Protein 3AYF (pdb70)

Sequence (754 aa):
TTNSFLKSILIFTILISSTVLLVGGYWIFKEMAPRPKEVRSESGEVLMTKETIIGGQAVFQKYGLMDYGTVLGHGSYMGPDYTAEALKVYTEGMQDYKAKADLTDDEKSIIREQVIKEMRKNRYNPVTDVLVLTDAQVYGLEKVRDYYRDVFTNGDGWGLKKGLIKESDMPKANRAWVADSDQIQQIADFFFWTAWLSSTLRIGDEITYTNNWPYYEDAGNTMSFSAVWWSGASVTILILFIGIILYVFYRYQLSMQEAYAEGKFPVIDLRRQPLTPSQVKAGKYFVVVSALFFVQTMFGALLAHYYTEPDSFFGINWIYDILPFNIAKGYHLQLAIFWIATAWLGMGIFIAPLVGGQEPKKQGLLVDLLFWALVVLVGGSMIGQWLGVNGYLGNEWFLLGHQGWEYIELGRIWQIILVVGMLLWLFIVFRGVKRGLKRESDKGGLIHLLFYSAIAVPFFYIFAFFIQPDTNFTMADFWRWWIIHLWVEGIFEVFAVVVIGFLLVQLRLVTKKSTVRALYFQFTILLGSGVIGIGHHYYYNGSPEVWIALGAVFSALEVIPLTLLILEAYEQYKMMRDGGANFPYKATFWFLISTAIWNLVGAGVFGFLINLPAVSYFEHGQFLTPAHGHAAMMGVYGMFAIAVLLYSLRNIVKPEAWNDKWLKFSCWMLNIGLAGMVVITLLPVGILQMKEAFIHGYWASRSPSFLQQDVVQNLLLVRAVPDTIFLIGVVALLVFAIKALFHLRKPTHGEGEE

Structure (mmCIF, N/CA/C/O backbone):
data_3AYF
#
_entry.id   3AYF
#
_cell.length_a   110.409
_cell.length_b   149.648
_cell.length_c   151.108
_cell.angle_alpha   90.00
_cell.angle_beta   90.00
_cell.angle_gamma   90.00
#
_symmetry.space_group_name_H-M   'C 2 2 21'
#
loop_
_entity.id
_entity.type
_entity.pdbx_description
1 polymer 'Nitric oxide reductase'
2 non-polymer 'PROTOPORPHYRIN IX CONTAINING FE'
3 non-polymer 'ZINC ION'
4 non-polymer 'CALCIUM ION'
5 non-polymer 'octyl beta-D-glucopyranoside'
6 non-polymer '4-(2-HYDROXYETHYL)-1-PIPERAZINE ETHANESULFONIC ACID'
7 non-polymer '(1R)-2-{[(R)-(2-AMINOETHOXY)(HYDROXY)PHOSPHORYL]OXY}-1-[(DODECANOYLOXY)METHYL]ETHYL (9Z)-OCTADEC-9-ENOATE'
8 water water
#
loop_
_atom_site.group_PDB
_atom_site.id
_atom_site.type_symbol
_atom_site.label_atom_id
_atom_site.label_alt_id
_atom_site.label_comp_id
_atom_site.label_asym_id
_atom_site.label_entity_id
_atom_site.label_seq_id
_atom_site.pdbx_PDB_ins_code
_atom_site.Cartn_x
_atom_site.Cartn_y
_atom_site.Cartn_z
_atom_site.occupancy
_atom_site.B_iso_or_equiv
_atom_site.auth_seq_id
_atom_site.auth_comp_id
_atom_site.auth_asym_id
_atom_site.auth_atom_id
_atom_site.pdbx_PDB_model_num
ATOM 1 N N . THR A 1 17 ? 0.580 0.843 27.033 1.00 89.85 17 THR A N 1
ATOM 2 C CA . THR A 1 17 ? 1.862 0.326 26.459 1.00 88.52 17 THR A CA 1
ATOM 3 C C . THR A 1 17 ? 1.902 0.516 24.936 1.00 87.92 17 THR A C 1
ATOM 4 O O . THR A 1 17 ? 2.324 -0.383 24.216 1.00 88.66 17 THR A O 1
ATOM 8 N N . THR A 1 18 ? 1.495 1.679 24.438 1.00 86.53 18 THR A N 1
ATOM 9 C CA . THR A 1 18 ? 1.436 1.872 22.986 1.00 84.67 18 THR A CA 1
ATOM 10 C C . THR A 1 18 ? 2.599 1.519 22.032 1.00 82.98 18 THR A C 1
ATOM 11 O O . THR A 1 18 ? 2.378 0.723 21.119 1.00 84.85 18 THR A O 1
ATOM 15 N N . ASN A 1 19 ? 3.802 2.063 22.167 1.00 78.62 19 ASN A N 1
ATOM 16 C CA . ASN A 1 19 ? 4.835 1.635 21.207 1.00 75.05 19 ASN A CA 1
ATOM 17 C C . ASN A 1 19 ? 5.979 0.978 21.948 1.00 73.49 19 ASN A C 1
ATOM 18 O O . ASN A 1 19 ? 7.154 1.289 21.751 1.00 72.74 19 ASN A O 1
ATOM 23 N N . SER A 1 20 ? 5.606 0.033 22.792 1.00 72.31 20 SER A N 1
ATOM 24 C CA . SER A 1 20 ? 6.559 -0.654 23.650 1.00 70.90 20 SER A CA 1
ATOM 25 C C . SER A 1 20 ? 7.786 -1.279 23.029 1.00 69.22 20 SER A C 1
ATOM 26 O O . SER A 1 20 ? 8.902 -1.030 23.500 1.00 69.40 20 SER A O 1
ATOM 29 N N . PHE A 1 21 ? 7.613 -2.092 21.994 1.00 66.71 21 PHE A N 1
ATOM 30 C CA . PHE A 1 21 ? 8.783 -2.714 21.413 1.00 64.47 21 PHE A CA 1
ATOM 31 C C . PHE A 1 21 ? 9.706 -1.653 20.823 1.00 61.63 21 PHE A C 1
ATOM 32 O O . PHE A 1 21 ? 10.914 -1.663 21.077 1.00 60.74 21 PHE A O 1
ATOM 40 N N . LEU A 1 22 ? 9.146 -0.724 20.056 1.00 58.85 22 LEU A N 1
ATOM 41 C CA . LEU A 1 22 ? 9.956 0.328 19.462 1.00 56.93 22 LEU A CA 1
ATOM 42 C C . LEU A 1 22 ? 10.766 1.060 20.531 1.00 56.76 22 LEU A C 1
ATOM 43 O O . LEU A 1 22 ? 11.929 1.429 20.313 1.00 56.69 22 LEU A O 1
ATOM 48 N N . LYS A 1 23 ? 10.155 1.257 21.695 1.00 54.75 23 LYS A N 1
ATOM 49 C CA . LYS A 1 23 ? 10.828 1.939 22.791 1.00 53.22 23 LYS A CA 1
ATOM 50 C C . LYS A 1 23 ? 11.983 1.132 23.367 1.00 51.92 23 LYS A C 1
ATOM 51 O O . LYS A 1 23 ? 13.052 1.665 23.654 1.00 50.38 23 LYS A O 1
ATOM 57 N N . SER A 1 24 ? 11.765 -0.164 23.525 1.00 52.04 24 SER A N 1
ATOM 58 C CA . SER A 1 24 ? 12.793 -1.044 24.059 1.00 52.89 24 SER A CA 1
ATOM 59 C C . SER A 1 24 ? 13.976 -0.978 23.120 1.00 51.82 24 SER A C 1
ATOM 60 O O . SER A 1 24 ? 15.114 -0.787 23.546 1.00 50.60 24 SER A O 1
ATOM 63 N N . ILE A 1 25 ? 13.685 -1.146 21.831 1.00 52.40 25 ILE A N 1
ATOM 64 C CA . ILE A 1 25 ? 14.718 -1.116 20.810 1.00 51.82 25 ILE A CA 1
ATOM 65 C C . ILE A 1 25 ? 15.492 0.190 20.847 1.00 52.03 25 ILE A C 1
ATOM 66 O O . ILE A 1 25 ? 16.718 0.172 20.903 1.00 52.25 25 ILE A O 1
ATOM 71 N N . LEU A 1 26 ? 14.787 1.320 20.847 1.00 51.55 26 LEU A N 1
ATOM 72 C CA . LEU A 1 26 ? 15.458 2.615 20.882 1.00 51.69 26 LEU A CA 1
ATOM 73 C C . LEU A 1 26 ? 16.295 2.764 22.152 1.00 51.88 26 LEU A C 1
ATOM 74 O O . LEU A 1 26 ? 17.471 3.136 22.090 1.00 52.03 26 LEU A O 1
ATOM 79 N N . ILE A 1 27 ? 15.687 2.478 23.303 1.00 52.55 27 ILE A N 1
ATOM 80 C CA . ILE A 1 27 ? 16.375 2.586 24.597 1.00 51.51 27 ILE A CA 1
ATOM 81 C C . ILE A 1 27 ? 17.584 1.673 24.608 1.00 51.34 27 ILE A C 1
ATOM 82 O O . ILE A 1 27 ? 18.689 2.082 24.965 1.00 50.80 27 ILE A O 1
ATOM 87 N N . PHE A 1 28 ? 17.375 0.427 24.209 1.00 52.04 28 PHE A N 1
ATOM 88 C CA . PHE A 1 28 ? 18.468 -0.534 24.164 1.00 53.66 28 PHE A CA 1
ATOM 89 C C . PHE A 1 28 ? 19.567 -0.019 23.218 1.00 52.97 28 PHE A C 1
ATOM 90 O O . PHE A 1 28 ? 20.756 -0.060 23.551 1.00 51.90 28 PHE A O 1
ATOM 98 N N . THR A 1 29 ? 19.159 0.475 22.045 1.00 51.08 29 THR A N 1
ATOM 99 C CA . THR A 1 29 ? 20.107 0.997 21.065 1.00 49.57 29 THR A CA 1
ATOM 100 C C . THR A 1 29 ? 20.962 2.098 21.681 1.00 49.16 29 THR A C 1
ATOM 101 O O . THR A 1 29 ? 22.186 2.081 21.569 1.00 47.43 29 THR A O 1
ATOM 105 N N . ILE A 1 30 ? 20.318 3.051 22.340 1.00 48.48 30 ILE A N 1
ATOM 106 C CA . ILE A 1 30 ? 21.055 4.139 22.967 1.00 50.12 30 ILE A CA 1
ATOM 107 C C . ILE A 1 30 ? 21.979 3.630 24.063 1.00 51.10 30 ILE A C 1
ATOM 108 O O . ILE A 1 30 ? 23.109 4.097 24.198 1.00 50.80 30 ILE A O 1
ATOM 113 N N . LEU A 1 31 ? 21.490 2.669 24.841 1.00 52.87 31 LEU A N 1
ATOM 114 C CA . LEU A 1 31 ? 22.257 2.114 25.945 1.00 53.25 31 LEU A CA 1
ATOM 115 C C . LEU A 1 31 ? 23.515 1.394 25.514 1.00 53.01 31 LEU A C 1
ATOM 116 O O . LEU A 1 31 ? 24.592 1.668 26.036 1.00 52.94 31 LEU A O 1
ATOM 121 N N . ILE A 1 32 ? 23.374 0.470 24.568 1.00 53.98 32 ILE A N 1
ATOM 122 C CA . ILE A 1 32 ? 24.496 -0.317 24.051 1.00 54.26 32 ILE A CA 1
ATOM 123 C C . ILE A 1 32 ? 25.528 0.526 23.308 1.00 52.86 32 ILE A C 1
ATOM 124 O O . ILE A 1 32 ? 26.726 0.412 23.554 1.00 53.39 32 ILE A O 1
ATOM 129 N N . SER A 1 33 ? 25.068 1.369 22.394 1.00 51.84 33 SER A N 1
ATOM 130 C CA . SER A 1 33 ? 25.990 2.204 21.634 1.00 51.98 33 SER A CA 1
ATOM 131 C C . SER A 1 33 ? 26.728 3.176 22.543 1.00 50.64 33 SER A C 1
ATOM 132 O O . SER A 1 33 ? 27.927 3.382 22.381 1.00 50.13 33 SER A O 1
ATOM 135 N N . SER A 1 34 ? 26.028 3.773 23.501 1.00 50.12 34 SER A N 1
ATOM 136 C CA . SER A 1 34 ? 26.700 4.697 24.419 1.00 50.75 34 SER A CA 1
ATOM 137 C C . SER A 1 34 ? 27.828 3.983 25.168 1.00 51.46 34 SER A C 1
ATOM 138 O O . SER A 1 34 ? 28.910 4.547 25.364 1.00 51.75 34 SER A O 1
ATOM 141 N N . THR A 1 35 ? 27.584 2.740 25.570 1.00 50.60 35 THR A N 1
ATOM 142 C CA . THR A 1 35 ? 28.596 1.971 26.285 1.00 52.36 35 THR A CA 1
ATOM 143 C C . THR A 1 35 ? 29.826 1.790 25.396 1.00 53.21 35 THR A C 1
ATOM 144 O O . THR A 1 35 ? 30.946 2.144 25.785 1.00 54.97 35 THR A O 1
ATOM 148 N N . VAL A 1 36 ? 29.622 1.237 24.202 1.00 52.53 36 VAL A N 1
ATOM 149 C CA . VAL A 1 36 ? 30.736 1.035 23.279 1.00 51.72 36 VAL A CA 1
ATOM 150 C C . VAL A 1 36 ? 31.560 2.315 23.114 1.00 51.53 36 VAL A C 1
ATOM 151 O O . VAL A 1 36 ? 32.786 2.275 23.163 1.00 51.79 36 VAL A O 1
ATOM 155 N N . LEU A 1 37 ? 30.894 3.451 22.926 1.00 50.23 37 LEU A N 1
ATOM 156 C CA . LEU A 1 37 ? 31.613 4.712 22.774 1.00 50.81 37 LEU A CA 1
ATOM 157 C C . LEU A 1 37 ? 32.476 4.943 24.024 1.00 51.05 37 LEU A C 1
ATOM 158 O O . LEU A 1 37 ? 33.689 5.161 23.922 1.00 50.24 37 LEU A O 1
ATOM 163 N N . LEU A 1 38 ? 31.850 4.891 25.201 1.00 51.06 38 LEU A N 1
ATOM 164 C CA . LEU A 1 38 ? 32.567 5.086 26.465 1.00 51.43 38 LEU A CA 1
ATOM 165 C C . LEU A 1 38 ? 33.707 4.082 26.630 1.00 50.22 38 LEU A C 1
ATOM 166 O O . LEU A 1 38 ? 34.815 4.459 26.979 1.00 50.18 38 LEU A O 1
ATOM 171 N N . VAL A 1 39 ? 33.461 2.806 26.369 1.00 50.12 39 VAL A N 1
ATOM 172 C CA . VAL A 1 39 ? 34.548 1.840 26.488 1.00 51.09 39 VAL A CA 1
ATOM 173 C C . VAL A 1 39 ? 35.688 2.255 25.550 1.00 52.04 39 VAL A C 1
ATOM 174 O O . VAL A 1 39 ? 36.847 2.345 25.968 1.00 55.50 39 VAL A O 1
ATOM 178 N N . GLY A 1 40 ? 35.347 2.510 24.284 1.00 51.35 40 GLY A N 1
ATOM 179 C CA . GLY A 1 40 ? 36.343 2.914 23.305 1.00 47.84 40 GLY A CA 1
ATOM 180 C C . GLY A 1 40 ? 37.003 4.219 23.697 1.00 46.60 40 GLY A C 1
ATOM 181 O O . GLY A 1 40 ? 38.146 4.478 23.330 1.00 41.07 40 GLY A O 1
ATOM 182 N N . GLY A 1 41 ? 36.275 5.046 24.442 1.00 50.94 41 GLY A N 1
ATOM 183 C CA . GLY A 1 41 ? 36.825 6.313 24.899 1.00 55.77 41 GLY A CA 1
ATOM 184 C C . GLY A 1 41 ? 37.858 6.020 25.972 1.00 60.16 41 GLY A C 1
ATOM 185 O O . GLY A 1 41 ? 38.862 6.727 26.119 1.00 61.44 41 GLY A O 1
ATOM 186 N N . TYR A 1 42 ? 37.608 4.955 26.725 1.00 61.76 42 TYR A N 1
ATOM 187 C CA . TYR A 1 42 ? 38.516 4.551 27.781 1.00 64.25 42 TYR A CA 1
ATOM 188 C C . TYR A 1 42 ? 39.774 3.919 27.191 1.00 63.51 42 TYR A C 1
ATOM 189 O O . TYR A 1 42 ? 40.881 4.178 27.672 1.00 61.98 42 TYR A O 1
ATOM 198 N N . TRP A 1 43 ? 39.605 3.098 26.155 1.00 63.24 43 TRP A N 1
ATOM 199 C CA . TRP A 1 43 ? 40.747 2.442 25.519 1.00 63.85 43 TRP A CA 1
ATOM 200 C C . TRP A 1 43 ? 41.704 3.459 24.914 1.00 63.54 43 TRP A C 1
ATOM 201 O O . TRP A 1 43 ? 42.914 3.236 24.851 1.00 63.38 43 TRP A O 1
ATOM 212 N N . ILE A 1 44 ? 41.144 4.574 24.463 1.00 64.29 44 ILE A N 1
ATOM 213 C CA . ILE A 1 44 ? 41.937 5.633 23.869 1.00 65.87 44 ILE A CA 1
ATOM 214 C C . ILE A 1 44 ? 42.788 6.275 24.932 1.00 66.77 44 ILE A C 1
ATOM 215 O O . ILE A 1 44 ? 44.004 6.293 24.832 1.00 66.82 44 ILE A O 1
ATOM 220 N N . PHE A 1 45 ? 42.129 6.788 25.960 1.00 69.26 45 PHE A N 1
ATOM 221 C CA . PHE A 1 45 ? 42.804 7.423 27.080 1.00 71.89 45 PHE A CA 1
ATOM 222 C C . PHE A 1 45 ? 43.951 6.547 27.581 1.00 71.44 45 PHE A C 1
ATOM 223 O O . PHE A 1 45 ? 45.021 7.036 27.923 1.00 71.39 45 PHE A O 1
ATOM 231 N N . LYS A 1 46 ? 43.715 5.245 27.600 1.00 71.33 46 LYS A N 1
ATOM 232 C CA . LYS A 1 46 ? 44.693 4.278 28.072 1.00 72.91 46 LYS A CA 1
ATOM 233 C C . LYS A 1 46 ? 45.709 3.775 27.032 1.00 72.11 46 LYS A C 1
ATOM 234 O O . LYS A 1 46 ? 46.714 3.159 27.388 1.00 72.65 46 LYS A O 1
ATOM 240 N N . GLU A 1 47 ? 45.473 4.034 25.751 1.00 71.70 47 GLU A N 1
ATOM 241 C CA . GLU A 1 47 ? 46.403 3.552 24.742 1.00 70.34 47 GLU A CA 1
ATOM 242 C C . GLU A 1 47 ? 46.983 4.611 23.815 1.00 69.32 47 GLU A C 1
ATOM 243 O O . GLU A 1 47 ? 47.866 4.316 23.007 1.00 67.43 47 GLU A O 1
ATOM 249 N N . MET A 1 48 ? 46.503 5.842 23.959 1.00 68.68 48 MET A N 1
ATOM 250 C CA . MET A 1 48 ? 46.985 6.969 23.170 1.00 69.90 48 MET A CA 1
ATOM 251 C C . MET A 1 48 ? 48.459 7.173 23.494 1.00 71.99 48 MET A C 1
ATOM 252 O O . MET A 1 48 ? 48.942 6.679 24.513 1.00 73.66 48 MET A O 1
ATOM 257 N N . ALA A 1 49 ? 49.175 7.899 22.636 1.00 73.63 49 ALA A N 1
ATOM 258 C CA . ALA A 1 49 ? 50.593 8.164 22.865 1.00 74.73 49 ALA A CA 1
ATOM 259 C C . ALA A 1 49 ? 50.785 8.995 24.137 1.00 76.02 49 ALA A C 1
ATOM 260 O O . ALA A 1 49 ? 50.013 9.915 24.425 1.00 74.13 49 ALA A O 1
ATOM 262 N N . PRO A 1 50 ? 51.830 8.676 24.912 1.00 77.29 50 PRO A N 1
ATOM 263 C CA . PRO A 1 50 ? 52.179 9.346 26.166 1.00 78.92 50 PRO A CA 1
ATOM 264 C C . PRO A 1 50 ? 52.920 10.674 26.033 1.00 80.87 50 PRO A C 1
ATOM 265 O O . PRO A 1 50 ? 53.565 10.941 25.021 1.00 79.97 50 PRO A O 1
ATOM 269 N N . ARG A 1 51 ? 52.810 11.496 27.073 1.00 83.89 51 ARG A N 1
ATOM 270 C CA . ARG A 1 51 ? 53.511 12.774 27.139 1.00 86.99 51 ARG A CA 1
ATOM 271 C C . ARG A 1 51 ? 54.487 12.650 28.316 1.00 88.78 51 ARG A C 1
ATOM 272 O O . ARG A 1 51 ? 54.234 13.172 29.406 1.00 89.30 51 ARG A O 1
ATOM 280 N N . PRO A 1 52 ? 55.611 11.946 28.111 1.00 89.99 52 PRO A N 1
ATOM 281 C CA . PRO A 1 52 ? 56.650 11.726 29.123 1.00 91.10 52 PRO A CA 1
ATOM 282 C C . PRO A 1 52 ? 56.990 12.975 29.934 1.00 92.65 52 PRO A C 1
ATOM 283 O O . PRO A 1 52 ? 56.982 14.091 29.403 1.00 92.46 52 PRO A O 1
ATOM 287 N N . LYS A 1 53 ? 57.280 12.783 31.221 1.00 94.44 53 LYS A N 1
ATOM 288 C CA . LYS A 1 53 ? 57.622 13.893 32.103 1.00 95.51 53 LYS A CA 1
ATOM 289 C C . LYS A 1 53 ? 58.919 14.502 31.599 1.00 95.35 53 LYS A C 1
ATOM 290 O O . LYS A 1 53 ? 59.135 15.711 31.695 1.00 94.71 53 LYS A O 1
ATOM 296 N N . GLU A 1 54 ? 59.778 13.648 31.056 1.00 95.54 54 GLU A N 1
ATOM 297 C CA . GLU A 1 54 ? 61.055 14.084 30.512 1.00 96.45 54 GLU A CA 1
ATOM 298 C C . GLU A 1 54 ? 61.476 13.187 29.359 1.00 95.96 54 GLU A C 1
ATOM 299 O O . GLU A 1 54 ? 61.437 11.965 29.470 1.00 95.59 54 GLU A O 1
ATOM 305 N N . VAL A 1 55 ? 61.853 13.801 28.244 1.00 95.42 55 VAL A N 1
ATOM 306 C CA . VAL A 1 55 ? 62.332 13.053 27.093 1.00 95.02 55 VAL A CA 1
ATOM 307 C C . VAL A 1 55 ? 63.759 13.570 27.041 1.00 94.78 55 VAL A C 1
ATOM 308 O O . VAL A 1 55 ? 63.985 14.770 27.202 1.00 94.87 55 VAL A O 1
ATOM 312 N N . ARG A 1 56 ? 64.733 12.697 26.835 1.00 94.71 56 ARG A N 1
ATOM 313 C CA . ARG A 1 56 ? 66.106 13.170 26.815 1.00 94.79 56 ARG A CA 1
ATOM 314 C C . ARG A 1 56 ? 67.065 12.356 25.963 1.00 95.02 56 ARG A C 1
ATOM 315 O O . ARG A 1 56 ? 66.685 11.370 25.334 1.00 94.93 56 ARG A O 1
ATOM 323 N N . SER A 1 57 ? 68.313 12.801 25.957 1.00 94.98 57 SER A N 1
ATOM 324 C CA . SER A 1 57 ? 69.373 12.170 25.186 1.00 95.34 57 SER A CA 1
ATOM 325 C C . SER A 1 57 ? 69.970 10.911 25.814 1.00 95.58 57 SER A C 1
ATOM 326 O O . SER A 1 57 ? 69.577 10.490 26.906 1.00 95.51 57 SER A O 1
ATOM 329 N N . GLU A 1 58 ? 70.911 10.302 25.095 1.00 96.39 58 GLU A N 1
ATOM 330 C CA . GLU A 1 58 ? 71.597 9.105 25.569 1.00 97.11 58 GLU A CA 1
ATOM 331 C C . GLU A 1 58 ? 72.535 9.498 26.713 1.00 97.17 58 GLU A C 1
ATOM 332 O O . GLU A 1 58 ? 72.946 8.658 27.513 1.00 95.98 58 GLU A O 1
ATOM 338 N N . SER A 1 59 ? 72.881 10.782 26.767 1.00 97.41 59 SER A N 1
ATOM 339 C CA . SER A 1 59 ? 73.754 11.307 27.808 1.00 97.91 59 SER A CA 1
ATOM 340 C C . SER A 1 59 ? 72.904 11.578 29.047 1.00 98.40 59 SER A C 1
ATOM 341 O O . SER A 1 59 ? 73.425 11.902 30.117 1.00 98.41 59 SER A O 1
ATOM 344 N N . GLY A 1 60 ? 71.590 11.441 28.882 1.00 98.14 60 GLY A N 1
ATOM 345 C CA . GLY A 1 60 ? 70.664 11.674 29.975 1.00 97.51 60 GLY A CA 1
ATOM 346 C C . GLY A 1 60 ? 70.178 13.112 30.013 1.00 97.66 60 GLY A C 1
ATOM 347 O O . GLY A 1 60 ? 69.494 13.517 30.955 1.00 97.39 60 GLY A O 1
ATOM 348 N N . GLU A 1 61 ? 70.524 13.885 28.987 1.00 97.38 61 GLU A N 1
ATOM 349 C CA . GLU A 1 61 ? 70.128 15.290 28.915 1.00 97.19 61 GLU A CA 1
ATOM 350 C C . GLU A 1 61 ? 68.675 15.493 28.498 1.00 96.53 61 GLU A C 1
ATOM 351 O O . GLU A 1 61 ? 68.287 15.142 27.381 1.00 96.73 61 GLU A O 1
ATOM 357 N N . VAL A 1 62 ? 67.881 16.080 29.390 1.00 95.22 62 VAL A N 1
ATOM 358 C CA . VAL A 1 62 ? 66.473 16.332 29.115 1.00 93.56 62 VAL A CA 1
ATOM 359 C C . VAL A 1 62 ? 66.286 17.479 28.125 1.00 92.56 62 VAL A C 1
ATOM 360 O O . VAL A 1 62 ? 66.889 18.546 28.271 1.00 92.27 62 VAL A O 1
ATOM 364 N N . LEU A 1 63 ? 65.448 17.246 27.117 1.00 91.43 63 LEU A N 1
ATOM 365 C CA . LEU A 1 63 ? 65.171 18.260 26.103 1.00 89.10 63 LEU A CA 1
ATOM 366 C C . LEU A 1 63 ? 63.711 18.663 26.188 1.00 88.78 63 LEU A C 1
ATOM 367 O O . LEU A 1 63 ? 63.338 19.792 25.866 1.00 87.90 63 LEU A O 1
ATOM 372 N N . MET A 1 64 ? 62.899 17.717 26.651 1.00 89.13 64 MET A N 1
ATOM 373 C CA . MET A 1 64 ? 61.455 17.879 26.716 1.00 88.90 64 MET A CA 1
ATOM 374 C C . MET A 1 64 ? 60.829 17.412 28.023 1.00 88.25 64 MET A C 1
ATOM 375 O O . MET A 1 64 ? 61.281 16.447 28.639 1.00 86.97 64 MET A O 1
ATOM 380 N N . THR A 1 65 ? 59.771 18.103 28.424 1.00 87.91 65 THR A N 1
ATOM 381 C CA . THR A 1 65 ? 59.018 17.759 29.617 1.00 88.38 65 THR A CA 1
ATOM 382 C C . THR A 1 65 ? 57.537 17.713 29.233 1.00 88.71 65 THR A C 1
ATOM 383 O O . THR A 1 65 ? 57.101 18.415 28.319 1.00 88.40 65 THR A O 1
ATOM 387 N N . LYS A 1 66 ? 56.768 16.868 29.911 1.00 88.89 66 LYS A N 1
ATOM 388 C CA . LYS A 1 66 ? 55.340 16.770 29.645 1.00 88.59 66 LYS A CA 1
ATOM 389 C C . LYS A 1 66 ? 54.783 18.197 29.638 1.00 88.71 66 LYS A C 1
ATOM 390 O O . LYS A 1 66 ? 53.843 18.514 28.904 1.00 89.04 66 LYS A O 1
ATOM 396 N N . GLU A 1 67 ? 55.392 19.061 30.447 1.00 87.90 67 GLU A N 1
ATOM 397 C CA . GLU A 1 67 ? 54.971 20.455 30.541 1.00 87.25 67 GLU A CA 1
ATOM 398 C C . GLU A 1 67 ? 55.315 21.256 29.279 1.00 84.99 67 GLU A C 1
ATOM 399 O O . GLU A 1 67 ? 54.619 22.216 28.945 1.00 83.76 67 GLU A O 1
ATOM 405 N N . THR A 1 68 ? 56.396 20.885 28.596 1.00 82.83 68 THR A N 1
ATOM 406 C CA . THR A 1 68 ? 56.769 21.580 27.362 1.00 80.88 68 THR A CA 1
ATOM 407 C C . THR A 1 68 ? 55.718 21.252 26.317 1.00 79.89 68 THR A C 1
ATOM 408 O O . THR A 1 68 ? 55.077 22.136 25.743 1.00 79.40 68 THR A O 1
ATOM 412 N N . ILE A 1 69 ? 55.573 19.952 26.074 1.00 78.21 69 ILE A N 1
ATOM 413 C CA . ILE A 1 69 ? 54.624 19.425 25.110 1.00 75.61 69 ILE A CA 1
ATOM 414 C C . ILE A 1 69 ? 53.263 20.085 25.307 1.00 74.75 69 ILE A C 1
ATOM 415 O O . ILE A 1 69 ? 52.660 20.571 24.349 1.00 75.40 69 ILE A O 1
ATOM 420 N N . ILE A 1 70 ? 52.793 20.127 26.551 1.00 72.79 70 ILE A N 1
ATOM 421 C CA . ILE A 1 70 ? 51.511 20.748 26.858 1.00 70.70 70 ILE A CA 1
ATOM 422 C C . ILE A 1 70 ? 51.549 22.224 26.506 1.00 70.50 70 ILE A C 1
ATOM 423 O O . ILE A 1 70 ? 50.528 22.813 26.124 1.00 69.93 70 ILE A O 1
ATOM 428 N N . GLY A 1 71 ? 52.732 22.817 26.629 1.00 70.26 71 GLY A N 1
ATOM 429 C CA . GLY A 1 71 ? 52.880 24.229 26.322 1.00 70.84 71 GLY A CA 1
ATOM 430 C C . GLY A 1 71 ? 52.876 24.488 24.824 1.00 71.12 71 GLY A C 1
ATOM 431 O O . GLY A 1 71 ? 52.183 25.387 24.341 1.00 69.61 71 GLY A O 1
ATOM 432 N N . GLY A 1 72 ? 53.662 23.702 24.091 1.00 71.53 72 GLY A N 1
ATOM 433 C CA . GLY A 1 72 ? 53.726 23.856 22.650 1.00 73.01 72 GLY A CA 1
ATOM 434 C C . GLY A 1 72 ? 52.314 23.787 22.120 1.00 72.93 72 GLY A C 1
ATOM 435 O O . GLY A 1 72 ? 51.856 24.680 21.405 1.00 73.01 72 GLY A O 1
ATOM 436 N N . GLN A 1 73 ? 51.615 22.721 22.493 1.00 72.21 73 GLN A N 1
ATOM 437 C CA . GLN A 1 73 ? 50.237 22.546 22.083 1.00 70.99 73 GLN A CA 1
ATOM 438 C C . GLN A 1 73 ? 49.436 23.802 22.414 1.00 68.76 73 GLN A C 1
ATOM 439 O O . GLN A 1 73 ? 48.648 24.281 21.605 1.00 69.15 73 GLN A O 1
ATOM 445 N N . ALA A 1 74 ? 49.668 24.349 23.599 1.00 68.18 74 ALA A N 1
ATOM 446 C CA . ALA A 1 74 ? 48.944 25.533 24.051 1.00 66.54 74 ALA A CA 1
ATOM 447 C C . ALA A 1 74 ? 49.136 26.783 23.199 1.00 65.13 74 ALA A C 1
ATOM 448 O O . ALA A 1 74 ? 48.190 27.549 22.983 1.00 64.42 74 ALA A O 1
ATOM 450 N N . VAL A 1 75 ? 50.353 27.012 22.723 1.00 65.47 75 VAL A N 1
ATOM 451 C CA . VAL A 1 75 ? 50.595 28.199 21.908 1.00 66.91 75 VAL A CA 1
ATOM 452 C C . VAL A 1 75 ? 49.978 27.973 20.525 1.00 66.95 75 VAL A C 1
ATOM 453 O O . VAL A 1 75 ? 49.535 28.917 19.864 1.00 65.13 75 VAL A O 1
ATOM 457 N N . PHE A 1 76 ? 49.947 26.707 20.113 1.00 66.96 76 PHE A N 1
ATOM 458 C CA . PHE A 1 76 ? 49.358 26.311 18.840 1.00 67.24 76 PHE A CA 1
ATOM 459 C C . PHE A 1 76 ? 47.880 26.678 18.889 1.00 67.08 76 PHE A C 1
ATOM 460 O O . PHE A 1 76 ? 47.329 27.184 17.912 1.00 66.86 76 PHE A O 1
ATOM 468 N N . GLN A 1 77 ? 47.239 26.422 20.028 1.00 66.49 77 GLN A N 1
ATOM 469 C CA . GLN A 1 77 ? 45.826 26.760 20.192 1.00 66.31 77 GLN A CA 1
ATOM 470 C C . GLN A 1 77 ? 45.726 28.273 20.318 1.00 65.81 77 GLN A C 1
ATOM 471 O O . GLN A 1 77 ? 44.907 28.915 19.658 1.00 66.00 77 GLN A O 1
ATOM 477 N N . LYS A 1 78 ? 46.568 28.829 21.183 1.00 66.21 78 LYS A N 1
ATOM 478 C CA . LYS A 1 78 ? 46.608 30.266 21.444 1.00 67.19 78 LYS A CA 1
ATOM 479 C C . LYS A 1 78 ? 46.560 31.087 20.137 1.00 65.62 78 LYS A C 1
ATOM 480 O O . LYS A 1 78 ? 45.737 31.988 19.996 1.00 63.65 78 LYS A O 1
ATOM 486 N N . TYR A 1 79 ? 47.422 30.755 19.180 1.00 65.65 79 TYR A N 1
ATOM 487 C CA . TYR A 1 79 ? 47.468 31.458 17.893 1.00 66.73 79 TYR A CA 1
ATOM 488 C C . TYR A 1 79 ? 46.495 30.913 16.821 1.00 65.78 79 TYR A C 1
ATOM 489 O O . TYR A 1 79 ? 46.649 31.194 15.628 1.00 64.65 79 TYR A O 1
ATOM 498 N N . GLY A 1 80 ? 45.491 30.152 17.258 1.00 64.71 80 GLY A N 1
ATOM 499 C CA . GLY A 1 80 ? 44.501 29.602 16.342 1.00 63.56 80 GLY A CA 1
ATOM 500 C C . GLY A 1 80 ? 45.073 29.055 15.043 1.00 62.88 80 GLY A C 1
ATOM 501 O O . GLY A 1 80 ? 44.555 29.320 13.954 1.00 61.88 80 GLY A O 1
ATOM 502 N N . LEU A 1 81 ? 46.149 28.291 15.157 1.00 60.68 81 LEU A N 1
ATOM 503 C CA . LEU A 1 81 ? 46.796 27.712 13.996 1.00 60.27 81 LEU A CA 1
ATOM 504 C C . LEU A 1 81 ? 46.031 26.508 13.451 1.00 59.84 81 LEU A C 1
ATOM 505 O O . LEU A 1 81 ? 46.357 25.993 12.386 1.00 60.63 81 LEU A O 1
ATOM 510 N N . MET A 1 82 ? 45.013 26.060 14.180 1.00 58.21 82 MET A N 1
ATOM 511 C CA . MET A 1 82 ? 44.222 24.923 13.729 1.00 56.06 82 MET A CA 1
ATOM 512 C C . MET A 1 82 ? 43.221 25.431 12.686 1.00 55.57 82 MET A C 1
ATOM 513 O O . MET A 1 82 ? 42.556 24.647 12.000 1.00 51.86 82 MET A O 1
ATOM 518 N N . ASP A 1 83 ? 43.126 26.757 12.574 1.00 54.10 83 ASP A N 1
ATOM 519 C CA . ASP A 1 83 ? 42.233 27.378 11.608 1.00 53.24 83 ASP A CA 1
ATOM 520 C C . ASP A 1 83 ? 43.060 27.817 10.418 1.00 50.11 83 ASP A C 1
ATOM 521 O O . ASP A 1 83 ? 42.608 28.608 9.609 1.00 47.85 83 ASP A O 1
ATOM 526 N N . TYR A 1 84 ? 44.273 27.285 10.319 1.00 48.19 84 TYR A N 1
ATOM 527 C CA . TYR A 1 84 ? 45.172 27.613 9.220 1.00 48.11 84 TYR A CA 1
ATOM 528 C C . TYR A 1 84 ? 45.711 26.326 8.588 1.00 47.70 84 TYR A C 1
ATOM 529 O O . TYR A 1 84 ? 45.603 26.107 7.375 1.00 45.62 84 TYR A O 1
ATOM 538 N N . GLY A 1 85 ? 46.317 25.494 9.424 1.00 45.45 85 GLY A N 1
ATOM 539 C CA . GLY A 1 85 ? 46.848 24.224 8.968 1.00 44.63 85 GLY A CA 1
ATOM 540 C C . GLY A 1 85 ? 46.244 23.122 9.830 1.00 43.84 85 GLY A C 1
ATOM 541 O O . GLY A 1 85 ? 45.222 23.325 10.490 1.00 38.53 85 GLY A O 1
ATOM 542 N N . THR A 1 86 ? 46.890 21.964 9.839 1.00 44.76 86 THR A N 1
ATOM 543 C CA . THR A 1 86 ? 46.416 20.826 10.623 1.00 47.38 86 THR A CA 1
ATOM 544 C C . THR A 1 86 ? 47.553 20.170 11.429 1.00 48.68 86 THR A C 1
ATOM 545 O O . THR A 1 86 ? 48.722 20.516 11.269 1.00 49.12 86 THR A O 1
ATOM 549 N N . VAL A 1 87 ? 47.185 19.222 12.290 1.00 48.81 87 VAL A N 1
ATOM 550 C CA . VAL A 1 87 ? 48.137 18.389 13.036 1.00 48.69 87 VAL A CA 1
ATOM 551 C C . VAL A 1 87 ? 47.366 17.069 13.143 1.00 47.93 87 VAL A C 1
ATOM 552 O O . VAL A 1 87 ? 46.175 17.047 13.475 1.00 47.24 87 VAL A O 1
ATOM 556 N N . LEU A 1 88 ? 48.032 15.974 12.810 1.00 47.71 88 LEU A N 1
ATOM 557 C CA . LEU A 1 88 ? 47.395 14.670 12.813 1.00 48.69 88 LEU A CA 1
ATOM 558 C C . LEU A 1 88 ? 46.164 14.693 11.884 1.00 50.23 88 LEU A C 1
ATOM 559 O O . LEU A 1 88 ? 45.170 14.003 12.128 1.00 51.57 88 LEU A O 1
ATOM 564 N N . GLY A 1 89 ? 46.252 15.495 10.820 1.00 50.07 89 GLY A N 1
ATOM 565 C CA . GLY A 1 89 ? 45.194 15.576 9.822 1.00 50.42 89 GLY A CA 1
ATOM 566 C C . GLY A 1 89 ? 43.942 16.376 10.134 1.00 51.21 89 GLY A C 1
ATOM 567 O O . GLY A 1 89 ? 43.041 16.484 9.291 1.00 50.89 89 GLY A O 1
ATOM 568 N N . HIS A 1 90 ? 43.862 16.931 11.338 1.00 49.41 90 HIS A N 1
ATOM 569 C CA . HIS A 1 90 ? 42.700 17.721 11.705 1.00 48.77 90 HIS A CA 1
ATOM 570 C C . HIS A 1 90 ? 43.044 19.200 11.701 1.00 47.60 90 HIS A C 1
ATOM 571 O O . HIS A 1 90 ? 44.140 19.597 12.094 1.00 46.66 90 HIS A O 1
ATOM 578 N N . GLY A 1 91 ? 42.106 20.013 11.233 1.00 48.65 91 GLY A N 1
ATOM 579 C CA . GLY A 1 91 ? 42.335 21.442 11.162 1.00 48.74 91 GLY A CA 1
ATOM 580 C C . GLY A 1 91 ? 42.131 21.967 9.747 1.00 50.03 91 GLY A C 1
ATOM 581 O O . GLY A 1 91 ? 41.487 21.330 8.934 1.00 51.48 91 GLY A O 1
ATOM 582 N N . SER A 1 92 ? 42.704 23.128 9.447 1.00 49.96 92 SER A N 1
ATOM 583 C CA . SER A 1 92 ? 42.565 23.766 8.143 1.00 46.87 92 SER A CA 1
ATOM 584 C C . SER A 1 92 ? 43.560 23.339 7.074 1.00 46.55 92 SER A C 1
ATOM 585 O O . SER A 1 92 ? 44.556 22.698 7.374 1.00 44.53 92 SER A O 1
ATOM 588 N N . TYR A 1 93 ? 43.307 23.704 5.818 1.00 48.00 93 TYR A N 1
ATOM 589 C CA . TYR A 1 93 ? 44.212 23.264 4.754 1.00 49.20 93 TYR A CA 1
ATOM 590 C C . TYR A 1 93 ? 44.997 24.333 4.026 1.00 51.36 93 TYR A C 1
ATOM 591 O O . TYR A 1 93 ? 45.714 24.023 3.076 1.00 52.39 93 TYR A O 1
ATOM 600 N N . MET A 1 94 ? 44.858 25.588 4.447 1.00 53.06 94 MET A N 1
ATOM 601 C CA . MET A 1 94 ? 45.612 26.659 3.820 1.00 52.90 94 MET A CA 1
ATOM 602 C C . MET A 1 94 ? 47.070 26.372 4.132 1.00 53.01 94 MET A C 1
ATOM 603 O O . MET A 1 94 ? 47.937 26.403 3.248 1.00 52.80 94 MET A O 1
ATOM 608 N N . GLY A 1 95 ? 47.327 26.078 5.406 1.00 52.60 95 GLY A N 1
ATOM 609 C CA . GLY A 1 95 ? 48.678 25.767 5.837 1.00 51.55 95 GLY A CA 1
ATOM 610 C C . GLY A 1 95 ? 48.957 24.297 5.603 1.00 51.21 95 GLY A C 1
ATOM 611 O O . GLY A 1 95 ? 48.168 23.621 4.942 1.00 53.40 95 GLY A O 1
ATOM 612 N N . PRO A 1 96 ? 50.068 23.768 6.123 1.00 49.33 96 PRO A N 1
ATOM 613 C CA . PRO A 1 96 ? 50.388 22.358 5.927 1.00 49.41 96 PRO A CA 1
ATOM 614 C C . PRO A 1 96 ? 49.940 21.550 7.133 1.00 49.85 96 PRO A C 1
ATOM 615 O O . PRO A 1 96 ? 49.202 22.037 8.001 1.00 49.24 96 PRO A O 1
ATOM 619 N N . ASP A 1 97 ? 50.385 20.304 7.177 1.00 49.83 97 ASP A N 1
ATOM 620 C CA . ASP A 1 97 ? 50.090 19.489 8.336 1.00 51.95 97 ASP A CA 1
ATOM 621 C C . ASP A 1 97 ? 51.415 19.426 9.088 1.00 50.90 97 ASP A C 1
ATOM 622 O O . ASP A 1 97 ? 52.374 18.818 8.625 1.00 51.49 97 ASP A O 1
ATOM 627 N N . TYR A 1 98 ? 51.463 20.069 10.243 1.00 49.89 98 TYR A N 1
ATOM 628 C CA . TYR A 1 98 ? 52.678 20.115 11.047 1.00 51.11 98 TYR A CA 1
ATOM 629 C C . TYR A 1 98 ? 53.232 18.757 11.436 1.00 51.38 98 TYR A C 1
ATOM 630 O O . TYR A 1 98 ? 54.436 18.577 11.520 1.00 53.77 98 TYR A O 1
ATOM 639 N N . THR A 1 99 ? 52.355 17.792 11.654 1.00 51.30 99 THR A N 1
ATOM 640 C CA . THR A 1 99 ? 52.798 16.471 12.019 1.00 49.75 99 THR A CA 1
ATOM 641 C C . THR A 1 99 ? 53.616 15.887 10.882 1.00 50.77 99 THR A C 1
ATOM 642 O O . THR A 1 99 ? 54.750 15.458 11.086 1.00 51.41 99 THR A O 1
ATOM 646 N N . ALA A 1 100 ? 53.049 15.873 9.677 1.00 51.36 100 ALA A N 1
ATOM 647 C CA . ALA A 1 100 ? 53.755 15.324 8.518 1.00 49.19 100 ALA A CA 1
ATOM 648 C C . ALA A 1 100 ? 54.958 16.186 8.143 1.00 50.02 100 ALA A C 1
ATOM 649 O O . ALA A 1 100 ? 56.015 15.658 7.762 1.00 46.51 100 ALA A O 1
ATOM 651 N N . GLU A 1 101 ? 54.795 17.507 8.240 1.00 49.33 101 GLU A N 1
ATOM 652 C CA . GLU A 1 101 ? 55.879 18.429 7.908 1.00 53.70 101 GLU A CA 1
ATOM 653 C C . GLU A 1 101 ? 57.025 18.294 8.915 1.00 56.09 101 GLU A C 1
ATOM 654 O O . GLU A 1 101 ? 58.184 18.137 8.525 1.00 55.32 101 GLU A O 1
ATOM 660 N N . ALA A 1 102 ? 56.694 18.345 10.206 1.00 57.48 102 ALA A N 1
ATOM 661 C CA . ALA A 1 102 ? 57.686 18.201 11.268 1.00 58.21 102 ALA A CA 1
ATOM 662 C C . ALA A 1 102 ? 58.351 16.833 11.187 1.00 58.81 102 ALA A C 1
ATOM 663 O O . ALA A 1 102 ? 59.532 16.693 11.491 1.00 59.78 102 ALA A O 1
ATOM 665 N N . LEU A 1 103 ? 57.587 15.826 10.779 1.00 60.27 103 LEU A N 1
ATOM 666 C CA . LEU A 1 103 ? 58.094 14.461 10.669 1.00 62.52 103 LEU A CA 1
ATOM 667 C C . LEU A 1 103 ? 59.138 14.374 9.569 1.00 64.75 103 LEU A C 1
ATOM 668 O O . LEU A 1 103 ? 60.124 13.650 9.695 1.00 65.28 103 LEU A O 1
ATOM 673 N N . LYS A 1 104 ? 58.926 15.114 8.486 1.00 66.54 104 LYS A N 1
ATOM 674 C CA . LYS A 1 104 ? 59.876 15.089 7.386 1.00 68.57 104 LYS A CA 1
ATOM 675 C C . LYS A 1 104 ? 61.199 15.730 7.807 1.00 68.93 104 LYS A C 1
ATOM 676 O O . LYS A 1 104 ? 62.261 15.136 7.640 1.00 68.80 104 LYS A O 1
ATOM 682 N N . VAL A 1 105 ? 61.131 16.937 8.361 1.00 69.03 105 VAL A N 1
ATOM 683 C CA . VAL A 1 105 ? 62.337 17.633 8.793 1.00 70.00 105 VAL A CA 1
ATOM 684 C C . VAL A 1 105 ? 63.121 16.745 9.755 1.00 70.48 105 VAL A C 1
ATOM 685 O O . VAL A 1 105 ? 64.321 16.522 9.577 1.00 71.00 105 VAL A O 1
ATOM 689 N N . TYR A 1 106 ? 62.427 16.235 10.766 1.00 70.28 106 TYR A N 1
ATOM 690 C CA . TYR A 1 106 ? 63.022 15.360 11.768 1.00 70.32 106 TYR A CA 1
ATOM 691 C C . TYR A 1 106 ? 63.619 14.111 11.120 1.00 70.15 106 TYR A C 1
ATOM 692 O O . TYR A 1 106 ? 64.680 13.635 11.528 1.00 71.11 106 TYR A O 1
ATOM 701 N N . THR A 1 107 ? 62.940 13.589 10.104 1.00 69.71 107 THR A N 1
ATOM 702 C CA . THR A 1 107 ? 63.413 12.404 9.395 1.00 68.02 107 THR A CA 1
ATOM 703 C C . THR A 1 107 ? 64.611 12.775 8.526 1.00 68.21 107 THR A C 1
ATOM 704 O O . THR A 1 107 ? 65.603 12.047 8.481 1.00 66.51 107 THR A O 1
ATOM 708 N N . GLU A 1 108 ? 64.504 13.910 7.838 1.00 69.54 108 GLU A N 1
ATOM 709 C CA . GLU A 1 108 ? 65.566 14.406 6.965 1.00 72.31 108 GLU A CA 1
ATOM 710 C C . GLU A 1 108 ? 66.834 14.595 7.799 1.00 74.01 108 GLU A C 1
ATOM 711 O O . GLU A 1 108 ? 67.936 14.242 7.370 1.00 73.38 108 GLU A O 1
ATOM 717 N N . GLY A 1 109 ? 66.662 15.158 8.994 1.00 75.27 109 GLY A N 1
ATOM 718 C CA . GLY A 1 109 ? 67.788 15.380 9.886 1.00 77.11 109 GLY A CA 1
ATOM 719 C C . GLY A 1 109 ? 68.450 14.071 10.280 1.00 78.36 109 GLY A C 1
ATOM 720 O O . GLY A 1 109 ? 69.677 13.949 10.255 1.00 79.19 109 GLY A O 1
ATOM 721 N N . MET A 1 110 ? 67.638 13.086 10.646 1.00 78.68 110 MET A N 1
ATOM 722 C CA . MET A 1 110 ? 68.173 11.792 11.030 1.00 79.83 110 MET A CA 1
ATOM 723 C C . MET A 1 110 ? 68.976 11.226 9.878 1.00 80.06 110 MET A C 1
ATOM 724 O O . MET A 1 110 ? 69.927 10.472 10.075 1.00 80.48 110 MET A O 1
ATOM 729 N N . GLN A 1 111 ? 68.587 11.592 8.666 1.00 80.56 111 GLN A N 1
ATOM 730 C CA . GLN A 1 111 ? 69.295 11.120 7.491 1.00 80.64 111 GLN A CA 1
ATOM 731 C C . GLN A 1 111 ? 70.662 11.801 7.441 1.00 80.69 111 GLN A C 1
ATOM 732 O O . GLN A 1 111 ? 71.685 11.133 7.344 1.00 79.82 111 GLN A O 1
ATOM 738 N N . ASP A 1 112 ? 70.677 13.127 7.535 1.00 81.46 112 ASP A N 1
ATOM 739 C CA . ASP A 1 112 ? 71.932 13.866 7.507 1.00 82.19 112 ASP A CA 1
ATOM 740 C C . ASP A 1 112 ? 72.875 13.413 8.619 1.00 83.65 112 ASP A C 1
ATOM 741 O O . ASP A 1 112 ? 74.048 13.132 8.369 1.00 82.73 112 ASP A O 1
ATOM 746 N N . TYR A 1 113 ? 72.363 13.340 9.845 1.00 84.91 113 TYR A N 1
ATOM 747 C CA . TYR A 1 113 ? 73.188 12.926 10.971 1.00 86.73 113 TYR A CA 1
ATOM 748 C C . TYR A 1 113 ? 73.876 11.603 10.673 1.00 86.43 113 TYR A C 1
ATOM 749 O O . TYR A 1 113 ? 75.081 11.466 10.854 1.00 86.75 113 TYR A O 1
ATOM 758 N N . LYS A 1 114 ? 73.104 10.621 10.230 1.00 86.58 114 LYS A N 1
ATOM 759 C CA . LYS A 1 114 ? 73.669 9.326 9.900 1.00 87.07 114 LYS A CA 1
ATOM 760 C C . LYS A 1 114 ? 74.405 9.423 8.571 1.00 88.31 114 LYS A C 1
ATOM 761 O O . LYS A 1 114 ? 75.110 8.494 8.179 1.00 88.77 114 LYS A O 1
ATOM 767 N N . ALA A 1 115 ? 74.243 10.551 7.883 1.00 88.96 115 ALA A N 1
ATOM 768 C CA . ALA A 1 115 ? 74.885 10.765 6.588 1.00 90.02 115 ALA A CA 1
ATOM 769 C C . ALA A 1 115 ? 76.342 11.210 6.739 1.00 90.89 115 ALA A C 1
ATOM 770 O O . ALA A 1 115 ? 77.058 11.397 5.752 1.00 91.21 115 ALA A O 1
ATOM 772 N N . LYS A 1 116 ? 76.773 11.386 7.980 1.00 90.56 116 LYS A N 1
ATOM 773 C CA . LYS A 1 116 ? 78.141 11.790 8.253 1.00 89.23 116 LYS A CA 1
ATOM 774 C C . LYS A 1 116 ? 78.913 10.635 8.874 1.00 87.92 116 LYS A C 1
ATOM 775 O O . LYS A 1 116 ? 78.718 10.306 10.037 1.00 86.80 116 LYS A O 1
ATOM 781 N N . ALA A 1 124 ? 72.464 14.442 1.025 1.00 96.82 124 ALA A N 1
ATOM 782 C CA . ALA A 1 124 ? 71.806 14.659 -0.257 1.00 97.34 124 ALA A CA 1
ATOM 783 C C . ALA A 1 124 ? 72.786 14.519 -1.419 1.00 98.21 124 ALA A C 1
ATOM 784 O O . ALA A 1 124 ? 72.453 14.829 -2.566 1.00 97.50 124 ALA A O 1
ATOM 786 N N . ASP A 1 125 ? 73.993 14.048 -1.119 1.00 98.88 125 ASP A N 1
ATOM 787 C CA . ASP A 1 125 ? 75.012 13.876 -2.147 1.00 99.86 125 ASP A CA 1
ATOM 788 C C . ASP A 1 125 ? 75.386 12.411 -2.350 1.00 100.60 125 ASP A C 1
ATOM 789 O O . ASP A 1 125 ? 76.077 12.068 -3.309 1.00 101.43 125 ASP A O 1
ATOM 794 N N . LEU A 1 126 ? 74.922 11.554 -1.447 1.00 100.84 126 LEU A N 1
ATOM 795 C CA . LEU A 1 126 ? 75.218 10.126 -1.503 1.00 100.93 126 LEU A CA 1
ATOM 796 C C . LEU A 1 126 ? 74.674 9.476 -2.774 1.00 101.26 126 LEU A C 1
ATOM 797 O O . LEU A 1 126 ? 73.849 10.057 -3.482 1.00 101.44 126 LEU A O 1
ATOM 802 N N . THR A 1 127 ? 75.142 8.265 -3.056 1.00 101.17 127 THR A N 1
ATOM 803 C CA . THR A 1 127 ? 74.696 7.528 -4.231 1.00 101.45 127 THR A CA 1
ATOM 804 C C . THR A 1 127 ? 73.292 7.005 -3.947 1.00 101.35 127 THR A C 1
ATOM 805 O O . THR A 1 127 ? 72.836 7.047 -2.807 1.00 101.30 127 THR A O 1
ATOM 809 N N . ASP A 1 128 ? 72.597 6.530 -4.977 1.00 101.45 128 ASP A N 1
ATOM 810 C CA . ASP A 1 128 ? 71.266 5.974 -4.768 1.00 101.17 128 ASP A CA 1
ATOM 811 C C . ASP A 1 128 ? 71.469 4.693 -3.973 1.00 101.67 128 ASP A C 1
ATOM 812 O O . ASP A 1 128 ? 70.651 4.335 -3.125 1.00 101.96 128 ASP A O 1
ATOM 817 N N . ASP A 1 129 ? 72.571 4.008 -4.265 1.00 101.24 129 ASP A N 1
ATOM 818 C CA . ASP A 1 129 ? 72.920 2.770 -3.581 1.00 100.24 129 ASP A CA 1
ATOM 819 C C . ASP A 1 129 ? 73.307 3.144 -2.157 1.00 99.29 129 ASP A C 1
ATOM 820 O O . ASP A 1 129 ? 73.198 2.338 -1.232 1.00 99.77 129 ASP A O 1
ATOM 825 N N . GLU A 1 130 ? 73.744 4.387 -1.990 1.00 98.02 130 GLU A N 1
ATOM 826 C CA . GLU A 1 130 ? 74.168 4.871 -0.688 1.00 97.13 130 GLU A CA 1
ATOM 827 C C . GLU A 1 130 ? 73.050 5.487 0.147 1.00 95.59 130 GLU A C 1
ATOM 828 O O . GLU A 1 130 ? 72.858 5.095 1.299 1.00 95.76 130 GLU A O 1
ATOM 834 N N . LYS A 1 131 ? 72.320 6.450 -0.413 1.00 93.52 131 LYS A N 1
ATOM 835 C CA . LYS A 1 131 ? 71.231 7.077 0.328 1.00 91.01 131 LYS A CA 1
ATOM 836 C C . LYS A 1 131 ? 70.254 5.977 0.713 1.00 89.36 131 LYS A C 1
ATOM 837 O O . LYS A 1 131 ? 69.530 6.078 1.707 1.00 87.74 131 LYS A O 1
ATOM 843 N N . SER A 1 132 ? 70.256 4.924 -0.097 1.00 87.95 132 SER A N 1
ATOM 844 C CA . SER A 1 132 ? 69.407 3.762 0.112 1.00 86.94 132 SER A CA 1
ATOM 845 C C . SER A 1 132 ? 69.701 3.135 1.472 1.00 87.11 132 SER A C 1
ATOM 846 O O . SER A 1 132 ? 68.797 2.921 2.278 1.00 88.16 132 SER A O 1
ATOM 849 N N . ILE A 1 133 ? 70.974 2.850 1.723 1.00 86.52 133 ILE A N 1
ATOM 850 C CA . ILE A 1 133 ? 71.402 2.245 2.979 1.00 85.05 133 ILE A CA 1
ATOM 851 C C . ILE A 1 133 ? 71.021 3.109 4.174 1.00 84.46 133 ILE A C 1
ATOM 852 O O . ILE A 1 133 ? 70.456 2.620 5.143 1.00 84.30 133 ILE A O 1
ATOM 857 N N . ILE A 1 134 ? 71.337 4.394 4.103 1.00 84.53 134 ILE A N 1
ATOM 858 C CA . ILE A 1 134 ? 71.036 5.299 5.201 1.00 86.25 134 ILE A CA 1
ATOM 859 C C . ILE A 1 134 ? 69.547 5.415 5.524 1.00 87.53 134 ILE A C 1
ATOM 860 O O . ILE A 1 134 ? 69.139 5.196 6.667 1.00 88.50 134 ILE A O 1
ATOM 865 N N . ARG A 1 135 ? 68.747 5.776 4.523 1.00 87.50 135 ARG A N 1
ATOM 866 C CA . ARG A 1 135 ? 67.307 5.923 4.701 1.00 86.57 135 ARG A CA 1
ATOM 867 C C . ARG A 1 135 ? 66.735 4.655 5.327 1.00 85.21 135 ARG A C 1
ATOM 868 O O . ARG A 1 135 ? 65.809 4.713 6.132 1.00 84.21 135 ARG A O 1
ATOM 876 N N . GLU A 1 136 ? 67.312 3.514 4.965 1.00 84.27 136 GLU A N 1
ATOM 877 C CA . GLU A 1 136 ? 66.888 2.228 5.495 1.00 84.36 136 GLU A CA 1
ATOM 878 C C . GLU A 1 136 ? 67.293 2.132 6.964 1.00 84.24 136 GLU A C 1
ATOM 879 O O . GLU A 1 136 ? 66.601 1.510 7.770 1.00 84.16 136 GLU A O 1
ATOM 885 N N . GLN A 1 137 ? 68.425 2.751 7.297 1.00 84.31 137 GLN A N 1
ATOM 886 C CA . GLN A 1 137 ? 68.950 2.759 8.662 1.00 84.64 137 GLN A CA 1
ATOM 887 C C . GLN A 1 137 ? 68.085 3.592 9.592 1.00 83.59 137 GLN A C 1
ATOM 888 O O . GLN A 1 137 ? 67.780 3.173 10.711 1.00 83.61 137 GLN A O 1
ATOM 894 N N . VAL A 1 138 ? 67.722 4.788 9.139 1.00 82.60 138 VAL A N 1
ATOM 895 C CA . VAL A 1 138 ? 66.891 5.675 9.938 1.00 81.71 138 VAL A CA 1
ATOM 896 C C . VAL A 1 138 ? 65.526 5.025 10.139 1.00 80.30 138 VAL A C 1
ATOM 897 O O . VAL A 1 138 ? 64.841 5.305 11.122 1.00 80.64 138 VAL A O 1
ATOM 901 N N . ILE A 1 139 ? 65.142 4.147 9.214 1.00 78.55 139 ILE A N 1
ATOM 902 C CA . ILE A 1 139 ? 63.860 3.456 9.328 1.00 77.58 139 ILE A CA 1
ATOM 903 C C . ILE A 1 139 ? 63.872 2.521 10.522 1.00 76.98 139 ILE A C 1
ATOM 904 O O . ILE A 1 139 ? 63.055 2.654 11.435 1.00 76.53 139 ILE A O 1
ATOM 909 N N . LYS A 1 140 ? 64.802 1.572 10.509 1.00 76.07 140 LYS A N 1
ATOM 910 C CA . LYS A 1 140 ? 64.902 0.605 11.588 1.00 76.82 140 LYS A CA 1
ATOM 911 C C . LYS A 1 140 ? 65.138 1.283 12.940 1.00 76.87 140 LYS A C 1
ATOM 912 O O . LYS A 1 140 ? 64.784 0.734 13.983 1.00 77.38 140 LYS A O 1
ATOM 918 N N . GLU A 1 141 ? 65.715 2.482 12.930 1.00 75.71 141 GLU A N 1
ATOM 919 C CA . GLU A 1 141 ? 65.999 3.165 14.189 1.00 74.66 141 GLU A CA 1
ATOM 920 C C . GLU A 1 141 ? 64.904 4.055 14.768 1.00 73.98 141 GLU A C 1
ATOM 921 O O . GLU A 1 141 ? 64.732 4.113 15.987 1.00 73.78 141 GLU A O 1
ATOM 927 N N . MET A 1 142 ? 64.158 4.744 13.913 1.00 72.92 142 MET A N 1
ATOM 928 C CA . MET A 1 142 ? 63.123 5.643 14.409 1.00 73.30 142 MET A CA 1
ATOM 929 C C . MET A 1 142 ? 61.786 4.999 14.772 1.00 73.49 142 MET A C 1
ATOM 930 O O . MET A 1 142 ? 61.039 5.541 15.590 1.00 73.54 142 MET A O 1
ATOM 935 N N . ARG A 1 143 ? 61.480 3.850 14.181 1.00 73.82 143 ARG A N 1
ATOM 936 C CA . ARG A 1 143 ? 60.207 3.191 14.456 1.00 75.29 143 ARG A CA 1
ATOM 937 C C . ARG A 1 143 ? 60.164 2.303 15.701 1.00 76.54 143 ARG A C 1
ATOM 938 O O . ARG A 1 143 ? 59.145 1.659 15.963 1.00 77.42 143 ARG A O 1
ATOM 946 N N . LYS A 1 144 ? 61.253 2.255 16.466 1.00 77.82 144 LYS A N 1
ATOM 947 C CA . LYS A 1 144 ? 61.277 1.437 17.677 1.00 77.53 144 LYS A CA 1
ATOM 948 C C . LYS A 1 144 ? 60.940 2.308 18.882 1.00 77.07 144 LYS A C 1
ATOM 949 O O . LYS A 1 144 ? 61.503 3.391 19.058 1.00 75.27 144 LYS A O 1
ATOM 955 N N . ASN A 1 145 ? 60.009 1.833 19.704 1.00 77.12 145 ASN A N 1
ATOM 956 C CA . ASN A 1 145 ? 59.572 2.588 20.874 1.00 77.69 145 ASN A CA 1
ATOM 957 C C . ASN A 1 145 ? 60.579 2.549 22.016 1.00 78.32 145 ASN A C 1
ATOM 958 O O . ASN A 1 145 ? 60.840 1.491 22.593 1.00 77.63 145 ASN A O 1
ATOM 963 N N . ARG A 1 146 ? 61.133 3.710 22.347 1.00 79.11 146 ARG A N 1
ATOM 964 C CA . ARG A 1 146 ? 62.111 3.808 23.421 1.00 79.69 146 ARG A CA 1
ATOM 965 C C . ARG A 1 146 ? 61.539 4.519 24.645 1.00 80.10 146 ARG A C 1
ATOM 966 O O . ARG A 1 146 ? 62.252 5.232 25.360 1.00 80.40 146 ARG A O 1
ATOM 974 N N . TYR A 1 147 ? 60.245 4.323 24.875 1.00 80.00 147 TYR A N 1
ATOM 975 C CA . TYR A 1 147 ? 59.567 4.913 26.020 1.00 80.56 147 TYR A CA 1
ATOM 976 C C . TYR A 1 147 ? 59.437 3.849 27.096 1.00 82.64 147 TYR A C 1
ATOM 977 O O . TYR A 1 147 ? 59.119 2.696 26.806 1.00 81.79 147 TYR A O 1
ATOM 986 N N . ASN A 1 148 ? 59.676 4.246 28.340 1.00 85.50 148 ASN A N 1
ATOM 987 C CA . ASN A 1 148 ? 59.593 3.323 29.461 1.00 87.20 148 ASN A CA 1
ATOM 988 C C . ASN A 1 148 ? 58.305 3.555 30.244 1.00 87.62 148 ASN A C 1
ATOM 989 O O . ASN A 1 148 ? 58.135 4.576 30.904 1.00 87.00 148 ASN A O 1
ATOM 994 N N . PRO A 1 149 ? 57.372 2.602 30.167 1.00 88.52 149 PRO A N 1
ATOM 995 C CA . PRO A 1 149 ? 56.097 2.717 30.875 1.00 89.50 149 PRO A CA 1
ATOM 996 C C . PRO A 1 149 ? 56.279 2.754 32.387 1.00 90.85 149 PRO A C 1
ATOM 997 O O . PRO A 1 149 ? 55.584 3.495 33.083 1.00 91.14 149 PRO A O 1
ATOM 1001 N N . VAL A 1 150 ? 57.217 1.954 32.888 1.00 92.39 150 VAL A N 1
ATOM 1002 C CA . VAL A 1 150 ? 57.498 1.901 34.320 1.00 93.39 150 VAL A CA 1
ATOM 1003 C C . VAL A 1 150 ? 57.886 3.297 34.805 1.00 93.96 150 VAL A C 1
ATOM 1004 O O . VAL A 1 150 ? 57.472 3.735 35.883 1.00 93.69 150 VAL A O 1
ATOM 1008 N N . THR A 1 151 ? 58.682 3.990 33.993 1.00 94.02 151 THR A N 1
ATOM 1009 C CA . THR A 1 151 ? 59.126 5.350 34.305 1.00 93.86 151 THR A CA 1
ATOM 1010 C C . THR A 1 151 ? 58.719 6.263 33.158 1.00 93.77 151 THR A C 1
ATOM 1011 O O . THR A 1 151 ? 59.233 6.143 32.046 1.00 93.97 151 THR A O 1
ATOM 1015 N N . ASP A 1 152 ? 57.808 7.185 33.440 1.00 92.59 152 ASP A N 1
ATOM 1016 C CA . ASP A 1 152 ? 57.310 8.092 32.424 1.00 90.90 152 ASP A CA 1
ATOM 1017 C C . ASP A 1 152 ? 58.374 8.967 31.761 1.00 89.54 152 ASP A C 1
ATOM 1018 O O . ASP A 1 152 ? 58.283 10.212 31.751 1.00 89.25 152 ASP A O 1
ATOM 1023 N N . VAL A 1 153 ? 59.383 8.316 31.188 1.00 87.55 153 VAL A N 1
ATOM 1024 C CA . VAL A 1 153 ? 60.426 9.058 30.480 1.00 87.28 153 VAL A CA 1
ATOM 1025 C C . VAL A 1 153 ? 60.836 8.337 29.210 1.00 86.45 153 VAL A C 1
ATOM 1026 O O . VAL A 1 153 ? 60.887 7.108 29.137 1.00 85.56 153 VAL A O 1
ATOM 1030 N N . LEU A 1 154 ? 61.080 9.141 28.188 1.00 85.48 154 LEU A N 1
ATOM 1031 C CA . LEU A 1 154 ? 61.458 8.631 26.890 1.00 84.91 154 LEU A CA 1
ATOM 1032 C C . LEU A 1 154 ? 62.857 9.113 26.525 1.00 85.10 154 LEU A C 1
ATOM 1033 O O . LEU A 1 154 ? 63.213 10.263 26.777 1.00 84.55 154 LEU A O 1
ATOM 1038 N N . VAL A 1 155 ? 63.650 8.218 25.946 1.00 84.90 155 VAL A N 1
ATOM 1039 C CA . VAL A 1 155 ? 65.002 8.550 25.514 1.00 85.25 155 VAL A CA 1
ATOM 1040 C C . VAL A 1 155 ? 65.106 8.292 24.016 1.00 85.64 155 VAL A C 1
ATOM 1041 O O . VAL A 1 155 ? 64.668 7.250 23.532 1.00 85.79 155 VAL A O 1
ATOM 1045 N N . LEU A 1 156 ? 65.671 9.244 23.280 1.00 86.30 156 LEU A N 1
ATOM 1046 C CA . LEU A 1 156 ? 65.826 9.079 21.841 1.00 87.45 156 LEU A CA 1
ATOM 1047 C C . LEU A 1 156 ? 67.268 9.278 21.394 1.00 87.37 156 LEU A C 1
ATOM 1048 O O . LEU A 1 156 ? 67.938 10.225 21.804 1.00 88.43 156 LEU A O 1
ATOM 1053 N N . THR A 1 157 ? 67.731 8.360 20.552 1.00 86.84 157 THR A N 1
ATOM 1054 C CA . THR A 1 157 ? 69.095 8.369 20.033 1.00 86.99 157 THR A CA 1
ATOM 1055 C C . THR A 1 157 ? 69.567 9.747 19.582 1.00 87.41 157 THR A C 1
ATOM 1056 O O . THR A 1 157 ? 68.774 10.687 19.483 1.00 86.60 157 THR A O 1
ATOM 1060 N N . ASP A 1 158 ? 70.865 9.861 19.308 1.00 87.57 158 ASP A N 1
ATOM 1061 C CA . ASP A 1 158 ? 71.437 11.126 18.852 1.00 87.78 158 ASP A CA 1
ATOM 1062 C C . ASP A 1 158 ? 70.861 11.469 17.488 1.00 86.92 158 ASP A C 1
ATOM 1063 O O . ASP A 1 158 ? 70.427 12.601 17.248 1.00 86.33 158 ASP A O 1
ATOM 1068 N N . ALA A 1 159 ? 70.872 10.480 16.598 1.00 85.79 159 ALA A N 1
ATOM 1069 C CA . ALA A 1 159 ? 70.349 10.651 15.250 1.00 85.15 159 ALA A CA 1
ATOM 1070 C C . ALA A 1 159 ? 68.972 11.307 15.286 1.00 84.83 159 ALA A C 1
ATOM 1071 O O . ALA A 1 159 ? 68.585 12.020 14.358 1.00 84.57 159 ALA A O 1
ATOM 1073 N N . GLN A 1 160 ? 68.240 11.063 16.369 1.00 84.19 160 GLN A N 1
ATOM 1074 C CA . GLN A 1 160 ? 66.907 11.625 16.550 1.00 83.05 160 GLN A CA 1
ATOM 1075 C C . GLN A 1 160 ? 66.963 13.012 17.167 1.00 82.56 160 GLN A C 1
ATOM 1076 O O . GLN A 1 160 ? 66.113 13.857 16.885 1.00 82.17 160 GLN A O 1
ATOM 1082 N N . VAL A 1 161 ? 67.954 13.238 18.025 1.00 82.60 161 VAL A N 1
ATOM 1083 C CA . VAL A 1 161 ? 68.102 14.530 18.681 1.00 81.82 161 VAL A CA 1
ATOM 1084 C C . VAL A 1 161 ? 68.557 15.555 17.654 1.00 81.37 161 VAL A C 1
ATOM 1085 O O . VAL A 1 161 ? 68.134 16.713 17.693 1.00 80.41 161 VAL A O 1
ATOM 1089 N N . TYR A 1 162 ? 69.421 15.131 16.735 1.00 81.20 162 TYR A N 1
ATOM 1090 C CA . TYR A 1 162 ? 69.879 16.036 15.689 1.00 81.49 162 TYR A CA 1
ATOM 1091 C C . TYR A 1 162 ? 68.630 16.435 14.908 1.00 81.18 162 TYR A C 1
ATOM 1092 O O . TYR A 1 162 ? 68.462 17.595 14.528 1.00 80.56 162 TYR A O 1
ATOM 1101 N N . GLY A 1 163 ? 67.752 15.459 14.684 1.00 80.98 163 GLY A N 1
ATOM 1102 C CA . GLY A 1 163 ? 66.518 15.716 13.961 1.00 79.32 163 GLY A CA 1
ATOM 1103 C C . GLY A 1 163 ? 65.607 16.700 14.678 1.00 77.98 163 GLY A C 1
ATOM 1104 O O . GLY A 1 163 ? 64.991 17.558 14.042 1.00 77.77 163 GLY A O 1
ATOM 1105 N N . LEU A 1 164 ? 65.520 16.577 16.001 1.00 76.76 164 LEU A N 1
ATOM 1106 C CA . LEU A 1 164 ? 64.681 17.462 16.801 1.00 75.80 164 LEU A CA 1
ATOM 1107 C C . LEU A 1 164 ? 65.201 18.888 16.668 1.00 76.01 164 LEU A C 1
ATOM 1108 O O . LEU A 1 164 ? 64.456 19.857 16.815 1.00 75.64 164 LEU A O 1
ATOM 1113 N N . GLU A 1 165 ? 66.493 19.002 16.385 1.00 76.18 165 GLU A N 1
ATOM 1114 C CA . GLU A 1 165 ? 67.132 20.297 16.211 1.00 76.99 165 GLU A CA 1
ATOM 1115 C C . GLU A 1 165 ? 66.598 20.961 14.947 1.00 75.64 165 GLU A C 1
ATOM 1116 O O . GLU A 1 165 ? 66.090 22.083 14.991 1.00 74.19 165 GLU A O 1
ATOM 1122 N N . LYS A 1 166 ? 66.730 20.266 13.821 1.00 76.42 166 LYS A N 1
ATOM 1123 C CA . LYS A 1 166 ? 66.253 20.773 12.543 1.00 77.52 166 LYS A CA 1
ATOM 1124 C C . LYS A 1 166 ? 64.785 21.161 12.662 1.00 78.19 166 LYS A C 1
ATOM 1125 O O . LYS A 1 166 ? 64.345 22.143 12.066 1.00 78.66 166 LYS A O 1
ATOM 1131 N N . VAL A 1 167 ? 64.027 20.388 13.436 1.00 78.38 167 VAL A N 1
ATOM 1132 C CA . VAL A 1 167 ? 62.611 20.674 13.635 1.00 78.81 167 VAL A CA 1
ATOM 1133 C C . VAL A 1 167 ? 62.501 21.966 14.424 1.00 79.05 167 VAL A C 1
ATOM 1134 O O . VAL A 1 167 ? 61.706 22.846 14.106 1.00 77.77 167 VAL A O 1
ATOM 1138 N N . ARG A 1 168 ? 63.314 22.070 15.465 1.00 81.55 168 ARG A N 1
ATOM 1139 C CA . ARG A 1 168 ? 63.312 23.254 16.306 1.00 83.32 168 ARG A CA 1
ATOM 1140 C C . ARG A 1 168 ? 63.695 24.494 15.504 1.00 82.33 168 ARG A C 1
ATOM 1141 O O . ARG A 1 168 ? 63.049 25.536 15.616 1.00 81.93 168 ARG A O 1
ATOM 1149 N N . ASP A 1 169 ? 64.736 24.370 14.686 1.00 82.24 169 ASP A N 1
ATOM 1150 C CA . ASP A 1 169 ? 65.193 25.487 13.862 1.00 83.27 169 ASP A CA 1
ATOM 1151 C C . ASP A 1 169 ? 64.116 25.858 12.838 1.00 82.60 169 ASP A C 1
ATOM 1152 O O . ASP A 1 169 ? 63.697 27.021 12.729 1.00 81.37 169 ASP A O 1
ATOM 1157 N N . TYR A 1 170 ? 63.663 24.842 12.108 1.00 82.17 170 TYR A N 1
ATOM 1158 C CA . TYR A 1 170 ? 62.650 24.998 11.075 1.00 80.64 170 TYR A CA 1
ATOM 1159 C C . TYR A 1 170 ? 61.488 25.897 11.470 1.00 79.36 170 TYR A C 1
ATOM 1160 O O . TYR A 1 170 ? 61.161 26.850 10.765 1.00 78.63 170 TYR A O 1
ATOM 1169 N N . TYR A 1 171 ? 60.865 25.597 12.599 1.00 78.93 171 TYR A N 1
ATOM 1170 C CA . TYR A 1 171 ? 59.719 26.375 13.042 1.00 79.81 171 TYR A CA 1
ATOM 1171 C C . TYR A 1 171 ? 60.033 27.744 13.637 1.00 79.91 171 TYR A C 1
ATOM 1172 O O . TYR A 1 171 ? 59.143 28.605 13.722 1.00 78.94 171 TYR A O 1
ATOM 1181 N N . ARG A 1 172 ? 61.277 27.962 14.055 1.00 80.30 172 ARG A N 1
ATOM 1182 C CA . ARG A 1 172 ? 61.621 29.277 14.582 1.00 80.41 172 ARG A CA 1
ATOM 1183 C C . ARG A 1 172 ? 61.592 30.151 13.358 1.00 79.41 172 ARG A C 1
ATOM 1184 O O . ARG A 1 172 ? 61.038 31.247 13.359 1.00 79.19 172 ARG A O 1
ATOM 1192 N N . ASP A 1 173 ? 62.201 29.635 12.298 1.00 78.32 173 ASP A N 1
ATOM 1193 C CA . ASP A 1 173 ? 62.236 30.349 11.037 1.00 76.85 173 ASP A CA 1
ATOM 1194 C C . ASP A 1 173 ? 60.792 30.617 10.642 1.00 75.61 173 ASP A C 1
ATOM 1195 O O . ASP A 1 173 ? 60.433 31.752 10.351 1.00 75.54 173 ASP A O 1
ATOM 1200 N N . VAL A 1 174 ? 59.964 29.575 10.676 1.00 73.62 174 VAL A N 1
ATOM 1201 C CA . VAL A 1 174 ? 58.554 29.696 10.316 1.00 72.86 174 VAL A CA 1
ATOM 1202 C C . VAL A 1 174 ? 57.805 30.721 11.144 1.00 73.53 174 VAL A C 1
ATOM 1203 O O . VAL A 1 174 ? 57.234 31.667 10.607 1.00 73.28 174 VAL A O 1
ATOM 1207 N N . PHE A 1 175 ? 57.798 30.538 12.458 1.00 76.01 175 PHE A N 1
ATOM 1208 C CA . PHE A 1 175 ? 57.087 31.462 13.331 1.00 77.68 175 PHE A CA 1
ATOM 1209 C C . PHE A 1 175 ? 57.832 32.771 13.570 1.00 79.45 175 PHE A C 1
ATOM 1210 O O . PHE A 1 175 ? 57.554 33.490 14.531 1.00 80.72 175 PHE A O 1
ATOM 1218 N N . THR A 1 176 ? 58.771 33.071 12.673 1.00 80.16 176 THR A N 1
ATOM 1219 C CA . THR A 1 176 ? 59.561 34.297 12.717 1.00 80.25 176 THR A CA 1
ATOM 1220 C C . THR A 1 176 ? 59.505 34.971 11.348 1.00 80.13 176 THR A C 1
ATOM 1221 O O . THR A 1 176 ? 59.018 36.092 11.207 1.00 79.31 176 THR A O 1
ATOM 1225 N N . ASN A 1 177 ? 60.008 34.264 10.342 1.00 80.38 177 ASN A N 1
ATOM 1226 C CA . ASN A 1 177 ? 60.046 34.762 8.972 1.00 80.59 177 ASN A CA 1
ATOM 1227 C C . ASN A 1 177 ? 58.740 34.497 8.221 1.00 79.73 177 ASN A C 1
ATOM 1228 O O . ASN A 1 177 ? 58.381 35.229 7.301 1.00 80.01 177 ASN A O 1
ATOM 1233 N N . GLY A 1 178 ? 58.030 33.450 8.623 1.00 78.87 178 GLY A N 1
ATOM 1234 C CA . GLY A 1 178 ? 56.787 33.098 7.962 1.00 76.47 178 GLY A CA 1
ATOM 1235 C C . GLY A 1 178 ? 56.956 31.758 7.275 1.00 75.42 178 GLY A C 1
ATOM 1236 O O . GLY A 1 178 ? 58.012 31.126 7.407 1.00 74.51 178 GLY A O 1
ATOM 1237 N N . ASP A 1 179 ? 55.931 31.310 6.549 1.00 74.96 179 ASP A N 1
ATOM 1238 C CA . ASP A 1 179 ? 56.006 30.028 5.842 1.00 73.40 179 ASP A CA 1
ATOM 1239 C C . ASP A 1 179 ? 55.974 30.227 4.325 1.00 73.56 179 ASP A C 1
ATOM 1240 O O . ASP A 1 179 ? 55.843 29.273 3.556 1.00 73.03 179 ASP A O 1
ATOM 1245 N N . GLY A 1 180 ? 56.113 31.480 3.904 1.00 72.54 180 GLY A N 1
ATOM 1246 C CA . GLY A 1 180 ? 56.115 31.790 2.487 1.00 72.93 180 GLY A CA 1
ATOM 1247 C C . GLY A 1 180 ? 54.775 31.560 1.827 1.00 72.98 180 GLY A C 1
ATOM 1248 O O . GLY A 1 180 ? 54.688 31.464 0.599 1.00 72.10 180 GLY A O 1
ATOM 1249 N N . TRP A 1 181 ? 53.720 31.493 2.634 1.00 72.73 181 TRP A N 1
ATOM 1250 C CA . TRP A 1 181 ? 52.396 31.253 2.092 1.00 72.55 181 TRP A CA 1
ATOM 1251 C C . TRP A 1 181 ? 51.255 31.499 3.071 1.00 72.94 181 TRP A C 1
ATOM 1252 O O . TRP A 1 181 ? 50.833 30.582 3.768 1.00 76.00 181 TRP A O 1
ATOM 1263 N N . GLY A 1 182 ? 50.748 32.725 3.131 1.00 71.20 182 GLY A N 1
ATOM 1264 C CA . GLY A 1 182 ? 49.635 32.989 4.035 1.00 69.91 182 GLY A CA 1
ATOM 1265 C C . GLY A 1 182 ? 49.907 33.215 5.519 1.00 68.38 182 GLY A C 1
ATOM 1266 O O . GLY A 1 182 ? 49.165 33.944 6.175 1.00 68.39 182 GLY A O 1
ATOM 1267 N N . LEU A 1 183 ? 50.943 32.602 6.073 1.00 68.29 183 LEU A N 1
ATOM 1268 C CA . LEU A 1 183 ? 51.230 32.811 7.489 1.00 69.89 183 LEU A CA 1
ATOM 1269 C C . LEU A 1 183 ? 51.946 34.149 7.743 1.00 70.33 183 LEU A C 1
ATOM 1270 O O . LEU A 1 183 ? 52.951 34.459 7.095 1.00 68.50 183 LEU A O 1
ATOM 1275 N N . LYS A 1 184 ? 51.416 34.936 8.682 1.00 71.54 184 LYS A N 1
ATOM 1276 C CA . LYS A 1 184 ? 52.000 36.232 9.051 1.00 71.77 184 LYS A CA 1
ATOM 1277 C C . LYS A 1 184 ? 53.392 36.091 9.668 1.00 72.61 184 LYS A C 1
ATOM 1278 O O . LYS A 1 184 ? 53.665 35.138 10.405 1.00 72.30 184 LYS A O 1
ATOM 1284 N N . LYS A 1 185 ? 54.264 37.053 9.367 1.00 73.39 185 LYS A N 1
ATOM 1285 C CA . LYS A 1 185 ? 55.646 37.047 9.861 1.00 73.12 185 LYS A CA 1
ATOM 1286 C C . LYS A 1 185 ? 55.729 37.276 11.370 1.00 72.45 185 LYS A C 1
ATOM 1287 O O . LYS A 1 185 ? 54.971 38.068 11.934 1.00 69.91 185 LYS A O 1
ATOM 1293 N N . GLY A 1 186 ? 56.669 36.578 12.004 1.00 73.74 186 GLY A N 1
ATOM 1294 C CA . GLY A 1 186 ? 56.869 36.693 13.438 1.00 73.35 186 GLY A CA 1
ATOM 1295 C C . GLY A 1 186 ? 55.561 36.851 14.181 1.00 73.68 186 GLY A C 1
ATOM 1296 O O . GLY A 1 186 ? 55.336 37.851 14.865 1.00 73.18 186 GLY A O 1
ATOM 1297 N N . LEU A 1 187 ? 54.682 35.868 14.044 1.00 74.24 187 LEU A N 1
ATOM 1298 C CA . LEU A 1 187 ? 53.401 35.954 14.718 1.00 74.53 187 LEU A CA 1
ATOM 1299 C C . LEU A 1 187 ? 53.542 35.601 16.192 1.00 74.52 187 LEU A C 1
ATOM 1300 O O . LEU A 1 187 ? 52.814 36.138 17.031 1.00 73.27 187 LEU A O 1
ATOM 1305 N N . ILE A 1 188 ? 54.488 34.719 16.510 1.00 74.91 188 ILE A N 1
ATOM 1306 C CA . ILE A 1 188 ? 54.705 34.332 17.904 1.00 78.20 188 ILE A CA 1
ATOM 1307 C C . ILE A 1 188 ? 55.729 35.245 18.588 1.00 79.74 188 ILE A C 1
ATOM 1308 O O . ILE A 1 188 ? 56.871 35.376 18.141 1.00 80.00 188 ILE A O 1
ATOM 1313 N N . LYS A 1 189 ? 55.313 35.870 19.680 1.00 80.47 189 LYS A N 1
ATOM 1314 C CA . LYS A 1 189 ? 56.190 36.768 20.415 1.00 81.69 189 LYS A CA 1
ATOM 1315 C C . LYS A 1 189 ? 55.944 36.728 21.924 1.00 82.22 189 LYS A C 1
ATOM 1316 O O . LYS A 1 189 ? 54.799 36.779 22.379 1.00 80.36 189 LYS A O 1
ATOM 1322 N N . GLU A 1 190 ? 57.032 36.641 22.690 1.00 84.15 190 GLU A N 1
ATOM 1323 C CA . GLU A 1 190 ? 56.958 36.582 24.151 1.00 85.53 190 GLU A CA 1
ATOM 1324 C C . GLU A 1 190 ? 56.117 37.718 24.722 1.00 85.29 190 GLU A C 1
ATOM 1325 O O . GLU A 1 190 ? 55.382 37.537 25.688 1.00 84.63 190 GLU A O 1
ATOM 1331 N N . SER A 1 191 ? 56.228 38.887 24.108 1.00 86.00 191 SER A N 1
ATOM 1332 C CA . SER A 1 191 ? 55.479 40.053 24.543 1.00 87.37 191 SER A CA 1
ATOM 1333 C C . SER A 1 191 ? 53.970 39.818 24.562 1.00 88.83 191 SER A C 1
ATOM 1334 O O . SER A 1 191 ? 53.226 40.606 25.141 1.00 88.41 191 SER A O 1
ATOM 1337 N N . ASP A 1 192 ? 53.515 38.742 23.925 1.00 91.35 192 ASP A N 1
ATOM 1338 C CA . ASP A 1 192 ? 52.085 38.433 23.893 1.00 93.31 192 ASP A CA 1
ATOM 1339 C C . ASP A 1 192 ? 51.648 37.867 25.238 1.00 94.68 192 ASP A C 1
ATOM 1340 O O . ASP A 1 192 ? 50.470 37.913 25.596 1.00 94.74 192 ASP A O 1
ATOM 1345 N N . MET A 1 193 ? 52.613 37.335 25.977 1.00 95.93 193 MET A N 1
ATOM 1346 C CA . MET A 1 193 ? 52.341 36.742 27.277 1.00 98.04 193 MET A CA 1
ATOM 1347 C C . MET A 1 193 ? 53.361 37.173 28.332 1.00 99.09 193 MET A C 1
ATOM 1348 O O . MET A 1 193 ? 54.542 37.372 28.024 1.00 99.37 193 MET A O 1
ATOM 1353 N N . PRO A 1 194 ? 52.917 37.298 29.598 1.00 99.77 194 PRO A N 1
ATOM 1354 C CA . PRO A 1 194 ? 53.740 37.702 30.746 1.00 100.32 194 PRO A CA 1
ATOM 1355 C C . PRO A 1 194 ? 55.148 37.139 30.742 1.00 100.95 194 PRO A C 1
ATOM 1356 O O . PRO A 1 194 ? 55.455 36.194 30.011 1.00 101.04 194 PRO A O 1
ATOM 1360 N N . LYS A 1 195 ? 55.989 37.732 31.587 1.00 101.06 195 LYS A N 1
ATOM 1361 C CA . LYS A 1 195 ? 57.371 37.315 31.747 1.00 101.16 195 LYS A CA 1
ATOM 1362 C C . LYS A 1 195 ? 57.396 35.841 32.022 1.00 100.81 195 LYS A C 1
ATOM 1363 O O . LYS A 1 195 ? 58.110 35.078 31.392 1.00 100.42 195 LYS A O 1
ATOM 1369 N N . ALA A 1 196 ? 56.606 35.448 32.987 1.00 100.09 196 ALA A N 1
ATOM 1370 C CA . ALA A 1 196 ? 56.547 34.069 33.403 1.00 99.77 196 ALA A CA 1
ATOM 1371 C C . ALA A 1 196 ? 55.176 33.954 34.035 1.00 99.69 196 ALA A C 1
ATOM 1372 O O . ALA A 1 196 ? 54.411 34.915 34.023 1.00 99.08 196 ALA A O 1
ATOM 1374 N N . ASN A 1 197 ? 54.874 32.790 34.608 1.00 99.96 197 ASN A N 1
ATOM 1375 C CA . ASN A 1 197 ? 53.575 32.532 35.182 1.00 99.87 197 ASN A CA 1
ATOM 1376 C C . ASN A 1 197 ? 52.529 32.668 34.100 1.00 99.13 197 ASN A C 1
ATOM 1377 O O . ASN A 1 197 ? 51.442 33.213 34.315 1.00 98.48 197 ASN A O 1
ATOM 1382 N N . ARG A 1 198 ? 52.863 32.103 32.947 1.00 97.60 198 ARG A N 1
ATOM 1383 C CA . ARG A 1 198 ? 52.000 32.104 31.764 1.00 94.85 198 ARG A CA 1
ATOM 1384 C C . ARG A 1 198 ? 50.959 30.980 31.893 1.00 93.22 198 ARG A C 1
ATOM 1385 O O . ARG A 1 198 ? 51.297 29.826 32.148 1.00 92.48 198 ARG A O 1
ATOM 1393 N N . ALA A 1 199 ? 49.694 31.352 31.718 1.00 91.51 199 ALA A N 1
ATOM 1394 C CA . ALA A 1 199 ? 48.533 30.460 31.821 1.00 89.67 199 ALA A CA 1
ATOM 1395 C C . ALA A 1 199 ? 48.715 28.952 31.584 1.00 88.07 199 ALA A C 1
ATOM 1396 O O . ALA A 1 199 ? 48.826 28.181 32.540 1.00 89.24 199 ALA A O 1
ATOM 1398 N N . TRP A 1 200 ? 48.739 28.524 30.328 1.00 84.23 200 TRP A N 1
ATOM 1399 C CA . TRP A 1 200 ? 48.885 27.104 30.046 1.00 81.66 200 TRP A CA 1
ATOM 1400 C C . TRP A 1 200 ? 50.206 26.815 29.402 1.00 83.23 200 TRP A C 1
ATOM 1401 O O . TRP A 1 200 ? 50.683 25.677 29.373 1.00 82.32 200 TRP A O 1
ATOM 1412 N N . VAL A 1 201 ? 50.807 27.860 28.869 1.00 86.51 201 VAL A N 1
ATOM 1413 C CA . VAL A 1 201 ? 52.093 27.696 28.234 1.00 90.03 201 VAL A CA 1
ATOM 1414 C C . VAL A 1 201 ? 53.148 27.759 29.335 1.00 92.61 201 VAL A C 1
ATOM 1415 O O . VAL A 1 201 ? 52.964 28.431 30.350 1.00 92.32 201 VAL A O 1
ATOM 1419 N N . ALA A 1 202 ? 54.246 27.049 29.136 1.00 94.71 202 ALA A N 1
ATOM 1420 C CA . ALA A 1 202 ? 55.293 27.010 30.143 1.00 97.38 202 ALA A CA 1
ATOM 1421 C C . ALA A 1 202 ? 56.249 28.196 30.180 1.00 99.33 202 ALA A C 1
ATOM 1422 O O . ALA A 1 202 ? 56.316 29.012 29.247 1.00 99.52 202 ALA A O 1
ATOM 1424 N N . ASP A 1 203 ? 56.980 28.290 31.302 1.00 101.17 203 ASP A N 1
ATOM 1425 C CA . ASP A 1 203 ? 57.993 29.326 31.491 1.00 102.71 203 ASP A CA 1
ATOM 1426 C C . ASP A 1 203 ? 59.097 28.796 30.603 1.00 102.41 203 ASP A C 1
ATOM 1427 O O . ASP A 1 203 ? 59.719 27.785 30.930 1.00 103.04 203 ASP A O 1
ATOM 1432 N N . SER A 1 204 ? 59.328 29.462 29.478 1.00 101.53 204 SER A N 1
ATOM 1433 C CA . SER A 1 204 ? 60.337 29.027 28.517 1.00 100.85 204 SER A CA 1
ATOM 1434 C C . SER A 1 204 ? 59.921 29.568 27.161 1.00 100.07 204 SER A C 1
ATOM 1435 O O . SER A 1 204 ? 58.734 29.773 26.915 1.00 100.70 204 SER A O 1
ATOM 1438 N N . ASP A 1 205 ? 60.893 29.792 26.284 1.00 99.06 205 ASP A N 1
ATOM 1439 C CA . ASP A 1 205 ? 60.605 30.299 24.951 1.00 97.87 205 ASP A CA 1
ATOM 1440 C C . ASP A 1 205 ? 59.378 29.590 24.373 1.00 96.81 205 ASP A C 1
ATOM 1441 O O . ASP A 1 205 ? 59.265 28.362 24.442 1.00 96.48 205 ASP A O 1
ATOM 1446 N N . GLN A 1 206 ? 58.457 30.367 23.813 1.00 94.82 206 GLN A N 1
ATOM 1447 C CA . GLN A 1 206 ? 57.237 29.804 23.251 1.00 93.10 206 GLN A CA 1
ATOM 1448 C C . GLN A 1 206 ? 57.424 29.003 21.966 1.00 92.48 206 GLN A C 1
ATOM 1449 O O . GLN A 1 206 ? 56.829 27.934 21.815 1.00 91.87 206 GLN A O 1
ATOM 1455 N N . ILE A 1 207 ? 58.242 29.504 21.042 1.00 91.84 207 ILE A N 1
ATOM 1456 C CA . ILE A 1 207 ? 58.434 28.790 19.783 1.00 91.70 207 ILE A CA 1
ATOM 1457 C C . ILE A 1 207 ? 59.433 27.637 19.859 1.00 90.97 207 ILE A C 1
ATOM 1458 O O . ILE A 1 207 ? 59.913 27.137 18.840 1.00 91.36 207 ILE A O 1
ATOM 1463 N N . GLN A 1 208 ? 59.744 27.220 21.080 1.00 90.48 208 GLN A N 1
ATOM 1464 C CA . GLN A 1 208 ? 60.630 26.084 21.295 1.00 89.10 208 GLN A CA 1
ATOM 1465 C C . GLN A 1 208 ? 59.665 25.020 21.811 1.00 87.29 208 GLN A C 1
ATOM 1466 O O . GLN A 1 208 ? 59.906 23.826 21.670 1.00 86.56 208 GLN A O 1
ATOM 1472 N N . GLN A 1 209 ? 58.564 25.478 22.411 1.00 85.27 209 GLN A N 1
ATOM 1473 C CA . GLN A 1 209 ? 57.527 24.584 22.928 1.00 83.76 209 GLN A CA 1
ATOM 1474 C C . GLN A 1 209 ? 56.737 24.029 21.735 1.00 82.68 209 GLN A C 1
ATOM 1475 O O . GLN A 1 209 ? 56.507 22.821 21.645 1.00 81.16 209 GLN A O 1
ATOM 1481 N N . ILE A 1 210 ? 56.324 24.919 20.829 1.00 81.21 210 ILE A N 1
ATOM 1482 C CA . ILE A 1 210 ? 55.579 24.529 19.626 1.00 80.63 210 ILE A CA 1
ATOM 1483 C C . ILE A 1 210 ? 56.343 23.457 18.861 1.00 79.11 210 ILE A C 1
ATOM 1484 O O . ILE A 1 210 ? 55.815 22.382 18.572 1.00 78.28 210 ILE A O 1
ATOM 1489 N N . ALA A 1 211 ? 57.591 23.768 18.531 1.00 77.63 211 ALA A N 1
ATOM 1490 C CA . ALA A 1 211 ? 58.436 22.844 17.799 1.00 77.61 211 ALA A CA 1
ATOM 1491 C C . ALA A 1 211 ? 58.462 21.512 18.535 1.00 77.41 211 ALA A C 1
ATOM 1492 O O . ALA A 1 211 ? 58.605 20.449 17.930 1.00 77.64 211 ALA A O 1
ATOM 1494 N N . ASP A 1 212 ? 58.312 21.585 19.852 1.00 77.75 212 ASP A N 1
ATOM 1495 C CA . ASP A 1 212 ? 58.324 20.404 20.702 1.00 77.07 212 ASP A CA 1
ATOM 1496 C C . ASP A 1 212 ? 57.001 19.667 20.605 1.00 74.91 212 ASP A C 1
ATOM 1497 O O . ASP A 1 212 ? 56.964 18.433 20.577 1.00 74.39 212 ASP A O 1
ATOM 1502 N N . PHE A 1 213 ? 55.914 20.429 20.568 1.00 72.71 213 PHE A N 1
ATOM 1503 C CA . PHE A 1 213 ? 54.594 19.843 20.438 1.00 70.20 213 PHE A CA 1
ATOM 1504 C C . PHE A 1 213 ? 54.527 19.139 19.079 1.00 68.69 213 PHE A C 1
ATOM 1505 O O . PHE A 1 213 ? 54.199 17.945 19.001 1.00 66.28 213 PHE A O 1
ATOM 1513 N N . PHE A 1 214 ? 54.864 19.869 18.014 1.00 65.78 214 PHE A N 1
ATOM 1514 C CA . PHE A 1 214 ? 54.843 19.291 16.677 1.00 63.87 214 PHE A CA 1
ATOM 1515 C C . PHE A 1 214 ? 55.729 18.056 16.624 1.00 64.21 214 PHE A C 1
ATOM 1516 O O . PHE A 1 214 ? 55.339 17.032 16.059 1.00 65.72 214 PHE A O 1
ATOM 1524 N N . PHE A 1 215 ? 56.920 18.141 17.215 1.00 63.73 215 PHE A N 1
ATOM 1525 C CA . PHE A 1 215 ? 57.832 16.998 17.211 1.00 62.96 215 PHE A CA 1
ATOM 1526 C C . PHE A 1 215 ? 57.205 15.796 17.906 1.00 62.17 215 PHE A C 1
ATOM 1527 O O . PHE A 1 215 ? 57.423 14.656 17.507 1.00 62.21 215 PHE A O 1
ATOM 1535 N N . TRP A 1 216 ? 56.436 16.048 18.957 1.00 60.75 216 TRP A N 1
ATOM 1536 C CA . TRP A 1 216 ? 55.811 14.957 19.684 1.00 60.42 216 TRP A CA 1
ATOM 1537 C C . TRP A 1 216 ? 54.775 14.221 18.834 1.00 58.99 216 TRP A C 1
ATOM 1538 O O . TRP A 1 216 ? 54.797 12.993 18.753 1.00 57.89 216 TRP A O 1
ATOM 1549 N N . THR A 1 217 ? 53.864 14.966 18.213 1.00 57.42 217 THR A N 1
ATOM 1550 C CA . THR A 1 217 ? 52.847 14.345 17.370 1.00 57.33 217 THR A CA 1
ATOM 1551 C C . THR A 1 217 ? 53.552 13.546 16.284 1.00 57.69 217 THR A C 1
ATOM 1552 O O . THR A 1 217 ? 53.106 12.456 15.914 1.00 56.70 217 THR A O 1
ATOM 1556 N N . ALA A 1 218 ? 54.667 14.088 15.797 1.00 57.23 218 ALA A N 1
ATOM 1557 C CA . ALA A 1 218 ? 55.458 13.433 14.761 1.00 59.55 218 ALA A CA 1
ATOM 1558 C C . ALA A 1 218 ? 56.154 12.217 15.340 1.00 60.31 218 ALA A C 1
ATOM 1559 O O . ALA A 1 218 ? 56.415 11.239 14.641 1.00 61.32 218 ALA A O 1
ATOM 1561 N N . TRP A 1 219 ? 56.464 12.283 16.626 1.00 62.60 219 TRP A N 1
ATOM 1562 C CA . TRP A 1 219 ? 57.112 11.170 17.294 1.00 62.09 219 TRP A CA 1
ATOM 1563 C C . TRP A 1 219 ? 56.153 9.983 17.363 1.00 61.33 219 TRP A C 1
ATOM 1564 O O . TRP A 1 219 ? 56.502 8.872 16.956 1.00 60.72 219 TRP A O 1
ATOM 1575 N N . LEU A 1 220 ? 54.944 10.209 17.876 1.00 61.23 220 LEU A N 1
ATOM 1576 C CA . LEU A 1 220 ? 53.985 9.111 17.994 1.00 61.50 220 LEU A CA 1
ATOM 1577 C C . LEU A 1 220 ? 53.441 8.611 16.660 1.00 61.43 220 LEU A C 1
ATOM 1578 O O . LEU A 1 220 ? 53.057 7.448 16.548 1.00 62.00 220 LEU A O 1
ATOM 1583 N N . SER A 1 221 ? 53.420 9.480 15.651 1.00 60.45 221 SER A N 1
ATOM 1584 C CA . SER A 1 221 ? 52.916 9.095 14.341 1.00 60.06 221 SER A CA 1
ATOM 1585 C C . SER A 1 221 ? 53.892 8.178 13.627 1.00 60.60 221 SER A C 1
ATOM 1586 O O . SER A 1 221 ? 53.516 7.469 12.697 1.00 61.50 221 SER A O 1
ATOM 1589 N N . SER A 1 222 ? 55.148 8.186 14.058 1.00 61.04 222 SER A N 1
ATOM 1590 C CA . SER A 1 222 ? 56.158 7.356 13.410 1.00 62.32 222 SER A CA 1
ATOM 1591 C C . SER A 1 222 ? 56.733 6.249 14.275 1.00 62.64 222 SER A C 1
ATOM 1592 O O . SER A 1 222 ? 57.418 5.351 13.779 1.00 63.69 222 SER A O 1
ATOM 1595 N N . THR A 1 223 ? 56.452 6.307 15.569 1.00 62.83 223 THR A N 1
ATOM 1596 C CA . THR A 1 223 ? 56.960 5.307 16.489 1.00 61.23 223 THR A CA 1
ATOM 1597 C C . THR A 1 223 ? 55.936 4.211 16.748 1.00 59.97 223 THR A C 1
ATOM 1598 O O . THR A 1 223 ? 54.779 4.495 17.037 1.00 58.74 223 THR A O 1
ATOM 1602 N N . LEU A 1 224 ? 56.378 2.963 16.641 1.00 59.95 224 LEU A N 1
ATOM 1603 C CA . LEU A 1 224 ? 55.537 1.795 16.876 1.00 60.90 224 LEU A CA 1
ATOM 1604 C C . LEU A 1 224 ? 54.923 1.813 18.268 1.00 62.65 224 LEU A C 1
ATOM 1605 O O . LEU A 1 224 ? 55.534 2.310 19.221 1.00 62.57 224 LEU A O 1
ATOM 1610 N N . ARG A 1 225 ? 53.715 1.269 18.386 1.00 62.46 225 ARG A N 1
ATOM 1611 C CA . ARG A 1 225 ? 53.063 1.190 19.681 1.00 63.25 225 ARG A CA 1
ATOM 1612 C C . ARG A 1 225 ? 53.743 0.018 20.390 1.00 62.75 225 ARG A C 1
ATOM 1613 O O . ARG A 1 225 ? 54.060 -0.992 19.750 1.00 61.07 225 ARG A O 1
ATOM 1621 N N . ILE A 1 226 ? 53.969 0.155 21.698 1.00 62.62 226 ILE A N 1
ATOM 1622 C CA . ILE A 1 226 ? 54.612 -0.899 22.496 1.00 62.57 226 ILE A CA 1
ATOM 1623 C C . ILE A 1 226 ? 54.001 -2.284 22.239 1.00 61.57 226 ILE A C 1
ATOM 1624 O O . ILE A 1 226 ? 52.800 -2.502 22.429 1.00 60.29 226 ILE A O 1
ATOM 1629 N N . GLY A 1 227 ? 54.841 -3.215 21.799 1.00 61.92 227 GLY A N 1
ATOM 1630 C CA . GLY A 1 227 ? 54.369 -4.557 21.503 1.00 63.74 227 GLY A CA 1
ATOM 1631 C C . GLY A 1 227 ? 53.719 -4.671 20.131 1.00 65.84 227 GLY A C 1
ATOM 1632 O O . GLY A 1 227 ? 53.740 -5.735 19.513 1.00 65.22 227 GLY A O 1
ATOM 1633 N N . ASP A 1 228 ? 53.153 -3.567 19.647 1.00 67.48 228 ASP A N 1
ATOM 1634 C CA . ASP A 1 228 ? 52.472 -3.534 18.354 1.00 69.54 228 ASP A CA 1
ATOM 1635 C C . ASP A 1 228 ? 53.441 -3.540 17.172 1.00 69.60 228 ASP A C 1
ATOM 1636 O O . ASP A 1 228 ? 54.655 -3.520 17.353 1.00 71.22 228 ASP A O 1
ATOM 1641 N N . GLU A 1 229 ? 52.897 -3.562 15.960 1.00 69.13 229 GLU A N 1
ATOM 1642 C CA . GLU A 1 229 ? 53.721 -3.570 14.756 1.00 68.25 229 GLU A CA 1
ATOM 1643 C C . GLU A 1 229 ? 53.457 -2.362 13.865 1.00 66.46 229 GLU A C 1
ATOM 1644 O O . GLU A 1 229 ? 53.993 -2.254 12.763 1.00 65.76 229 GLU A O 1
ATOM 1650 N N . ILE A 1 230 ? 52.610 -1.462 14.343 1.00 64.92 230 ILE A N 1
ATOM 1651 C CA . ILE A 1 230 ? 52.301 -0.241 13.614 1.00 64.25 230 ILE A CA 1
ATOM 1652 C C . ILE A 1 230 ? 52.321 0.873 14.648 1.00 63.50 230 ILE A C 1
ATOM 1653 O O . ILE A 1 230 ? 52.343 0.598 15.848 1.00 63.67 230 ILE A O 1
ATOM 1658 N N . THR A 1 231 ? 52.293 2.120 14.202 1.00 62.30 231 THR A N 1
ATOM 1659 C CA . THR A 1 231 ? 52.377 3.232 15.128 1.00 61.86 231 THR A CA 1
ATOM 1660 C C . THR A 1 231 ? 51.094 3.702 15.818 1.00 61.73 231 THR A C 1
ATOM 1661 O O . THR A 1 231 ? 49.994 3.239 15.533 1.00 62.74 231 THR A O 1
ATOM 1665 N N . TYR A 1 232 ? 51.267 4.629 16.751 1.00 60.19 232 TYR A N 1
ATOM 1666 C CA . TYR A 1 232 ? 50.170 5.188 17.516 1.00 59.32 232 TYR A CA 1
ATOM 1667 C C . TYR A 1 232 ? 49.045 5.746 16.653 1.00 57.61 232 TYR A C 1
ATOM 1668 O O . TYR A 1 232 ? 47.938 5.973 17.147 1.00 54.99 232 TYR A O 1
ATOM 1677 N N . THR A 1 233 ? 49.334 5.980 15.375 1.00 55.45 233 THR A N 1
ATOM 1678 C CA . THR A 1 233 ? 48.347 6.518 14.439 1.00 53.66 233 THR A CA 1
ATOM 1679 C C . THR A 1 233 ? 48.106 5.535 13.296 1.00 54.38 233 THR A C 1
ATOM 1680 O O . THR A 1 233 ? 47.675 5.918 12.208 1.00 56.63 233 THR A O 1
ATOM 1684 N N . ASN A 1 234 ? 48.400 4.267 13.535 1.00 53.16 234 ASN A N 1
ATOM 1685 C CA . ASN A 1 234 ? 48.207 3.256 12.516 1.00 54.71 234 ASN A CA 1
ATOM 1686 C C . ASN A 1 234 ? 48.948 3.632 11.231 1.00 55.41 234 ASN A C 1
ATOM 1687 O O . ASN A 1 234 ? 48.374 3.606 10.130 1.00 54.49 234 ASN A O 1
ATOM 1692 N N . ASN A 1 235 ? 50.221 3.994 11.398 1.00 54.14 235 ASN A N 1
ATOM 1693 C CA . ASN A 1 235 ? 51.101 4.363 10.296 1.00 52.34 235 ASN A CA 1
ATOM 1694 C C . ASN A 1 235 ? 50.752 5.647 9.532 1.00 52.28 235 ASN A C 1
ATOM 1695 O O . ASN A 1 235 ? 51.168 5.826 8.391 1.00 50.98 235 ASN A O 1
ATOM 1700 N N . TRP A 1 236 ? 50.008 6.550 10.164 1.00 53.17 236 TRP A N 1
ATOM 1701 C CA . TRP A 1 236 ? 49.660 7.810 9.514 1.00 54.77 236 TRP A CA 1
ATOM 1702 C C . TRP A 1 236 ? 50.609 8.887 10.047 1.00 54.36 236 TRP A C 1
ATOM 1703 O O . TRP A 1 236 ? 50.958 8.873 11.215 1.00 54.05 236 TRP A O 1
ATOM 1714 N N . PRO A 1 237 ? 51.027 9.840 9.201 1.00 55.42 237 PRO A N 1
ATOM 1715 C CA . PRO A 1 237 ? 50.695 10.009 7.776 1.00 53.19 237 PRO A CA 1
ATOM 1716 C C . PRO A 1 237 ? 51.497 9.108 6.853 1.00 53.34 237 PRO A C 1
ATOM 1717 O O . PRO A 1 237 ? 52.496 8.509 7.260 1.00 54.74 237 PRO A O 1
ATOM 1721 N N . TYR A 1 238 ? 51.065 9.007 5.604 1.00 52.87 238 TYR A N 1
ATOM 1722 C CA . TYR A 1 238 ? 51.777 8.174 4.648 1.00 52.79 238 TYR A CA 1
ATOM 1723 C C . TYR A 1 238 ? 53.123 8.837 4.409 1.00 53.67 238 TYR A C 1
ATOM 1724 O O . TYR A 1 238 ? 53.183 10.040 4.125 1.00 52.53 238 TYR A O 1
ATOM 1733 N N . TYR A 1 239 ? 54.196 8.058 4.538 1.00 55.18 239 TYR A N 1
ATOM 1734 C CA . TYR A 1 239 ? 55.547 8.589 4.361 1.00 57.89 239 TYR A CA 1
ATOM 1735 C C . TYR A 1 239 ? 56.621 7.499 4.371 1.00 58.70 239 TYR A C 1
ATOM 1736 O O . TYR A 1 239 ? 57.137 7.123 5.418 1.00 59.20 239 TYR A O 1
ATOM 1745 N N . GLU A 1 240 ? 56.951 7.001 3.187 1.00 60.43 240 GLU A N 1
ATOM 1746 C CA . GLU A 1 240 ? 57.954 5.956 3.018 1.00 62.28 240 GLU A CA 1
ATOM 1747 C C . GLU A 1 240 ? 59.216 6.119 3.879 1.00 62.63 240 GLU A C 1
ATOM 1748 O O . GLU A 1 240 ? 59.581 5.207 4.624 1.00 61.77 240 GLU A O 1
ATOM 1754 N N . ASP A 1 241 ? 59.874 7.274 3.772 1.00 62.18 241 ASP A N 1
ATOM 1755 C CA . ASP A 1 241 ? 61.106 7.541 4.518 1.00 61.70 241 ASP A CA 1
ATOM 1756 C C . ASP A 1 241 ? 61.041 7.261 6.010 1.00 61.19 241 ASP A C 1
ATOM 1757 O O . ASP A 1 241 ? 62.074 7.044 6.639 1.00 63.03 241 ASP A O 1
ATOM 1762 N N . ALA A 1 242 ? 59.843 7.271 6.585 1.00 60.04 242 ALA A N 1
ATOM 1763 C CA . ALA A 1 242 ? 59.699 7.000 8.013 1.00 57.68 242 ALA A CA 1
ATOM 1764 C C . ALA A 1 242 ? 59.125 5.614 8.222 1.00 56.68 242 ALA A C 1
ATOM 1765 O O . ALA A 1 242 ? 58.812 5.233 9.346 1.00 59.69 242 ALA A O 1
ATOM 1767 N N . GLY A 1 243 ? 58.999 4.854 7.141 1.00 53.67 243 GLY A N 1
ATOM 1768 C CA . GLY A 1 243 ? 58.443 3.520 7.261 1.00 52.28 243 GLY A CA 1
ATOM 1769 C C . GLY A 1 243 ? 56.926 3.509 7.414 1.00 51.86 243 GLY A C 1
ATOM 1770 O O . GLY A 1 243 ? 56.345 2.465 7.698 1.00 52.13 243 GLY A O 1
ATOM 1771 N N . ASN A 1 244 ? 56.273 4.656 7.222 1.00 51.66 244 ASN A N 1
ATOM 1772 C CA . ASN A 1 244 ? 54.811 4.720 7.345 1.00 51.52 244 ASN A CA 1
ATOM 1773 C C . ASN A 1 244 ? 54.038 4.326 6.065 1.00 52.55 244 ASN A C 1
ATOM 1774 O O . ASN A 1 244 ? 53.954 5.103 5.101 1.00 49.65 244 ASN A O 1
ATOM 1779 N N . THR A 1 245 ? 53.478 3.115 6.066 1.00 53.21 245 THR A N 1
ATOM 1780 C CA . THR A 1 245 ? 52.684 2.628 4.936 1.00 55.97 245 THR A CA 1
ATOM 1781 C C . THR A 1 245 ? 51.377 1.985 5.423 1.00 55.54 245 THR A C 1
ATOM 1782 O O . THR A 1 245 ? 51.302 1.502 6.549 1.00 56.96 245 THR A O 1
ATOM 1786 N N . MET A 1 246 ? 50.356 1.981 4.571 1.00 54.45 246 MET A N 1
ATOM 1787 C CA . MET A 1 246 ? 49.038 1.447 4.931 1.00 53.38 246 MET A CA 1
ATOM 1788 C C . MET A 1 246 ? 49.052 0.155 5.747 1.00 51.34 246 MET A C 1
ATOM 1789 O O . MET A 1 246 ? 49.771 -0.786 5.425 1.00 50.08 246 MET A O 1
ATOM 1794 N N . SER A 1 247 ? 48.245 0.121 6.803 1.00 48.80 247 SER A N 1
ATOM 1795 C CA . SER A 1 247 ? 48.164 -1.052 7.668 1.00 48.64 247 SER A CA 1
ATOM 1796 C C . SER A 1 247 ? 47.182 -2.074 7.102 1.00 47.35 247 SER A C 1
ATOM 1797 O O . SER A 1 247 ? 46.311 -1.730 6.302 1.00 47.86 247 SER A O 1
ATOM 1800 N N . PHE A 1 248 ? 47.314 -3.326 7.529 1.00 45.31 248 PHE A N 1
ATOM 1801 C CA . PHE A 1 248 ? 46.415 -4.372 7.063 1.00 43.49 248 PHE A CA 1
ATOM 1802 C C . PHE A 1 248 ? 44.965 -4.039 7.437 1.00 44.47 248 PHE A C 1
ATOM 1803 O O . PHE A 1 248 ? 44.047 -4.203 6.624 1.00 44.87 248 PHE A O 1
ATOM 1811 N N . SER A 1 249 ? 44.763 -3.565 8.665 1.00 44.43 249 SER A N 1
ATOM 1812 C CA . SER A 1 249 ? 43.432 -3.203 9.148 1.00 46.17 249 SER A CA 1
ATOM 1813 C C . SER A 1 249 ? 42.745 -2.180 8.259 1.00 45.09 249 SER A C 1
ATOM 1814 O O . SER A 1 249 ? 41.533 -2.239 8.063 1.00 46.42 249 SER A O 1
ATOM 1817 N N . ALA A 1 250 ? 43.512 -1.230 7.746 1.00 43.66 250 ALA A N 1
ATOM 1818 C CA . ALA A 1 250 ? 42.942 -0.209 6.879 1.00 44.83 250 ALA A CA 1
ATOM 1819 C C . ALA A 1 250 ? 42.328 -0.835 5.618 1.00 44.15 250 ALA A C 1
ATOM 1820 O O . ALA A 1 250 ? 41.260 -0.414 5.166 1.00 43.77 250 ALA A O 1
ATOM 1822 N N . VAL A 1 251 ? 42.984 -1.845 5.062 1.00 42.51 251 VAL A N 1
ATOM 1823 C CA . VAL A 1 251 ? 42.448 -2.489 3.872 1.00 44.19 251 VAL A CA 1
ATOM 1824 C C . VAL A 1 251 ? 41.366 -3.498 4.222 1.00 45.28 251 VAL A C 1
ATOM 1825 O O . VAL A 1 251 ? 40.315 -3.534 3.574 1.00 45.77 251 VAL A O 1
ATOM 1829 N N . TRP A 1 252 ? 41.589 -4.304 5.258 1.00 46.35 252 TRP A N 1
ATOM 1830 C CA . TRP A 1 252 ? 40.583 -5.292 5.625 1.00 43.53 252 TRP A CA 1
ATOM 1831 C C . TRP A 1 252 ? 39.260 -4.670 6.062 1.00 43.55 252 TRP A C 1
ATOM 1832 O O . TRP A 1 252 ? 38.195 -5.116 5.628 1.00 45.76 252 TRP A O 1
ATOM 1843 N N . TRP A 1 253 ? 39.301 -3.650 6.910 1.00 41.94 253 TRP A N 1
ATOM 1844 C CA . TRP A 1 253 ? 38.051 -3.042 7.349 1.00 41.86 253 TRP A CA 1
ATOM 1845 C C . TRP A 1 253 ? 37.329 -2.232 6.285 1.00 41.90 253 TRP A C 1
ATOM 1846 O O . TRP A 1 253 ? 36.154 -1.894 6.447 1.00 41.73 253 TRP A O 1
ATOM 1857 N N . SER A 1 254 ? 38.020 -1.935 5.188 1.00 40.45 254 SER A N 1
ATOM 1858 C CA . SER A 1 254 ? 37.388 -1.224 4.090 1.00 38.31 254 SER A CA 1
ATOM 1859 C C . SER A 1 254 ? 36.383 -2.199 3.475 1.00 37.08 254 SER A C 1
ATOM 1860 O O . SER A 1 254 ? 35.224 -1.865 3.273 1.00 38.17 254 SER A O 1
ATOM 1863 N N . GLY A 1 255 ? 36.823 -3.418 3.211 1.00 38.42 255 GLY A N 1
ATOM 1864 C CA . GLY A 1 255 ? 35.926 -4.407 2.646 1.00 38.99 255 GLY A CA 1
ATOM 1865 C C . GLY A 1 255 ? 34.872 -4.856 3.644 1.00 41.28 255 GLY A C 1
ATOM 1866 O O . GLY A 1 255 ? 33.677 -4.854 3.334 1.00 41.40 255 GLY A O 1
ATOM 1867 N N . ALA A 1 256 ? 35.308 -5.227 4.849 1.00 41.31 256 ALA A N 1
ATOM 1868 C CA . ALA A 1 256 ? 34.396 -5.689 5.889 1.00 41.71 256 ALA A CA 1
ATOM 1869 C C . ALA A 1 256 ? 33.267 -4.700 6.158 1.00 41.05 256 ALA A C 1
ATOM 1870 O O . ALA A 1 256 ? 32.095 -5.076 6.162 1.00 42.20 256 ALA A O 1
ATOM 1872 N N . SER A 1 257 ? 33.614 -3.437 6.384 1.00 39.92 257 SER A N 1
ATOM 1873 C CA . SER A 1 257 ? 32.601 -2.416 6.654 1.00 38.75 257 SER A CA 1
ATOM 1874 C C . SER A 1 257 ? 31.509 -2.375 5.588 1.00 37.59 257 SER A C 1
ATOM 1875 O O . SER A 1 257 ? 30.327 -2.324 5.905 1.00 39.68 257 SER A O 1
ATOM 1878 N N . VAL A 1 258 ? 31.893 -2.401 4.319 1.00 38.44 258 VAL A N 1
ATOM 1879 C CA . VAL A 1 258 ? 30.892 -2.355 3.266 1.00 38.34 258 VAL A CA 1
ATOM 1880 C C . VAL A 1 258 ? 30.080 -3.638 3.231 1.00 36.73 258 VAL A C 1
ATOM 1881 O O . VAL A 1 258 ? 28.868 -3.597 2.999 1.00 35.33 258 VAL A O 1
ATOM 1885 N N . THR A 1 259 ? 30.717 -4.781 3.465 1.00 37.42 259 THR A N 1
ATOM 1886 C CA . THR A 1 259 ? 29.951 -6.028 3.456 1.00 41.01 259 THR A CA 1
ATOM 1887 C C . THR A 1 259 ? 28.894 -6.011 4.569 1.00 41.79 259 THR A C 1
ATOM 1888 O O . THR A 1 259 ? 27.763 -6.455 4.356 1.00 45.04 259 THR A O 1
ATOM 1892 N N . ILE A 1 260 ? 29.243 -5.496 5.750 1.00 39.95 260 ILE A N 1
ATOM 1893 C CA . ILE A 1 260 ? 28.266 -5.453 6.833 1.00 38.54 260 ILE A CA 1
ATOM 1894 C C . ILE A 1 260 ? 27.154 -4.474 6.500 1.00 37.24 260 ILE A C 1
ATOM 1895 O O . ILE A 1 260 ? 25.992 -4.692 6.852 1.00 38.41 260 ILE A O 1
ATOM 1900 N N . LEU A 1 261 ? 27.513 -3.393 5.827 1.00 36.61 261 LEU A N 1
ATOM 1901 C CA . LEU A 1 261 ? 26.524 -2.407 5.393 1.00 40.24 261 LEU A CA 1
ATOM 1902 C C . LEU A 1 261 ? 25.524 -3.074 4.424 1.00 42.12 261 LEU A C 1
ATOM 1903 O O . LEU A 1 261 ? 24.309 -2.898 4.549 1.00 43.93 261 LEU A O 1
ATOM 1908 N N . ILE A 1 262 ? 26.042 -3.845 3.466 1.00 42.99 262 ILE A N 1
ATOM 1909 C CA . ILE A 1 262 ? 25.181 -4.525 2.512 1.00 45.01 262 ILE A CA 1
ATOM 1910 C C . ILE A 1 262 ? 24.234 -5.424 3.302 1.00 44.76 262 ILE A C 1
ATOM 1911 O O . ILE A 1 262 ? 23.044 -5.477 3.021 1.00 46.10 262 ILE A O 1
ATOM 1916 N N . LEU A 1 263 ? 24.769 -6.126 4.296 1.00 44.67 263 LEU A N 1
ATOM 1917 C CA . LEU A 1 263 ? 23.952 -7.010 5.123 1.00 43.38 263 LEU A CA 1
ATOM 1918 C C . LEU A 1 263 ? 22.793 -6.273 5.787 1.00 41.99 263 LEU A C 1
ATOM 1919 O O . LEU A 1 263 ? 21.661 -6.720 5.702 1.00 43.24 263 LEU A O 1
ATOM 1924 N N . PHE A 1 264 ? 23.058 -5.145 6.437 1.00 41.11 264 PHE A N 1
ATOM 1925 C CA . PHE A 1 264 ? 21.966 -4.438 7.094 1.00 42.59 264 PHE A CA 1
ATOM 1926 C C . PHE A 1 264 ? 21.025 -3.651 6.212 1.00 42.49 264 PHE A C 1
ATOM 1927 O O . PHE A 1 264 ? 19.882 -3.420 6.595 1.00 43.13 264 PHE A O 1
ATOM 1935 N N . ILE A 1 265 ? 21.486 -3.239 5.034 1.00 43.65 265 ILE A N 1
ATOM 1936 C CA . ILE A 1 265 ? 20.609 -2.524 4.115 1.00 42.82 265 ILE A CA 1
ATOM 1937 C C . ILE A 1 265 ? 19.419 -3.451 3.862 1.00 41.18 265 ILE A C 1
ATOM 1938 O O . ILE A 1 265 ? 18.260 -3.048 3.952 1.00 42.46 265 ILE A O 1
ATOM 1943 N N . GLY A 1 266 ? 19.724 -4.703 3.547 1.00 40.51 266 GLY A N 1
ATOM 1944 C CA . GLY A 1 266 ? 18.679 -5.675 3.293 1.00 39.61 266 GLY A CA 1
ATOM 1945 C C . GLY A 1 266 ? 17.788 -5.849 4.503 1.00 39.24 266 GLY A C 1
ATOM 1946 O O . GLY A 1 266 ? 16.561 -5.759 4.402 1.00 40.47 266 GLY A O 1
ATOM 1947 N N . ILE A 1 267 ? 18.405 -6.105 5.650 1.00 39.62 267 ILE A N 1
ATOM 1948 C CA . ILE A 1 267 ? 17.672 -6.284 6.896 1.00 38.77 267 ILE A CA 1
ATOM 1949 C C . ILE A 1 267 ? 16.793 -5.085 7.236 1.00 39.63 267 ILE A C 1
ATOM 1950 O O . ILE A 1 267 ? 15.592 -5.242 7.480 1.00 38.11 267 ILE A O 1
ATOM 1955 N N . ILE A 1 268 ? 17.380 -3.886 7.244 1.00 40.63 268 ILE A N 1
ATOM 1956 C CA . ILE A 1 268 ? 16.628 -2.678 7.581 1.00 41.62 268 ILE A CA 1
ATOM 1957 C C . ILE A 1 268 ? 15.503 -2.426 6.587 1.00 43.50 268 ILE A C 1
ATOM 1958 O O . ILE A 1 268 ? 14.390 -2.061 6.965 1.00 45.28 268 ILE A O 1
ATOM 1963 N N . LEU A 1 269 ? 15.802 -2.625 5.311 1.00 45.50 269 LEU A N 1
ATOM 1964 C CA . LEU A 1 269 ? 14.826 -2.450 4.251 1.00 45.83 269 LEU A CA 1
ATOM 1965 C C . LEU A 1 269 ? 13.614 -3.335 4.542 1.00 44.78 269 LEU A C 1
ATOM 1966 O O . LEU A 1 269 ? 12.463 -2.895 4.473 1.00 44.55 269 LEU A O 1
ATOM 1971 N N . TYR A 1 270 ? 13.880 -4.592 4.868 1.00 44.43 270 TYR A N 1
ATOM 1972 C CA . TYR A 1 270 ? 12.812 -5.534 5.192 1.00 46.54 270 TYR A CA 1
ATOM 1973 C C . TYR A 1 270 ? 11.978 -5.038 6.387 1.00 47.53 270 TYR A C 1
ATOM 1974 O O . TYR A 1 270 ? 10.745 -5.043 6.333 1.00 46.84 270 TYR A O 1
ATOM 1983 N N . VAL A 1 271 ? 12.650 -4.616 7.461 1.00 47.31 271 VAL A N 1
ATOM 1984 C CA . VAL A 1 271 ? 11.957 -4.127 8.655 1.00 47.60 271 VAL A CA 1
ATOM 1985 C C . VAL A 1 271 ? 11.104 -2.928 8.284 1.00 49.72 271 VAL A C 1
ATOM 1986 O O . VAL A 1 271 ? 9.941 -2.819 8.671 1.00 47.18 271 VAL A O 1
ATOM 1990 N N . PHE A 1 272 ? 11.697 -2.031 7.514 1.00 52.10 272 PHE A N 1
ATOM 1991 C CA . PHE A 1 272 ? 11.010 -0.832 7.050 1.00 56.57 272 PHE A CA 1
ATOM 1992 C C . PHE A 1 272 ? 9.731 -1.152 6.269 1.00 58.61 272 PHE A C 1
ATOM 1993 O O . PHE A 1 272 ? 8.671 -0.576 6.507 1.00 59.13 272 PHE A O 1
ATOM 2001 N N . TYR A 1 273 ? 9.851 -2.067 5.318 1.00 60.92 273 TYR A N 1
ATOM 2002 C CA . TYR A 1 273 ? 8.736 -2.466 4.481 1.00 64.42 273 TYR A CA 1
ATOM 2003 C C . TYR A 1 273 ? 7.634 -3.191 5.257 1.00 63.58 273 TYR A C 1
ATOM 2004 O O . TYR A 1 273 ? 6.460 -2.869 5.121 1.00 64.09 273 TYR A O 1
ATOM 2013 N N . ARG A 1 274 ? 8.014 -4.150 6.090 1.00 63.61 274 ARG A N 1
ATOM 2014 C CA . ARG A 1 274 ? 7.040 -4.920 6.859 1.00 64.02 274 ARG A CA 1
ATOM 2015 C C . ARG A 1 274 ? 6.300 -4.224 8.000 1.00 64.76 274 ARG A C 1
ATOM 2016 O O . ARG A 1 274 ? 5.251 -4.688 8.439 1.00 64.84 274 ARG A O 1
ATOM 2024 N N . TYR A 1 275 ? 6.829 -3.128 8.509 1.00 63.72 275 TYR A N 1
ATOM 2025 C CA . TYR A 1 275 ? 6.133 -2.467 9.592 1.00 63.97 275 TYR A CA 1
ATOM 2026 C C . TYR A 1 275 ? 5.637 -1.105 9.184 1.00 64.76 275 TYR A C 1
ATOM 2027 O O . TYR A 1 275 ? 5.124 -0.353 10.015 1.00 65.40 275 TYR A O 1
ATOM 2036 N N . GLN A 1 276 ? 5.767 -0.805 7.892 1.00 65.34 276 GLN A N 1
ATOM 2037 C CA . GLN A 1 276 ? 5.338 0.485 7.355 1.00 65.52 276 GLN A CA 1
ATOM 2038 C C . GLN A 1 276 ? 5.831 1.566 8.302 1.00 63.27 276 GLN A C 1
ATOM 2039 O O . GLN A 1 276 ? 5.060 2.391 8.789 1.00 62.37 276 GLN A O 1
ATOM 2045 N N . LEU A 1 277 ? 7.130 1.542 8.568 1.00 61.42 277 LEU A N 1
ATOM 2046 C CA . LEU A 1 277 ? 7.733 2.491 9.478 1.00 59.51 277 LEU A CA 1
ATOM 2047 C C . LEU A 1 277 ? 8.008 3.857 8.865 1.00 58.21 277 LEU A C 1
ATOM 2048 O O . LEU A 1 277 ? 9.116 4.372 8.939 1.00 58.94 277 LEU A O 1
ATOM 2053 N N . SER A 1 278 ? 6.980 4.441 8.262 1.00 56.48 278 SER A N 1
ATOM 2054 C CA . SER A 1 278 ? 7.108 5.755 7.658 1.00 56.36 278 SER A CA 1
ATOM 2055 C C . SER A 1 278 ? 5.804 6.511 7.868 1.00 55.46 278 SER A C 1
ATOM 2056 O O . SER A 1 278 ? 4.812 5.924 8.287 1.00 54.93 278 SER A O 1
ATOM 2059 N N . MET A 1 279 ? 5.805 7.808 7.590 1.00 56.95 279 MET A N 1
ATOM 2060 C CA . MET A 1 279 ? 4.601 8.612 7.754 1.00 59.49 279 MET A CA 1
ATOM 2061 C C . MET A 1 279 ? 3.540 8.236 6.724 1.00 60.24 279 MET A C 1
ATOM 2062 O O . MET A 1 279 ? 3.851 7.961 5.574 1.00 62.50 279 MET A O 1
ATOM 2067 N N . GLN A 1 280 ? 2.285 8.229 7.158 1.00 63.13 280 GLN A N 1
ATOM 2068 C CA . GLN A 1 280 ? 1.133 7.900 6.318 1.00 66.17 280 GLN A CA 1
ATOM 2069 C C . GLN A 1 280 ? 0.259 9.151 6.168 1.00 68.16 280 GLN A C 1
ATOM 2070 O O . GLN A 1 280 ? -0.065 9.805 7.168 1.00 66.47 280 GLN A O 1
ATOM 2076 N N . GLU A 1 281 ? -0.127 9.471 4.932 1.00 70.36 281 GLU A N 1
ATOM 2077 C CA . GLU A 1 281 ? -0.972 10.635 4.657 1.00 72.50 281 GLU A CA 1
ATOM 2078 C C . GLU A 1 281 ? -2.214 10.555 5.535 1.00 73.45 281 GLU A C 1
ATOM 2079 O O . GLU A 1 281 ? -2.760 9.471 5.747 1.00 73.41 281 GLU A O 1
ATOM 2085 N N . ALA A 1 282 ? -2.653 11.699 6.050 1.00 73.33 282 ALA A N 1
ATOM 2086 C CA . ALA A 1 282 ? -3.821 11.734 6.919 1.00 74.23 282 ALA A CA 1
ATOM 2087 C C . ALA A 1 282 ? -5.079 12.141 6.156 1.00 75.07 282 ALA A C 1
ATOM 2088 O O . ALA A 1 282 ? -6.151 12.290 6.742 1.00 75.40 282 ALA A O 1
ATOM 2090 N N . TYR A 1 283 ? -4.945 12.306 4.845 1.00 75.71 283 TYR A N 1
ATOM 2091 C CA . TYR A 1 283 ? -6.066 12.718 4.018 1.00 75.42 283 TYR A CA 1
ATOM 2092 C C . TYR A 1 283 ? -6.313 11.775 2.855 1.00 76.93 283 TYR A C 1
ATOM 2093 O O . TYR A 1 283 ? -5.374 11.221 2.279 1.00 77.22 283 TYR A O 1
ATOM 2102 N N . ALA A 1 284 ? -7.587 11.596 2.518 1.00 78.39 284 ALA A N 1
ATOM 2103 C CA . ALA A 1 284 ? -7.972 10.731 1.411 1.00 79.58 284 ALA A CA 1
ATOM 2104 C C . ALA A 1 284 ? -7.724 11.477 0.101 1.00 80.11 284 ALA A C 1
ATOM 2105 O O . ALA A 1 284 ? -7.560 12.699 0.099 1.00 79.04 284 ALA A O 1
ATOM 2107 N N . GLU A 1 285 ? -7.702 10.744 -1.008 1.00 81.30 285 GLU A N 1
ATOM 2108 C CA . GLU A 1 285 ? -7.453 11.338 -2.321 1.00 82.67 285 GLU A CA 1
ATOM 2109 C C . GLU A 1 285 ? -8.396 12.501 -2.633 1.00 82.12 285 GLU A C 1
ATOM 2110 O O . GLU A 1 285 ? -9.618 12.344 -2.630 1.00 81.13 285 GLU A O 1
ATOM 2116 N N . GLY A 1 286 ? -7.812 13.670 -2.890 1.00 82.19 286 GLY A N 1
ATOM 2117 C CA . GLY A 1 286 ? -8.591 14.851 -3.219 1.00 82.80 286 GLY A CA 1
ATOM 2118 C C . GLY A 1 286 ? -9.058 15.634 -2.011 1.00 83.51 286 GLY A C 1
ATOM 2119 O O . GLY A 1 286 ? -9.548 16.758 -2.131 1.00 83.94 286 GLY A O 1
ATOM 2120 N N . LYS A 1 287 ? -8.885 15.039 -0.838 1.00 83.80 287 LYS A N 1
ATOM 2121 C CA . LYS A 1 287 ? -9.313 15.658 0.401 1.00 83.55 287 LYS A CA 1
ATOM 2122 C C . LYS A 1 287 ? -8.226 16.423 1.168 1.00 83.20 287 LYS A C 1
ATOM 2123 O O . LYS A 1 287 ? -8.201 16.410 2.398 1.00 83.55 287 LYS A O 1
ATOM 2129 N N . PHE A 1 288 ? -7.340 17.097 0.442 1.00 81.79 288 PHE A N 1
ATOM 2130 C CA . PHE A 1 288 ? -6.256 17.869 1.057 1.00 81.00 288 PHE A CA 1
ATOM 2131 C C . PHE A 1 288 ? -6.819 18.828 2.111 1.00 80.62 288 PHE A C 1
ATOM 2132 O O . PHE A 1 288 ? -7.828 19.488 1.873 1.00 81.13 288 PHE A O 1
ATOM 2140 N N . PRO A 1 289 ? -6.171 18.919 3.288 1.00 79.85 289 PRO A N 1
ATOM 2141 C CA . PRO A 1 289 ? -6.635 19.808 4.358 1.00 78.82 289 PRO A CA 1
ATOM 2142 C C . PRO A 1 289 ? -6.495 21.276 3.992 1.00 78.01 289 PRO A C 1
ATOM 2143 O O . PRO A 1 289 ? -5.560 21.651 3.292 1.00 77.76 289 PRO A O 1
ATOM 2147 N N . VAL A 1 290 ? -7.419 22.107 4.467 1.00 77.61 290 VAL A N 1
ATOM 2148 C CA . VAL A 1 290 ? -7.355 23.536 4.175 1.00 77.19 290 VAL A CA 1
ATOM 2149 C C . VAL A 1 290 ? -6.365 24.198 5.116 1.00 76.91 290 VAL A C 1
ATOM 2150 O O . VAL A 1 290 ? -6.345 23.918 6.313 1.00 77.16 290 VAL A O 1
ATOM 2154 N N . ILE A 1 291 ? -5.544 25.081 4.570 1.00 75.80 291 ILE A N 1
ATOM 2155 C CA . ILE A 1 291 ? -4.560 25.783 5.369 1.00 75.24 291 ILE A CA 1
ATOM 2156 C C . ILE A 1 291 ? -4.846 27.274 5.256 1.00 75.29 291 ILE A C 1
ATOM 2157 O O . ILE A 1 291 ? -4.270 27.972 4.421 1.00 77.15 291 ILE A O 1
ATOM 2162 N N . ASP A 1 292 ? -5.765 27.748 6.090 1.00 74.98 292 ASP A N 1
ATOM 2163 C CA . ASP A 1 292 ? -6.140 29.158 6.114 1.00 73.74 292 ASP A CA 1
ATOM 2164 C C . ASP A 1 292 ? -5.281 29.827 7.183 1.00 73.99 292 ASP A C 1
ATOM 2165 O O . ASP A 1 292 ? -5.671 29.922 8.351 1.00 74.25 292 ASP A O 1
ATOM 2170 N N . LEU A 1 293 ? -4.106 30.286 6.777 1.00 74.38 293 LEU A N 1
ATOM 2171 C CA . LEU A 1 293 ? -3.180 30.919 7.699 1.00 75.38 293 LEU A CA 1
ATOM 2172 C C . LEU A 1 293 ? -3.686 32.218 8.317 1.00 76.47 293 LEU A C 1
ATOM 2173 O O . LEU A 1 293 ? -3.269 32.596 9.417 1.00 76.49 293 LEU A O 1
ATOM 2178 N N . ARG A 1 294 ? -4.604 32.887 7.628 1.00 77.60 294 ARG A N 1
ATOM 2179 C CA . ARG A 1 294 ? -5.137 34.147 8.125 1.00 78.58 294 ARG A CA 1
ATOM 2180 C C . ARG A 1 294 ? -5.832 33.954 9.471 1.00 79.87 294 ARG A C 1
ATOM 2181 O O . ARG A 1 294 ? -5.781 34.826 10.344 1.00 78.68 294 ARG A O 1
ATOM 2189 N N . ARG A 1 295 ? -6.479 32.808 9.636 1.00 81.42 295 ARG A N 1
ATOM 2190 C CA . ARG A 1 295 ? -7.164 32.517 10.883 1.00 84.08 295 ARG A CA 1
ATOM 2191 C C . ARG A 1 295 ? -6.416 31.467 11.702 1.00 84.07 295 ARG A C 1
ATOM 2192 O O . ARG A 1 295 ? -6.969 30.438 12.096 1.00 82.67 295 ARG A O 1
ATOM 2200 N N . GLN A 1 296 ? -5.137 31.745 11.931 1.00 84.37 296 GLN A N 1
ATOM 2201 C CA . GLN A 1 296 ? -4.277 30.873 12.716 1.00 85.22 296 GLN A CA 1
ATOM 2202 C C . GLN A 1 296 ? -3.800 31.691 13.892 1.00 84.68 296 GLN A C 1
ATOM 2203 O O . GLN A 1 296 ? -3.174 32.733 13.707 1.00 84.44 296 GLN A O 1
ATOM 2209 N N . PRO A 1 297 ? -4.089 31.237 15.118 1.00 84.47 297 PRO A N 1
ATOM 2210 C CA . PRO A 1 297 ? -3.634 32.013 16.273 1.00 84.00 297 PRO A CA 1
ATOM 2211 C C . PRO A 1 297 ? -2.146 32.325 16.162 1.00 82.77 297 PRO A C 1
ATOM 2212 O O . PRO A 1 297 ? -1.356 31.480 15.739 1.00 82.88 297 PRO A O 1
ATOM 2216 N N . LEU A 1 298 ? -1.778 33.548 16.529 1.00 81.11 298 LEU A N 1
ATOM 2217 C CA . LEU A 1 298 ? -0.390 33.986 16.506 1.00 79.44 298 LEU A CA 1
ATOM 2218 C C . LEU A 1 298 ? -0.178 34.583 17.896 1.00 78.85 298 LEU A C 1
ATOM 2219 O O . LEU A 1 298 ? -1.132 35.023 18.531 1.00 79.03 298 LEU A O 1
ATOM 2224 N N . THR A 1 299 ? 1.048 34.580 18.398 1.00 77.31 299 THR A N 1
ATOM 2225 C CA . THR A 1 299 ? 1.286 35.143 19.717 1.00 75.03 299 THR A CA 1
ATOM 2226 C C . THR A 1 299 ? 2.498 36.040 19.701 1.00 75.32 299 THR A C 1
ATOM 2227 O O . THR A 1 299 ? 3.331 35.960 18.795 1.00 76.33 299 THR A O 1
ATOM 2231 N N . PRO A 1 300 ? 2.628 36.889 20.735 1.00 74.48 300 PRO A N 1
ATOM 2232 C CA . PRO A 1 300 ? 3.754 37.819 20.836 1.00 74.02 300 PRO A CA 1
ATOM 2233 C C . PRO A 1 300 ? 5.134 37.178 20.766 1.00 73.55 300 PRO A C 1
ATOM 2234 O O . PRO A 1 300 ? 6.045 37.737 20.151 1.00 74.55 300 PRO A O 1
ATOM 2238 N N . SER A 1 301 ? 5.293 36.018 21.401 1.00 72.35 301 SER A N 1
ATOM 2239 C CA . SER A 1 301 ? 6.583 35.336 21.405 1.00 70.70 301 SER A CA 1
ATOM 2240 C C . SER A 1 301 ? 6.900 34.775 20.027 1.00 69.65 301 SER A C 1
ATOM 2241 O O . SER A 1 301 ? 8.062 34.633 19.670 1.00 68.55 301 SER A O 1
ATOM 2244 N N . GLN A 1 302 ? 5.872 34.467 19.246 1.00 69.16 302 GLN A N 1
ATOM 2245 C CA . GLN A 1 302 ? 6.096 33.946 17.903 1.00 70.29 302 GLN A CA 1
ATOM 2246 C C . GLN A 1 302 ? 6.555 35.056 16.959 1.00 71.89 302 GLN A C 1
ATOM 2247 O O . GLN A 1 302 ? 7.562 34.907 16.256 1.00 71.65 302 GLN A O 1
ATOM 2253 N N . VAL A 1 303 ? 5.820 36.167 16.942 1.00 72.95 303 VAL A N 1
ATOM 2254 C CA . VAL A 1 303 ? 6.188 37.297 16.097 1.00 73.58 303 VAL A CA 1
ATOM 2255 C C . VAL A 1 303 ? 7.588 37.748 16.488 1.00 73.59 303 VAL A C 1
ATOM 2256 O O . VAL A 1 303 ? 8.378 38.180 15.647 1.00 72.71 303 VAL A O 1
ATOM 2260 N N . LYS A 1 304 ? 7.893 37.636 17.774 1.00 74.82 304 LYS A N 1
ATOM 2261 C CA . LYS A 1 304 ? 9.204 38.037 18.260 1.00 77.55 304 LYS A CA 1
ATOM 2262 C C . LYS A 1 304 ? 10.267 37.062 17.750 1.00 77.92 304 LYS A C 1
ATOM 2263 O O . LYS A 1 304 ? 11.406 37.449 17.490 1.00 78.63 304 LYS A O 1
ATOM 2269 N N . ALA A 1 305 ? 9.889 35.798 17.595 1.00 77.69 305 ALA A N 1
ATOM 2270 C CA . ALA A 1 305 ? 10.815 34.794 17.097 1.00 78.83 305 ALA A CA 1
ATOM 2271 C C . ALA A 1 305 ? 10.971 34.986 15.595 1.00 79.91 305 ALA A C 1
ATOM 2272 O O . ALA A 1 305 ? 11.839 34.383 14.967 1.00 79.96 305 ALA A O 1
ATOM 2274 N N . GLY A 1 306 ? 10.120 35.835 15.027 1.00 80.64 306 GLY A N 1
ATOM 2275 C CA . GLY A 1 306 ? 10.171 36.092 13.602 1.00 81.50 306 GLY A CA 1
ATOM 2276 C C . GLY A 1 306 ? 11.400 36.873 13.193 1.00 81.84 306 GLY A C 1
ATOM 2277 O O . GLY A 1 306 ? 12.014 36.596 12.162 1.00 82.41 306 GLY A O 1
ATOM 2278 N N . LYS A 1 307 ? 11.767 37.857 14.002 1.00 81.54 307 LYS A N 1
ATOM 2279 C CA . LYS A 1 307 ? 12.930 38.673 13.702 1.00 81.85 307 LYS A CA 1
ATOM 2280 C C . LYS A 1 307 ? 14.213 37.889 13.930 1.00 80.59 307 LYS A C 1
ATOM 2281 O O . LYS A 1 307 ? 15.272 38.239 13.412 1.00 80.92 307 LYS A O 1
ATOM 2287 N N . TYR A 1 308 ? 14.101 36.816 14.704 1.00 79.73 308 TYR A N 1
ATOM 2288 C CA . TYR A 1 308 ? 15.233 35.945 14.991 1.00 78.27 308 TYR A CA 1
ATOM 2289 C C . TYR A 1 308 ? 15.751 35.442 13.650 1.00 75.04 308 TYR A C 1
ATOM 2290 O O . TYR A 1 308 ? 16.954 35.402 13.398 1.00 73.77 308 TYR A O 1
ATOM 2299 N N . PHE A 1 309 ? 14.811 35.068 12.792 1.00 71.71 309 PHE A N 1
ATOM 2300 C CA . PHE A 1 309 ? 15.119 34.541 11.476 1.00 70.68 309 PHE A CA 1
ATOM 2301 C C . PHE A 1 309 ? 15.800 35.498 10.511 1.00 69.39 309 PHE A C 1
ATOM 2302 O O . PHE A 1 309 ? 16.621 35.080 9.693 1.00 70.17 309 PHE A O 1
ATOM 2310 N N . VAL A 1 310 ? 15.478 36.780 10.598 1.00 67.55 310 VAL A N 1
ATOM 2311 C CA . VAL A 1 310 ? 16.111 37.742 9.710 1.00 66.62 310 VAL A CA 1
ATOM 2312 C C . VAL A 1 310 ? 17.588 37.880 10.082 1.00 64.27 310 VAL A C 1
ATOM 2313 O O . VAL A 1 310 ? 18.431 38.131 9.223 1.00 64.39 310 VAL A O 1
ATOM 2317 N N . VAL A 1 311 ? 17.897 37.699 11.364 1.00 62.35 311 VAL A N 1
ATOM 2318 C CA . VAL A 1 311 ? 19.271 37.800 11.841 1.00 60.74 311 VAL A CA 1
ATOM 2319 C C . VAL A 1 311 ? 20.094 36.615 11.382 1.00 60.78 311 VAL A C 1
ATOM 2320 O O . VAL A 1 311 ? 21.254 36.771 11.000 1.00 61.80 311 VAL A O 1
ATOM 2324 N N . VAL A 1 312 ? 19.499 35.424 11.429 1.00 60.67 312 VAL A N 1
ATOM 2325 C CA . VAL A 1 312 ? 20.210 34.229 11.004 1.00 59.77 312 VAL A CA 1
ATOM 2326 C C . VAL A 1 312 ? 20.467 34.414 9.524 1.00 59.61 312 VAL A C 1
ATOM 2327 O O . VAL A 1 312 ? 21.530 34.051 9.007 1.00 58.28 312 VAL A O 1
ATOM 2331 N N . SER A 1 313 ? 19.481 35.002 8.854 1.00 59.17 313 SER A N 1
ATOM 2332 C CA . SER A 1 313 ? 19.572 35.267 7.431 1.00 59.65 313 SER A CA 1
ATOM 2333 C C . SER A 1 313 ? 20.753 36.202 7.205 1.00 59.40 313 SER A C 1
ATOM 2334 O O . SER A 1 313 ? 21.462 36.121 6.196 1.00 60.12 313 SER A O 1
ATOM 2337 N N . ALA A 1 314 ? 20.972 37.085 8.170 1.00 57.54 314 ALA A N 1
ATOM 2338 C CA . ALA A 1 314 ? 22.065 38.028 8.080 1.00 56.12 314 ALA A CA 1
ATOM 2339 C C . ALA A 1 314 ? 23.384 37.330 8.411 1.00 54.80 314 ALA A C 1
ATOM 2340 O O . ALA A 1 314 ? 24.384 37.506 7.706 1.00 52.84 314 ALA A O 1
ATOM 2342 N N . LEU A 1 315 ? 23.392 36.538 9.480 1.00 54.79 315 LEU A N 1
ATOM 2343 C CA . LEU A 1 315 ? 24.614 35.825 9.870 1.00 55.73 315 LEU A CA 1
ATOM 2344 C C . LEU A 1 315 ? 25.024 34.887 8.747 1.00 55.14 315 LEU A C 1
ATOM 2345 O O . LEU A 1 315 ? 26.214 34.679 8.491 1.00 55.38 315 LEU A O 1
ATOM 2350 N N . PHE A 1 316 ? 24.022 34.324 8.079 1.00 53.76 316 PHE A N 1
ATOM 2351 C CA . PHE A 1 316 ? 24.256 33.428 6.956 1.00 54.24 316 PHE A CA 1
ATOM 2352 C C . PHE A 1 316 ? 24.972 34.242 5.875 1.00 54.39 316 PHE A C 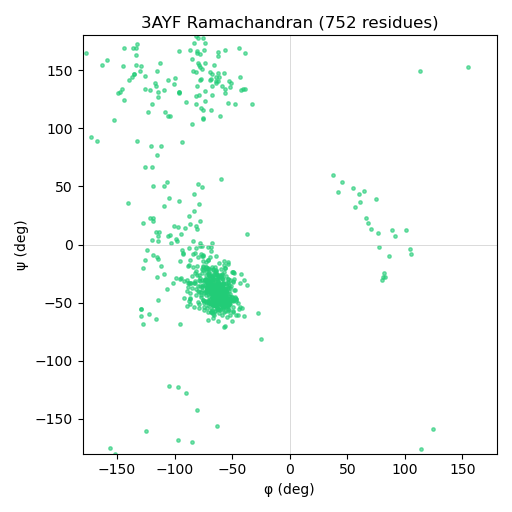1
ATOM 2353 O O . PHE A 1 316 ? 25.926 33.780 5.247 1.00 54.34 316 PHE A O 1
ATOM 2361 N N . PHE A 1 317 ? 24.522 35.474 5.685 1.00 54.82 317 PHE A N 1
ATOM 2362 C CA . PHE A 1 317 ? 25.138 36.343 4.699 1.00 56.53 317 PHE A CA 1
ATOM 2363 C C . PHE A 1 317 ? 26.613 36.582 5.001 1.00 56.73 317 PHE A C 1
ATOM 2364 O O . PHE A 1 317 ? 27.452 36.441 4.107 1.00 58.02 317 PHE A O 1
ATOM 2372 N N . VAL A 1 318 ? 26.938 36.938 6.248 1.00 54.67 318 VAL A N 1
ATOM 2373 C CA . VAL A 1 318 ? 28.336 37.210 6.590 1.00 53.37 318 VAL A CA 1
ATOM 2374 C C . VAL A 1 318 ? 29.148 35.932 6.564 1.00 51.60 318 VAL A C 1
ATOM 2375 O O . VAL A 1 318 ? 30.281 35.903 6.071 1.00 51.26 318 VAL A O 1
ATOM 2379 N N . GLN A 1 319 ? 28.562 34.867 7.094 1.00 50.59 319 GLN A N 1
ATOM 2380 C CA . GLN A 1 319 ? 29.236 33.575 7.113 1.00 47.87 319 GLN A CA 1
ATOM 2381 C C . GLN A 1 319 ? 29.703 33.236 5.705 1.00 45.11 319 GLN A C 1
ATOM 2382 O O . GLN A 1 319 ? 30.849 32.853 5.492 1.00 44.23 319 GLN A O 1
ATOM 2388 N N . THR A 1 320 ? 28.809 33.395 4.740 1.00 44.72 320 THR A N 1
ATOM 2389 C CA . THR A 1 320 ? 29.148 33.100 3.354 1.00 45.80 320 THR A CA 1
ATOM 2390 C C . THR A 1 320 ? 30.292 33.989 2.891 1.00 47.89 320 THR A C 1
ATOM 2391 O O . THR A 1 320 ? 31.274 33.515 2.322 1.00 49.36 320 THR A O 1
ATOM 2395 N N . MET A 1 321 ? 30.171 35.287 3.153 1.00 50.63 321 MET A N 1
ATOM 2396 C CA . MET A 1 321 ? 31.200 36.240 2.764 1.00 50.22 321 MET A CA 1
ATOM 2397 C C . MET A 1 321 ? 32.586 35.796 3.189 1.00 49.66 321 MET A C 1
ATOM 2398 O O . MET A 1 321 ? 33.532 35.819 2.388 1.00 49.19 321 MET A O 1
ATOM 2403 N N . PHE A 1 322 ? 32.720 35.388 4.449 1.00 49.86 322 PHE A N 1
ATOM 2404 C CA . PHE A 1 322 ? 34.015 34.929 4.951 1.00 49.68 322 PHE A CA 1
ATOM 2405 C C . PHE A 1 322 ? 34.452 33.732 4.118 1.00 48.99 322 PHE A C 1
ATOM 2406 O O . PHE A 1 322 ? 35.642 33.535 3.853 1.00 48.76 322 PHE A O 1
ATOM 2414 N N . GLY A 1 323 ? 33.478 32.926 3.706 1.00 47.29 323 GLY A N 1
ATOM 2415 C CA . GLY A 1 323 ? 33.797 31.781 2.875 1.00 47.63 323 GLY A CA 1
ATOM 2416 C C . GLY A 1 323 ? 34.372 32.272 1.552 1.00 47.57 323 GLY A C 1
ATOM 2417 O O . GLY A 1 323 ? 35.335 31.703 1.019 1.00 43.44 323 GLY A O 1
ATOM 2418 N N . ALA A 1 324 ? 33.782 33.343 1.026 1.00 48.41 324 ALA A N 1
ATOM 2419 C CA . ALA A 1 324 ? 34.245 33.928 -0.224 1.00 50.40 324 ALA A CA 1
ATOM 2420 C C . ALA A 1 324 ? 35.665 34.441 -0.031 1.00 50.93 324 ALA A C 1
ATOM 2421 O O . ALA A 1 324 ? 36.500 34.391 -0.942 1.00 52.22 324 ALA A O 1
ATOM 2423 N N . LEU A 1 325 ? 35.943 34.923 1.171 1.00 50.74 325 LEU A N 1
ATOM 2424 C CA . LEU A 1 325 ? 37.265 35.431 1.467 1.00 50.95 325 LEU A CA 1
ATOM 2425 C C . LEU A 1 325 ? 38.285 34.298 1.542 1.00 51.03 325 LEU A C 1
ATOM 2426 O O . LEU A 1 325 ? 39.355 34.374 0.938 1.00 51.56 325 LEU A O 1
ATOM 2431 N N . LEU A 1 326 ? 37.959 33.246 2.289 1.00 52.91 326 LEU A N 1
ATOM 2432 C CA . LEU A 1 326 ? 38.858 32.092 2.446 1.00 51.18 326 LEU A CA 1
ATOM 2433 C C . LEU A 1 326 ? 39.257 31.471 1.107 1.00 50.37 326 LEU A C 1
ATOM 2434 O O . LEU A 1 326 ? 40.427 31.132 0.880 1.00 47.94 326 LEU A O 1
ATOM 2439 N N . ALA A 1 327 ? 38.277 31.320 0.225 1.00 50.96 327 ALA A N 1
ATOM 2440 C CA . ALA A 1 327 ? 38.509 30.748 -1.097 1.00 53.20 327 ALA A CA 1
ATOM 2441 C C . ALA A 1 327 ? 39.451 31.653 -1.892 1.00 56.08 327 ALA A C 1
ATOM 2442 O O . ALA A 1 327 ? 40.328 31.176 -2.615 1.00 56.41 327 ALA A O 1
ATOM 2444 N N . HIS A 1 328 ? 39.263 32.964 -1.750 1.00 57.51 328 HIS A N 1
ATOM 2445 C CA . HIS A 1 328 ? 40.095 33.929 -2.445 1.00 58.17 328 HIS A CA 1
ATOM 2446 C C . HIS A 1 328 ? 41.554 33.789 -2.012 1.00 58.58 328 HIS A C 1
ATOM 2447 O O . HIS A 1 328 ? 42.459 33.800 -2.850 1.00 58.29 328 HIS A O 1
ATOM 2454 N N . TYR A 1 329 ? 41.781 33.647 -0.705 1.00 58.47 329 TYR A N 1
ATOM 2455 C CA . TYR A 1 329 ? 43.140 33.499 -0.185 1.00 58.98 329 TYR A CA 1
ATOM 2456 C C . TYR A 1 329 ? 43.946 32.332 -0.778 1.00 59.66 329 TYR A C 1
ATOM 2457 O O . TYR A 1 329 ? 45.171 32.322 -0.671 1.00 60.02 329 TYR A O 1
ATOM 2466 N N . TYR A 1 330 ? 43.289 31.335 -1.372 1.00 60.22 330 TYR A N 1
ATOM 2467 C CA . TYR A 1 330 ? 44.046 30.234 -1.979 1.00 60.93 330 TYR A CA 1
ATOM 2468 C C . TYR A 1 330 ? 44.710 30.752 -3.261 1.00 60.51 330 TYR A C 1
ATOM 2469 O O . TYR A 1 330 ? 45.663 30.155 -3.758 1.00 57.87 330 TYR A O 1
ATOM 2478 N N . THR A 1 331 ? 44.173 31.844 -3.805 1.00 61.58 331 THR A N 1
ATOM 2479 C CA . THR A 1 331 ? 44.709 32.434 -5.032 1.00 63.10 331 THR A CA 1
ATOM 2480 C C . THR A 1 331 ? 45.566 33.663 -4.725 1.00 64.52 331 THR A C 1
ATOM 2481 O O . THR A 1 331 ? 46.543 33.929 -5.418 1.00 65.10 331 THR A O 1
ATOM 2485 N N . GLU A 1 332 ? 45.203 34.404 -3.682 1.00 65.78 332 GLU A N 1
ATOM 2486 C CA . GLU A 1 332 ? 45.975 35.574 -3.253 1.00 65.99 332 GLU A CA 1
ATOM 2487 C C . GLU A 1 332 ? 46.136 35.429 -1.725 1.00 64.59 332 GLU A C 1
ATOM 2488 O O . GLU A 1 332 ? 45.309 35.915 -0.951 1.00 63.19 332 GLU A O 1
ATOM 2494 N N . PRO A 1 333 ? 47.215 34.745 -1.289 1.00 63.98 333 PRO A N 1
ATOM 2495 C CA . PRO A 1 333 ? 47.645 34.416 0.082 1.00 65.05 333 PRO A CA 1
ATOM 2496 C C . PRO A 1 333 ? 47.673 35.488 1.152 1.00 65.53 333 PRO A C 1
ATOM 2497 O O . PRO A 1 333 ? 47.225 35.247 2.272 1.00 66.01 333 PRO A O 1
ATOM 2501 N N . ASP A 1 334 ? 48.209 36.659 0.821 1.00 66.50 334 ASP A N 1
ATOM 2502 C CA . ASP A 1 334 ? 48.330 37.745 1.788 1.00 67.48 334 ASP A CA 1
ATOM 2503 C C . ASP A 1 334 ? 47.588 39.030 1.448 1.00 68.62 334 ASP A C 1
ATOM 2504 O O . ASP A 1 334 ? 47.913 40.085 1.986 1.00 68.66 334 ASP A O 1
ATOM 2509 N N . SER A 1 335 ? 46.597 38.955 0.569 1.00 69.76 335 SER A N 1
ATOM 2510 C CA . SER A 1 335 ? 45.852 40.151 0.194 1.00 70.68 335 SER A CA 1
ATOM 2511 C C . SER A 1 335 ? 44.523 39.851 -0.477 1.00 70.16 335 SER A C 1
ATOM 2512 O O . SER A 1 335 ? 44.345 38.792 -1.069 1.00 70.02 335 SER A O 1
ATOM 2515 N N . PHE A 1 336 ? 43.593 40.792 -0.377 1.00 70.73 336 PHE A N 1
ATOM 2516 C CA . PHE A 1 336 ? 42.290 40.639 -1.007 1.00 72.44 336 PHE A CA 1
ATOM 2517 C C . PHE A 1 336 ? 42.190 41.662 -2.132 1.00 74.20 336 PHE A C 1
ATOM 2518 O O . PHE A 1 336 ? 41.666 42.756 -1.932 1.00 74.88 336 PHE A O 1
ATOM 2526 N N . PHE A 1 337 ? 42.705 41.305 -3.307 1.00 75.44 337 PHE A N 1
ATOM 2527 C CA . PHE A 1 337 ? 42.680 42.196 -4.465 1.00 77.17 337 PHE A CA 1
ATOM 2528 C C . PHE A 1 337 ? 43.518 43.453 -4.233 1.00 78.82 337 PHE A C 1
ATOM 2529 O O . PHE A 1 337 ? 43.064 44.560 -4.516 1.00 79.23 337 PHE A O 1
ATOM 2537 N N . GLY A 1 338 ? 4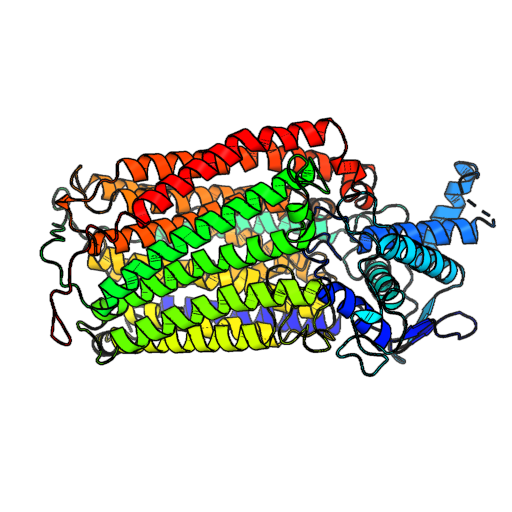4.725 43.289 -3.703 1.00 79.75 338 GLY A N 1
ATOM 2538 C CA . GLY A 1 338 ? 45.582 44.440 -3.470 1.00 80.77 338 GLY A CA 1
ATOM 2539 C C . GLY A 1 338 ? 45.342 45.216 -2.186 1.00 82.30 338 GLY A C 1
ATOM 2540 O O . GLY A 1 338 ? 46.270 45.835 -1.653 1.00 81.42 338 GLY A O 1
ATOM 2541 N N . ILE A 1 339 ? 44.108 45.197 -1.687 1.00 83.35 339 ILE A N 1
ATOM 2542 C CA . ILE A 1 339 ? 43.780 45.907 -0.457 1.00 84.67 339 ILE A CA 1
ATOM 2543 C C . ILE A 1 339 ? 44.695 45.418 0.668 1.00 86.28 339 ILE A C 1
ATOM 2544 O O . ILE A 1 339 ? 45.380 44.406 0.509 1.00 87.36 339 ILE A O 1
ATOM 2549 N N . ASN A 1 340 ? 44.720 46.124 1.797 1.00 86.98 340 ASN A N 1
ATOM 2550 C CA . ASN A 1 340 ? 45.612 45.735 2.888 1.00 87.18 340 ASN A CA 1
ATOM 2551 C C . ASN A 1 340 ? 44.996 45.305 4.213 1.00 86.61 340 ASN A C 1
ATOM 2552 O O . ASN A 1 340 ? 45.164 44.161 4.630 1.00 86.02 340 ASN A O 1
ATOM 2557 N N . TRP A 1 341 ? 44.304 46.218 4.885 1.00 85.84 341 TRP A N 1
ATOM 2558 C CA . TRP A 1 341 ? 43.712 45.904 6.184 1.00 85.82 341 TRP A CA 1
ATOM 2559 C C . TRP A 1 341 ? 43.037 44.536 6.253 1.00 84.55 341 TRP A C 1
ATOM 2560 O O . TRP A 1 341 ? 43.047 43.878 7.294 1.00 85.12 341 TRP A O 1
ATOM 2571 N N . ILE A 1 342 ? 42.457 44.110 5.138 1.00 82.64 342 ILE A N 1
ATOM 2572 C CA . ILE A 1 342 ? 41.764 42.833 5.074 1.00 79.85 342 ILE A CA 1
ATOM 2573 C C . ILE A 1 342 ? 42.613 41.642 5.524 1.00 77.99 342 ILE A C 1
ATOM 2574 O O . ILE A 1 342 ? 42.189 40.882 6.393 1.00 77.08 342 ILE A O 1
ATOM 2579 N N . TYR A 1 343 ? 43.808 41.477 4.962 1.00 76.00 343 TYR A N 1
ATOM 2580 C CA . TYR A 1 343 ? 44.667 40.370 5.380 1.00 75.50 343 TYR A CA 1
ATOM 2581 C C . TYR A 1 343 ? 45.291 40.687 6.739 1.00 76.85 343 TYR A C 1
ATOM 2582 O O . TYR A 1 343 ? 45.841 39.811 7.413 1.00 76.83 343 TYR A O 1
ATOM 2591 N N . ASP A 1 344 ? 45.196 41.949 7.139 1.00 77.88 344 ASP A N 1
ATOM 2592 C CA . ASP A 1 344 ? 45.758 42.383 8.406 1.00 78.56 344 ASP A CA 1
ATOM 2593 C C . ASP A 1 344 ? 44.779 42.086 9.537 1.00 77.23 344 ASP A C 1
ATOM 2594 O O . ASP A 1 344 ? 45.134 41.433 10.517 1.00 76.86 344 ASP A O 1
ATOM 2599 N N . ILE A 1 345 ? 43.544 42.552 9.398 1.00 75.70 345 ILE A N 1
ATOM 2600 C CA . ILE A 1 345 ? 42.544 42.319 10.429 1.00 75.18 345 ILE A CA 1
ATOM 2601 C C . ILE A 1 345 ? 41.829 40.987 10.231 1.00 73.35 345 ILE A C 1
ATOM 2602 O O . ILE A 1 345 ? 41.458 40.329 11.200 1.00 72.08 345 ILE A O 1
ATOM 2607 N N . LEU A 1 346 ? 41.650 40.585 8.974 1.00 71.84 346 LEU A N 1
ATOM 2608 C CA . LEU A 1 346 ? 40.960 39.335 8.673 1.00 69.58 346 LEU A CA 1
ATOM 2609 C C . LEU A 1 346 ? 41.795 38.303 7.914 1.00 67.76 346 LEU A C 1
ATOM 2610 O O . LEU A 1 346 ? 41.503 37.985 6.766 1.00 68.18 346 LEU A O 1
ATOM 2615 N N . PRO A 1 347 ? 42.848 37.766 8.548 1.00 66.76 347 PRO A N 1
ATOM 2616 C CA . PRO A 1 347 ? 43.673 36.764 7.864 1.00 65.34 347 PRO A CA 1
ATOM 2617 C C . PRO A 1 347 ? 42.903 35.433 7.787 1.00 65.12 347 PRO A C 1
ATOM 2618 O O . PRO A 1 347 ? 41.831 35.300 8.383 1.00 65.69 347 PRO A O 1
ATOM 2622 N N . PHE A 1 348 ? 43.448 34.450 7.072 1.00 63.98 348 PHE A N 1
ATOM 2623 C CA . PHE A 1 348 ? 42.781 33.152 6.897 1.00 61.25 348 PHE A CA 1
ATOM 2624 C C . PHE A 1 348 ? 42.326 32.457 8.193 1.00 59.47 348 PHE A C 1
ATOM 2625 O O . PHE A 1 348 ? 41.126 32.211 8.374 1.00 57.03 348 PHE A O 1
ATOM 2633 N N . ASN A 1 349 ? 43.270 32.143 9.084 1.00 57.07 349 ASN A N 1
ATOM 2634 C CA . ASN A 1 349 ? 42.931 31.476 10.342 1.00 57.05 349 ASN A CA 1
ATOM 2635 C C . ASN A 1 349 ? 41.766 32.144 11.075 1.00 55.62 349 ASN A C 1
ATOM 2636 O O . ASN A 1 349 ? 40.812 31.479 11.494 1.00 55.29 349 ASN A O 1
ATOM 2641 N N . ILE A 1 350 ? 41.824 33.462 11.211 1.00 54.49 350 ILE A N 1
ATOM 2642 C CA . ILE A 1 350 ? 40.742 34.173 11.876 1.00 54.18 350 ILE A CA 1
ATOM 2643 C C . ILE A 1 350 ? 39.451 34.035 11.076 1.00 53.39 350 ILE A C 1
ATOM 2644 O O . ILE A 1 350 ? 38.402 33.731 11.631 1.00 54.57 350 ILE A O 1
ATOM 2649 N N . ALA A 1 351 ? 39.529 34.262 9.767 1.00 52.37 351 ALA A N 1
ATOM 2650 C CA . ALA A 1 351 ? 38.348 34.163 8.906 1.00 49.89 351 ALA A CA 1
ATOM 2651 C C . ALA A 1 351 ? 37.740 32.751 8.935 1.00 47.67 351 ALA A C 1
ATOM 2652 O O . ALA A 1 351 ? 36.513 32.581 8.964 1.00 43.91 351 ALA A O 1
ATOM 2654 N N . LYS A 1 352 ? 38.606 31.745 8.939 1.00 46.71 352 LYS A N 1
ATOM 2655 C CA . LYS A 1 352 ? 38.164 30.359 8.987 1.00 48.84 352 LYS A CA 1
ATOM 2656 C C . LYS A 1 352 ? 37.309 30.179 10.252 1.00 51.27 352 LYS A C 1
ATOM 2657 O O . LYS A 1 352 ? 36.145 29.750 10.180 1.00 52.43 352 LYS A O 1
ATOM 2663 N N . GLY A 1 353 ? 37.879 30.548 11.402 1.00 50.76 353 GLY A N 1
ATOM 2664 C CA . GLY A 1 353 ? 37.174 30.425 12.665 1.00 50.59 353 GLY A CA 1
ATOM 2665 C C . GLY A 1 353 ? 35.773 31.000 12.631 1.00 51.95 353 GLY A C 1
ATOM 2666 O O . GLY A 1 353 ? 34.816 30.353 13.063 1.00 53.74 353 GLY A O 1
ATOM 2667 N N . TYR A 1 354 ? 35.645 32.216 12.119 1.00 53.27 354 TYR A N 1
ATOM 2668 C CA . TYR A 1 354 ? 34.342 32.869 12.030 1.00 55.10 354 TYR A CA 1
ATOM 2669 C C . TYR A 1 354 ? 33.419 32.107 11.075 1.00 54.41 354 TYR A C 1
ATOM 2670 O O . TYR A 1 354 ? 32.210 31.987 11.323 1.00 52.77 354 TYR A O 1
ATOM 2679 N N . HIS A 1 355 ? 33.992 31.610 9.979 1.00 52.63 355 HIS A N 1
ATOM 2680 C CA . HIS A 1 355 ? 33.221 30.863 8.989 1.00 52.35 355 HIS A CA 1
ATOM 2681 C C . HIS A 1 355 ? 32.524 29.687 9.669 1.00 50.58 355 HIS A C 1
ATOM 2682 O O . HIS A 1 355 ? 31.311 29.505 9.536 1.00 47.67 355 HIS A O 1
ATOM 2689 N N . LEU A 1 356 ? 33.301 28.898 10.407 1.00 49.99 356 LEU A N 1
ATOM 2690 C CA . LEU A 1 356 ? 32.763 27.746 11.127 1.00 50.13 356 LEU A CA 1
ATOM 2691 C C . LEU A 1 356 ? 31.836 28.191 12.242 1.00 49.86 356 LEU A C 1
ATOM 2692 O O . LEU A 1 356 ? 30.707 27.719 12.352 1.00 51.14 356 LEU A O 1
ATOM 2697 N N . GLN A 1 357 ? 32.318 29.112 13.061 1.00 50.92 357 GLN A N 1
ATOM 2698 C CA . GLN A 1 357 ? 31.543 29.618 14.186 1.00 52.19 357 GLN A CA 1
ATOM 2699 C C . GLN A 1 357 ? 30.185 30.179 13.759 1.00 52.12 357 GLN A C 1
ATOM 2700 O O . GLN A 1 357 ? 29.161 29.952 14.413 1.00 50.76 357 GLN A O 1
ATOM 2706 N N . LEU A 1 358 ? 30.163 30.902 12.649 1.00 51.82 358 LEU A N 1
ATOM 2707 C CA . LEU A 1 358 ? 28.906 31.472 12.201 1.00 51.05 358 LEU A CA 1
ATOM 2708 C C . LEU A 1 358 ? 27.986 30.423 11.578 1.00 51.02 358 LEU A C 1
ATOM 2709 O O . LEU A 1 358 ? 26.772 30.495 11.735 1.00 50.57 358 LEU A O 1
ATOM 2714 N N . ALA A 1 359 ? 28.560 29.445 10.882 1.00 51.00 359 ALA A N 1
ATOM 2715 C CA . ALA A 1 359 ? 27.766 28.382 10.275 1.00 51.39 359 ALA A CA 1
ATOM 2716 C C . ALA A 1 359 ? 26.925 27.707 11.364 1.00 51.20 359 ALA A C 1
ATOM 2717 O O . ALA A 1 359 ? 25.700 27.647 11.280 1.00 50.90 359 ALA A O 1
ATOM 2719 N N . ILE A 1 360 ? 27.593 27.199 12.389 1.00 53.55 360 ILE A N 1
ATOM 2720 C CA . ILE A 1 360 ? 26.899 26.550 13.498 1.00 54.26 360 ILE A CA 1
ATOM 2721 C C . ILE A 1 360 ? 25.942 27.543 14.136 1.00 54.02 360 ILE A C 1
ATOM 2722 O O . ILE A 1 360 ? 24.798 27.209 14.427 1.00 54.85 360 ILE A O 1
ATOM 2727 N N . PHE A 1 361 ? 26.404 28.773 14.331 1.00 55.59 361 PHE A N 1
ATOM 2728 C CA . PHE A 1 361 ? 25.578 29.812 14.942 1.00 56.77 361 PHE A CA 1
ATOM 2729 C C . PHE A 1 361 ? 24.273 30.103 14.212 1.00 56.43 361 PHE A C 1
ATOM 2730 O O . PHE A 1 361 ? 23.209 30.115 14.837 1.00 57.41 361 PHE A O 1
ATOM 2738 N N . TRP A 1 362 ? 24.335 30.335 12.899 1.00 54.47 362 TRP A N 1
ATOM 2739 C CA . TRP A 1 362 ? 23.118 30.647 12.165 1.00 50.91 362 TRP A CA 1
ATOM 2740 C C . TRP A 1 362 ? 22.206 29.455 11.954 1.00 50.65 362 TRP A C 1
ATOM 2741 O O . TRP A 1 362 ? 20.981 29.599 11.969 1.00 51.15 362 TRP A O 1
ATOM 2752 N N . ILE A 1 363 ? 22.780 28.271 11.770 1.00 47.92 363 ILE A N 1
ATOM 2753 C CA . ILE A 1 363 ? 21.924 27.116 11.586 1.00 47.24 363 ILE A CA 1
ATOM 2754 C C . ILE A 1 363 ? 21.336 26.717 12.928 1.00 47.53 363 ILE A C 1
ATOM 2755 O O . ILE A 1 363 ? 20.123 26.508 13.046 1.00 46.35 363 ILE A O 1
ATOM 2760 N N . ALA A 1 364 ? 22.190 26.626 13.943 1.00 47.45 364 ALA A N 1
ATOM 2761 C CA . ALA A 1 364 ? 21.718 26.256 15.271 1.00 49.50 364 ALA A CA 1
ATOM 2762 C C . ALA A 1 364 ? 20.608 27.181 15.754 1.00 50.34 364 ALA A C 1
ATOM 2763 O O . ALA A 1 364 ? 19.516 26.730 16.112 1.00 52.35 364 ALA A O 1
ATOM 2765 N N . THR A 1 365 ? 20.864 28.479 15.746 1.00 51.00 365 THR A N 1
ATOM 2766 C CA . THR A 1 365 ? 19.862 29.395 16.258 1.00 53.59 365 THR A CA 1
ATOM 2767 C C . THR A 1 365 ? 18.604 29.521 15.400 1.00 54.78 365 THR A C 1
ATOM 2768 O O . THR A 1 365 ? 17.601 30.092 15.837 1.00 55.51 365 THR A O 1
ATOM 2772 N N . ALA A 1 366 ? 18.638 28.971 14.191 1.00 54.63 366 ALA A N 1
ATOM 2773 C CA . ALA A 1 366 ? 17.448 29.004 13.350 1.00 54.22 366 ALA A CA 1
ATOM 2774 C C . ALA A 1 366 ? 16.453 28.020 13.975 1.00 54.94 366 ALA A C 1
ATOM 2775 O O . ALA A 1 366 ? 15.253 28.286 14.010 1.00 54.45 366 ALA A O 1
ATOM 2777 N N . TRP A 1 367 ? 16.963 26.890 14.476 1.00 54.87 367 TRP A N 1
ATOM 2778 C CA . TRP A 1 367 ? 16.121 25.873 15.105 1.00 55.59 367 TRP A CA 1
ATOM 2779 C C . TRP A 1 367 ? 15.728 26.248 16.535 1.00 57.02 367 TRP A C 1
ATOM 2780 O O . TRP A 1 367 ? 14.700 25.793 17.040 1.00 56.53 367 TRP A O 1
ATOM 2791 N N . LEU A 1 368 ? 16.542 27.061 17.197 1.00 57.32 368 LEU A N 1
ATOM 2792 C CA . LEU A 1 368 ? 16.184 27.486 18.542 1.00 58.66 368 LEU A CA 1
ATOM 2793 C C . LEU A 1 368 ? 14.961 28.376 18.359 1.00 58.31 368 LEU A C 1
ATOM 2794 O O . LEU A 1 368 ? 13.977 28.284 19.110 1.00 57.44 368 LEU A O 1
ATOM 2799 N N . GLY A 1 369 ? 15.024 29.215 17.328 1.00 58.47 369 GLY A N 1
ATOM 2800 C CA . GLY A 1 369 ? 13.929 30.117 17.026 1.00 57.11 369 GLY A CA 1
ATOM 2801 C C . GLY A 1 369 ? 12.692 29.318 16.683 1.00 57.91 369 GLY A C 1
ATOM 2802 O O . GLY A 1 369 ? 11.590 29.606 17.153 1.00 59.03 369 GLY A O 1
ATOM 2803 N N . MET A 1 370 ? 12.876 28.297 15.856 1.00 57.47 370 MET A N 1
ATOM 2804 C CA . MET A 1 370 ? 11.761 27.455 15.458 1.00 55.87 370 MET A CA 1
ATOM 2805 C C . MET A 1 370 ? 11.143 26.880 16.730 1.00 54.44 370 MET A C 1
ATOM 2806 O O . MET A 1 370 ? 9.931 26.738 16.833 1.00 54.28 370 MET A O 1
ATOM 2811 N N . GLY A 1 371 ? 11.992 26.559 17.701 1.00 55.65 371 GLY A N 1
ATOM 2812 C CA . GLY A 1 371 ? 11.519 26.027 18.966 1.00 57.05 371 GLY A CA 1
ATOM 2813 C C . GLY A 1 371 ? 10.678 27.070 19.686 1.00 58.85 371 GLY A C 1
ATOM 2814 O O . GLY A 1 371 ? 9.607 26.756 20.219 1.00 57.77 371 GLY A O 1
ATOM 2815 N N . ILE A 1 372 ? 11.164 28.313 19.702 1.00 58.68 372 ILE A N 1
ATOM 2816 C CA . ILE A 1 372 ? 10.433 29.405 20.337 1.00 58.38 372 ILE A CA 1
ATOM 2817 C C . ILE A 1 372 ? 9.083 29.475 19.637 1.00 58.99 372 ILE A C 1
ATOM 2818 O O . ILE A 1 372 ? 8.030 29.441 20.274 1.00 60.04 372 ILE A O 1
ATOM 2823 N N . PHE A 1 373 ? 9.126 29.542 18.310 1.00 58.51 373 PHE A N 1
ATOM 2824 C CA . PHE A 1 373 ? 7.923 29.649 17.501 1.00 56.78 373 PHE A CA 1
ATOM 2825 C C . PHE A 1 373 ? 6.831 28.608 17.731 1.00 56.67 373 PHE A C 1
ATOM 2826 O O . PHE A 1 373 ? 5.654 28.956 17.786 1.00 56.82 373 PHE A O 1
ATOM 2834 N N . ILE A 1 374 ? 7.191 27.335 17.853 1.00 56.24 374 ILE A N 1
ATOM 2835 C CA . ILE A 1 374 ? 6.153 26.324 18.038 1.00 56.11 374 ILE A CA 1
ATOM 2836 C C . ILE A 1 374 ? 5.782 26.072 19.483 1.00 57.20 374 ILE A C 1
ATOM 2837 O O . ILE A 1 374 ? 4.733 25.500 19.749 1.00 57.60 374 ILE A O 1
ATOM 2842 N N . ALA A 1 375 ? 6.648 26.483 20.404 1.00 57.73 375 ALA A N 1
ATOM 2843 C CA . ALA A 1 375 ? 6.420 26.279 21.824 1.00 58.69 375 ALA A CA 1
ATOM 2844 C C . ALA A 1 375 ? 4.991 26.586 22.259 1.00 59.77 375 ALA A C 1
ATOM 2845 O O . ALA A 1 375 ? 4.332 25.729 22.833 1.00 59.44 375 ALA A O 1
ATOM 2847 N N . PRO A 1 376 ? 4.483 27.806 21.985 1.00 61.76 376 PRO A N 1
ATOM 2848 C CA . PRO A 1 376 ? 3.106 28.111 22.399 1.00 61.65 376 PRO A CA 1
ATOM 2849 C C . PRO A 1 376 ? 2.092 27.158 21.781 1.00 63.38 376 PRO A C 1
ATOM 2850 O O . PRO A 1 376 ? 1.178 26.684 22.458 1.00 63.74 376 PRO A O 1
ATOM 2854 N N . LEU A 1 377 ? 2.264 26.875 20.492 1.00 64.28 377 LEU A N 1
ATOM 2855 C CA . LEU A 1 377 ? 1.370 25.969 19.779 1.00 65.64 377 LEU A CA 1
ATOM 2856 C C . LEU A 1 377 ? 1.222 24.624 20.495 1.00 66.04 377 LEU A C 1
ATOM 2857 O O . LEU A 1 377 ? 0.133 24.058 20.558 1.00 64.75 377 LEU A O 1
ATOM 2862 N N . VAL A 1 378 ? 2.330 24.116 21.027 1.00 67.01 378 VAL A N 1
ATOM 2863 C CA . VAL A 1 378 ? 2.331 22.844 21.736 1.00 70.16 378 VAL A CA 1
ATOM 2864 C C . VAL A 1 378 ? 1.539 22.938 23.040 1.00 72.56 378 VAL A C 1
ATOM 2865 O O . VAL A 1 378 ? 0.863 21.986 23.431 1.00 72.88 378 VAL A O 1
ATOM 2869 N N . GLY A 1 379 ? 1.625 24.089 23.703 1.00 74.00 379 GLY A N 1
ATOM 2870 C CA . GLY A 1 379 ? 0.922 24.280 24.957 1.00 75.62 379 GLY A CA 1
ATOM 2871 C C . GLY A 1 379 ? -0.494 24.792 24.787 1.00 77.42 379 GLY A C 1
ATOM 2872 O O . GLY A 1 379 ? -1.375 24.455 25.573 1.00 78.13 379 GLY A O 1
ATOM 2873 N N . GLY A 1 380 ? -0.719 25.610 23.765 1.00 77.94 380 GLY A N 1
ATOM 2874 C CA . GLY A 1 380 ? -2.051 26.137 23.540 1.00 79.18 380 GLY A CA 1
ATOM 2875 C C . GLY A 1 380 ? -2.226 27.560 24.037 1.00 80.26 380 GLY A C 1
ATOM 2876 O O . GLY A 1 380 ? -3.350 28.053 24.135 1.00 80.08 380 GLY A O 1
ATOM 2877 N N . GLN A 1 381 ? -1.121 28.224 24.363 1.00 80.68 381 GLN A N 1
ATOM 2878 C CA . GLN A 1 381 ? -1.196 29.597 24.834 1.00 81.99 381 GLN A CA 1
ATOM 2879 C C . GLN A 1 381 ? 0.162 30.223 25.088 1.00 81.89 381 GLN A C 1
ATOM 2880 O O . GLN A 1 381 ? 1.173 29.534 25.173 1.00 81.82 381 GLN A O 1
ATOM 2886 N N . GLU A 1 382 ? 0.165 31.545 25.211 1.00 82.53 382 GLU A N 1
ATOM 2887 C CA . GLU A 1 382 ? 1.378 32.308 25.466 1.00 83.78 382 GLU A CA 1
ATOM 2888 C C . GLU A 1 382 ? 1.744 32.291 26.949 1.00 85.52 382 GLU A C 1
ATOM 2889 O O . GLU A 1 382 ? 0.955 32.709 27.795 1.00 86.12 382 GLU A O 1
ATOM 2895 N N . PRO A 1 383 ? 2.943 31.797 27.286 1.00 86.38 383 PRO A N 1
ATOM 2896 C CA . PRO A 1 383 ? 3.338 31.772 28.697 1.00 87.07 383 PRO A CA 1
ATOM 2897 C C . PRO A 1 383 ? 3.557 33.218 29.152 1.00 88.21 383 PRO A C 1
ATOM 2898 O O . PRO A 1 383 ? 3.951 34.067 28.347 1.00 89.48 383 PRO A O 1
ATOM 2902 N N . LYS A 1 384 ? 3.295 33.508 30.425 1.00 87.54 384 LYS A N 1
ATOM 2903 C CA . LYS A 1 384 ? 3.494 34.862 30.928 1.00 86.55 384 LYS A CA 1
ATOM 2904 C C . LYS A 1 384 ? 4.991 35.152 30.915 1.00 85.10 384 LYS A C 1
ATOM 2905 O O . LYS A 1 384 ? 5.795 34.307 31.306 1.00 84.51 384 LYS A O 1
ATOM 2911 N N . LYS A 1 385 ? 5.363 36.345 30.466 1.00 84.55 385 LYS A N 1
ATOM 2912 C CA . LYS A 1 385 ? 6.770 36.738 30.398 1.00 84.23 385 LYS A CA 1
ATOM 2913 C C . LYS A 1 385 ? 7.545 35.987 29.316 1.00 82.59 385 LYS A C 1
ATOM 2914 O O . LYS A 1 385 ? 8.776 36.019 29.299 1.00 82.77 385 LYS A O 1
ATOM 2920 N N . GLN A 1 386 ? 6.831 35.307 28.422 1.00 80.41 386 GLN A N 1
ATOM 2921 C CA . GLN A 1 386 ? 7.492 34.577 27.345 1.00 78.12 386 GLN A CA 1
ATOM 2922 C C . GLN A 1 386 ? 8.221 35.618 26.483 1.00 76.16 386 GLN A C 1
ATOM 2923 O O . GLN A 1 386 ? 9.436 35.537 26.296 1.00 75.47 386 GLN A O 1
ATOM 2929 N N . GLY A 1 387 ? 7.481 36.609 25.989 1.00 73.85 387 GLY A N 1
ATOM 2930 C CA . GLY A 1 387 ? 8.090 37.645 25.175 1.00 72.37 387 GLY A CA 1
ATOM 2931 C C . GLY A 1 387 ? 9.271 38.279 25.883 1.00 71.77 387 GLY A C 1
ATOM 2932 O O . GLY A 1 387 ? 10.256 38.688 25.261 1.00 70.60 387 GLY A O 1
ATOM 2933 N N . LEU A 1 388 ? 9.177 38.364 27.203 1.00 72.18 388 LEU A N 1
ATOM 2934 C CA . LEU A 1 388 ? 10.247 38.950 27.992 1.00 72.01 388 LEU A CA 1
ATOM 2935 C C . LEU A 1 388 ? 11.472 38.046 27.895 1.00 71.33 388 LEU A C 1
ATOM 2936 O O . LEU A 1 388 ? 12.570 38.500 27.563 1.00 71.10 388 LEU A O 1
ATOM 2941 N N . LEU A 1 389 ? 11.270 36.761 28.174 1.00 70.60 389 LEU A N 1
ATOM 2942 C CA . LEU A 1 389 ? 12.361 35.792 28.132 1.00 70.65 389 LEU A CA 1
ATOM 2943 C C . LEU A 1 389 ? 12.924 35.685 26.728 1.00 69.92 389 LEU A C 1
ATOM 2944 O O . LEU A 1 389 ? 14.135 35.747 26.541 1.00 68.13 389 LEU A O 1
ATOM 2949 N N . VAL A 1 390 ? 12.042 35.531 25.745 1.00 70.85 390 VAL A N 1
ATOM 2950 C CA . VAL A 1 390 ? 12.465 35.428 24.351 1.00 72.53 390 VAL A CA 1
ATOM 2951 C C . VAL A 1 390 ? 13.364 36.609 24.017 1.00 73.67 390 VAL A C 1
ATOM 2952 O O . VAL A 1 390 ? 14.514 36.432 23.594 1.00 73.83 390 VAL A O 1
ATOM 2956 N N . ASP A 1 391 ? 12.842 37.816 24.224 1.00 75.39 391 ASP A N 1
ATOM 2957 C CA . ASP A 1 391 ? 13.596 39.030 23.943 1.00 77.00 391 ASP A CA 1
ATOM 2958 C C . ASP A 1 391 ? 14.947 39.049 24.667 1.00 77.02 391 ASP A C 1
ATOM 2959 O O . ASP A 1 391 ? 15.944 39.527 24.123 1.00 77.58 391 ASP A O 1
ATOM 2964 N N . LEU A 1 392 ? 14.987 38.511 25.880 1.00 76.81 392 LEU A N 1
ATOM 2965 C CA . LEU A 1 392 ? 16.233 38.486 26.642 1.00 77.65 392 LEU A CA 1
ATOM 2966 C C . LEU A 1 392 ? 17.214 37.459 26.058 1.00 78.74 392 LEU A C 1
ATOM 2967 O O . LEU A 1 392 ? 18.427 37.687 26.025 1.00 77.61 392 LEU A O 1
ATOM 2972 N N . LEU A 1 393 ? 16.680 36.338 25.579 1.00 80.36 393 LEU A N 1
ATOM 2973 C CA . LEU A 1 393 ? 17.506 35.291 24.985 1.00 82.15 393 LEU A CA 1
ATOM 2974 C C . LEU A 1 393 ? 18.158 35.921 23.760 1.00 84.48 393 LEU A C 1
ATOM 2975 O O . LEU A 1 393 ? 19.338 35.707 23.486 1.00 82.98 393 LEU A O 1
ATOM 2980 N N . PHE A 1 394 ? 17.367 36.716 23.041 1.00 87.58 394 PHE A N 1
ATOM 2981 C CA . PHE A 1 394 ? 17.818 37.408 21.839 1.00 91.13 394 PHE A CA 1
ATOM 2982 C C . PHE A 1 394 ? 19.118 38.167 22.079 1.00 92.00 394 PHE A C 1
ATOM 2983 O O . PHE A 1 394 ? 20.160 37.831 21.510 1.00 92.67 394 PHE A O 1
ATOM 2991 N N . TRP A 1 395 ? 19.062 39.182 22.934 1.00 92.10 395 TRP A N 1
ATOM 2992 C CA . TRP A 1 395 ? 20.248 39.977 23.201 1.00 92.41 395 TRP A CA 1
ATOM 2993 C C . TRP A 1 395 ? 21.348 39.229 23.938 1.00 90.66 395 TRP A C 1
ATOM 2994 O O . TRP A 1 395 ? 22.393 39.793 24.237 1.00 91.07 395 TRP A O 1
ATOM 3005 N N . ALA A 1 396 ? 21.126 37.954 24.218 1.00 89.19 396 ALA A N 1
ATOM 3006 C CA . ALA A 1 396 ? 22.140 37.158 24.895 1.00 88.36 396 ALA A CA 1
ATOM 3007 C C . ALA A 1 396 ? 23.081 36.569 23.843 1.00 87.32 396 ALA A C 1
ATOM 3008 O O . ALA A 1 396 ? 24.303 36.653 23.973 1.00 86.51 396 ALA A O 1
ATOM 3010 N N . LEU A 1 397 ? 22.505 35.976 22.800 1.00 86.82 397 LEU A N 1
ATOM 3011 C CA . LEU A 1 397 ? 23.307 35.391 21.724 1.00 86.19 397 LEU A CA 1
ATOM 3012 C C . LEU A 1 397 ? 24.036 36.501 20.985 1.00 85.32 397 LEU A C 1
ATOM 3013 O O . LEU A 1 397 ? 25.234 36.402 20.721 1.00 85.38 397 LEU A O 1
ATOM 3018 N N . VAL A 1 398 ? 23.301 37.560 20.656 1.00 84.22 398 VAL A N 1
ATOM 3019 C CA . VAL A 1 398 ? 23.863 38.703 19.944 1.00 83.69 398 VAL A CA 1
ATOM 3020 C C . VAL A 1 398 ? 25.152 39.165 20.629 1.00 82.13 398 VAL A C 1
ATOM 3021 O O . VAL A 1 398 ? 26.078 39.651 19.977 1.00 83.07 398 VAL A O 1
ATOM 3025 N N . VAL A 1 399 ? 25.201 38.999 21.948 1.00 79.06 399 VAL A N 1
ATOM 3026 C CA . VAL A 1 399 ? 26.371 39.374 22.723 1.00 75.80 399 VAL A CA 1
ATOM 3027 C C . VAL A 1 399 ? 27.408 38.276 22.581 1.00 74.61 399 VAL A C 1
ATOM 3028 O O . VAL A 1 399 ? 28.578 38.540 22.292 1.00 74.59 399 VAL A O 1
ATOM 3032 N N . LEU A 1 400 ? 26.965 37.040 22.788 1.00 72.19 400 LEU A N 1
ATOM 3033 C CA . LEU A 1 400 ? 27.841 35.879 22.684 1.00 69.55 400 LEU A CA 1
ATOM 3034 C C . LEU A 1 400 ? 28.574 35.897 21.341 1.00 67.11 400 LEU A C 1
ATOM 3035 O O . LEU A 1 400 ? 29.792 35.730 21.284 1.00 65.35 400 LEU A O 1
ATOM 3040 N N . VAL A 1 401 ? 27.808 36.105 20.272 1.00 65.66 401 VAL A N 1
ATOM 3041 C CA . VAL A 1 401 ? 28.333 36.150 18.903 1.00 64.85 401 VAL A CA 1
ATOM 3042 C C . VAL A 1 401 ? 29.321 37.295 18.720 1.00 63.15 401 VAL A C 1
ATOM 3043 O O . VAL A 1 401 ? 30.511 37.064 18.482 1.00 61.68 401 VAL A O 1
ATOM 3047 N N . GLY A 1 402 ? 28.815 38.526 18.821 1.00 62.03 402 GLY A N 1
ATOM 3048 C CA . GLY A 1 402 ? 29.664 39.693 18.671 1.00 61.41 402 GLY A CA 1
ATOM 3049 C C . GLY A 1 402 ? 30.828 39.619 19.640 1.00 62.49 402 GLY A C 1
ATOM 3050 O O . GLY A 1 402 ? 31.974 39.938 19.288 1.00 62.05 402 GLY A O 1
ATOM 3051 N N . GLY A 1 403 ? 30.529 39.172 20.862 1.00 62.05 403 GLY A N 1
ATOM 3052 C CA . GLY A 1 403 ? 31.540 39.052 21.896 1.00 60.94 403 GLY A CA 1
ATOM 3053 C C . GLY A 1 403 ? 32.603 38.010 21.624 1.00 61.43 403 GLY A C 1
ATOM 3054 O O . GLY A 1 403 ? 33.783 38.353 21.498 1.00 61.54 403 GLY A O 1
ATOM 3055 N N . SER A 1 404 ? 32.197 36.743 21.537 1.00 61.37 404 SER A N 1
ATOM 3056 C CA . SER A 1 404 ? 33.138 35.652 21.281 1.00 62.47 404 SER A CA 1
ATOM 3057 C C . SER A 1 404 ? 34.044 35.914 20.073 1.00 63.00 404 SER A C 1
ATOM 3058 O O . SER A 1 404 ? 35.218 35.525 20.072 1.00 63.45 404 SER A O 1
ATOM 3061 N N . MET A 1 405 ? 33.502 36.563 19.047 1.00 62.44 405 MET A N 1
ATOM 3062 C CA . MET A 1 405 ? 34.288 36.874 17.861 1.00 64.54 405 MET A CA 1
ATOM 3063 C C . MET A 1 405 ? 35.359 37.908 18.209 1.00 65.30 405 MET A C 1
ATOM 3064 O O . MET A 1 405 ? 36.518 37.757 17.816 1.00 65.35 405 MET A O 1
ATOM 3069 N N . ILE A 1 406 ? 34.972 38.959 18.932 1.00 66.28 406 ILE A N 1
ATOM 3070 C CA . ILE A 1 406 ? 35.929 39.980 19.358 1.00 67.71 406 ILE A CA 1
ATOM 3071 C C . ILE A 1 406 ? 37.022 39.245 20.128 1.00 67.65 406 ILE A C 1
ATOM 3072 O O . ILE A 1 406 ? 38.215 39.464 19.912 1.00 67.15 406 ILE A O 1
ATOM 3077 N N . GLY A 1 407 ? 36.585 38.366 21.026 1.00 67.79 407 GLY A N 1
ATOM 3078 C CA . GLY A 1 407 ? 37.501 37.586 21.833 1.00 69.87 407 GLY A CA 1
ATOM 3079 C C . GLY A 1 407 ? 38.534 36.857 20.999 1.00 71.98 407 GLY A C 1
ATOM 3080 O O . GLY A 1 407 ? 39.730 36.901 21.303 1.00 72.41 407 GLY A O 1
ATOM 3081 N N . GLN A 1 408 ? 38.076 36.179 19.948 1.00 73.05 408 GLN A N 1
ATOM 3082 C CA . GLN A 1 408 ? 38.973 35.442 19.065 1.00 73.06 408 GLN A CA 1
ATOM 3083 C C . GLN A 1 408 ? 40.012 36.358 18.425 1.00 73.07 408 GLN A C 1
ATOM 3084 O O . GLN A 1 408 ? 41.178 35.994 18.309 1.00 73.12 408 GLN A O 1
ATOM 3090 N N . TRP A 1 409 ? 39.592 37.549 18.018 1.00 74.92 409 TRP A N 1
ATOM 3091 C CA . TRP A 1 409 ? 40.508 38.496 17.397 1.00 76.94 409 TRP A CA 1
ATOM 3092 C C . TRP A 1 409 ? 41.605 38.879 18.379 1.00 76.55 409 TRP A C 1
ATOM 3093 O O . TRP A 1 409 ? 42.796 38.730 18.089 1.00 74.91 409 TRP A O 1
ATOM 3104 N N . LEU A 1 410 ? 41.194 39.368 19.545 1.00 77.12 410 LEU A N 1
ATOM 3105 C CA . LEU A 1 410 ? 42.140 39.770 20.583 1.00 78.43 410 LEU A CA 1
ATOM 3106 C C . LEU A 1 410 ? 43.039 38.604 20.995 1.00 78.61 410 LEU A C 1
ATOM 3107 O O . LEU A 1 410 ? 44.248 38.766 21.174 1.00 77.88 410 LEU A O 1
ATOM 3112 N N . GLY A 1 411 ? 42.439 37.426 21.137 1.00 77.88 411 GLY A N 1
ATOM 3113 C CA . GLY A 1 411 ? 43.195 36.256 21.536 1.00 78.58 411 GLY A CA 1
ATOM 3114 C C . GLY A 1 411 ? 44.272 35.825 20.559 1.00 79.71 411 GLY A C 1
ATOM 3115 O O . GLY A 1 411 ? 45.430 35.656 20.946 1.00 79.58 411 GLY A O 1
ATOM 3116 N N . VAL A 1 412 ? 43.907 35.634 19.293 1.00 79.86 412 VAL A N 1
ATOM 3117 C CA . VAL A 1 412 ? 44.887 35.212 18.297 1.00 80.33 412 VAL A CA 1
ATOM 3118 C C . VAL A 1 412 ? 45.972 36.265 18.158 1.00 80.37 412 VAL A C 1
ATOM 3119 O O . VAL A 1 412 ? 47.150 35.933 18.025 1.00 80.52 412 VAL A O 1
ATOM 3123 N N . ASN A 1 413 ? 45.565 37.530 18.194 1.00 80.60 413 ASN A N 1
ATOM 3124 C CA . ASN A 1 413 ? 46.500 38.639 18.050 1.00 81.93 413 ASN A CA 1
ATOM 3125 C C . ASN A 1 413 ? 47.459 38.901 19.199 1.00 83.79 413 ASN A C 1
ATOM 3126 O O . ASN A 1 413 ? 48.532 39.467 18.991 1.00 83.23 413 ASN A O 1
ATOM 3131 N N . GLY A 1 414 ? 47.088 38.495 20.408 1.00 85.73 414 GLY A N 1
ATOM 3132 C CA . GLY A 1 414 ? 47.985 38.687 21.538 1.00 87.81 414 GLY A CA 1
ATOM 3133 C C . GLY A 1 414 ? 47.626 39.810 22.488 1.00 89.03 414 GLY A C 1
ATOM 3134 O O . GLY A 1 414 ? 48.294 40.004 23.506 1.00 89.29 414 GLY A O 1
ATOM 3135 N N . TYR A 1 415 ? 46.570 40.548 22.153 1.00 89.91 415 TYR A N 1
ATOM 3136 C CA . TYR A 1 415 ? 46.097 41.647 22.982 1.00 91.32 415 TYR A CA 1
ATOM 3137 C C . TYR A 1 415 ? 45.298 41.116 24.156 1.00 91.69 415 TYR A C 1
ATOM 3138 O O . TYR A 1 415 ? 44.315 41.718 24.582 1.00 91.73 415 TYR A O 1
ATOM 3147 N N . LEU A 1 416 ? 45.719 39.966 24.658 1.00 92.45 416 LEU A N 1
ATOM 3148 C CA . LEU A 1 416 ? 45.070 39.320 25.789 1.00 92.98 416 LEU A CA 1
ATOM 3149 C C . LEU A 1 416 ? 46.188 38.658 26.570 1.00 93.95 416 LEU A C 1
ATOM 3150 O O . LEU A 1 416 ? 47.236 38.335 26.007 1.00 94.07 416 LEU A O 1
ATOM 3155 N N . GLY A 1 417 ? 45.984 38.473 27.866 1.00 94.22 417 GLY A N 1
ATOM 3156 C CA . GLY A 1 417 ? 47.022 37.854 28.662 1.00 94.22 417 GLY A CA 1
ATOM 3157 C C . GLY A 1 417 ? 46.738 36.385 28.821 1.00 93.97 417 GLY A C 1
ATOM 3158 O O . GLY A 1 417 ? 46.618 35.651 27.844 1.00 94.50 417 GLY A O 1
ATOM 3159 N N . ASN A 1 418 ? 46.630 35.954 30.068 1.00 94.26 418 ASN A N 1
ATOM 3160 C CA . ASN A 1 418 ? 46.340 34.567 30.357 1.00 93.70 418 ASN A CA 1
ATOM 3161 C C . ASN A 1 418 ? 44.840 34.382 30.198 1.00 92.44 418 ASN A C 1
ATOM 3162 O O . ASN A 1 418 ? 44.282 33.365 30.605 1.00 92.62 418 ASN A O 1
ATOM 3167 N N . GLU A 1 419 ? 44.196 35.376 29.594 1.00 90.85 419 GLU A N 1
ATOM 3168 C CA . GLU A 1 419 ? 42.752 35.338 29.374 1.00 90.02 419 GLU A CA 1
ATOM 3169 C C . GLU A 1 419 ? 42.401 34.800 27.977 1.00 87.95 419 GLU A C 1
ATOM 3170 O O . GLU A 1 419 ? 41.242 34.859 27.556 1.00 87.37 419 GLU A O 1
ATOM 3176 N N . TRP A 1 420 ? 43.395 34.278 27.263 1.00 84.93 420 TRP A N 1
ATOM 3177 C CA . TRP A 1 420 ? 43.155 33.763 25.920 1.00 82.96 420 TRP A CA 1
ATOM 3178 C C . TRP A 1 420 ? 42.247 32.546 25.930 1.00 81.99 420 TRP A C 1
ATOM 3179 O O . TRP A 1 420 ? 41.356 32.426 25.089 1.00 81.49 420 TRP A O 1
ATOM 3190 N N . PHE A 1 421 ? 42.476 31.642 26.878 1.00 80.28 421 PHE A N 1
ATOM 3191 C CA . PHE A 1 421 ? 41.662 30.441 26.970 1.00 78.67 421 PHE A CA 1
ATOM 3192 C C . PHE A 1 421 ? 40.277 30.747 27.512 1.00 78.04 421 PHE A C 1
ATOM 3193 O O . PHE A 1 421 ? 39.308 30.071 27.174 1.00 79.57 421 PHE A O 1
ATOM 3201 N N . LEU A 1 422 ? 40.179 31.765 28.354 1.00 76.20 422 LEU A N 1
ATOM 3202 C CA . LEU A 1 422 ? 38.896 32.116 28.933 1.00 74.79 422 LEU A CA 1
ATOM 3203 C C . LEU A 1 422 ? 38.068 33.022 28.042 1.00 73.87 422 LEU A C 1
ATOM 3204 O O . LEU A 1 422 ? 36.847 32.880 27.969 1.00 72.52 422 LEU A O 1
ATOM 3209 N N . LEU A 1 423 ? 38.732 33.945 27.355 1.00 73.88 423 LEU A N 1
ATOM 3210 C CA . LEU A 1 423 ? 38.027 34.896 26.501 1.00 73.89 423 LEU A CA 1
ATOM 3211 C C . LEU A 1 423 ? 38.510 34.957 25.049 1.00 72.71 423 LEU A C 1
ATOM 3212 O O . LEU A 1 423 ? 37.833 35.526 24.191 1.00 70.88 423 LEU A O 1
ATOM 3217 N N . GLY A 1 424 ? 39.671 34.374 24.772 1.00 71.60 424 GLY A N 1
ATOM 3218 C CA . GLY A 1 424 ? 40.203 34.435 23.421 1.00 72.48 424 GLY A CA 1
ATOM 3219 C C . GLY A 1 424 ? 39.831 33.325 22.454 1.00 71.72 424 GLY A C 1
ATOM 3220 O O . GLY A 1 424 ? 38.655 33.004 22.246 1.00 70.75 424 GLY A O 1
ATOM 3221 N N . HIS A 1 425 ? 40.862 32.746 21.852 1.00 69.99 425 HIS A N 1
ATOM 3222 C CA . HIS A 1 425 ? 40.697 31.673 20.887 1.00 69.10 425 HIS A CA 1
ATOM 3223 C C . HIS A 1 425 ? 41.163 30.381 21.541 1.00 66.95 425 HIS A C 1
ATOM 3224 O O . HIS A 1 425 ? 42.347 30.22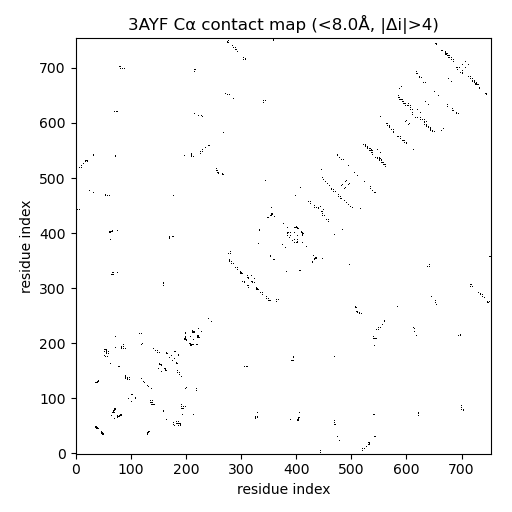3 21.836 1.00 65.84 425 HIS A O 1
ATOM 3231 N N . GLN A 1 426 ? 40.230 29.458 21.763 1.00 65.12 426 GLN A N 1
ATOM 3232 C CA . GLN A 1 426 ? 40.552 28.191 22.398 1.00 61.17 426 GLN A CA 1
ATOM 3233 C C . GLN A 1 426 ? 41.495 27.316 21.584 1.00 60.88 426 GLN A C 1
ATOM 3234 O O . GLN A 1 426 ? 42.162 26.444 22.143 1.00 61.65 426 GLN A O 1
ATOM 3240 N N . GLY A 1 427 ? 41.542 27.528 20.269 1.00 59.39 427 GLY A N 1
ATOM 3241 C CA . GLY A 1 427 ? 42.467 26.765 19.439 1.00 59.21 427 GLY A CA 1
ATOM 3242 C C . GLY A 1 427 ? 42.049 25.431 18.843 1.00 58.30 427 GLY A C 1
ATOM 3243 O O . GLY A 1 427 ? 42.890 24.675 18.346 1.00 57.73 427 GLY A O 1
ATOM 3244 N N . TRP A 1 428 ? 40.758 25.129 18.903 1.00 56.87 428 TRP A N 1
ATOM 3245 C CA . TRP A 1 428 ? 40.239 23.904 18.321 1.00 55.19 428 TRP A CA 1
ATOM 3246 C C . TRP A 1 428 ? 39.313 24.279 17.169 1.00 55.10 428 TRP A C 1
ATOM 3247 O O . TRP A 1 428 ? 38.406 25.092 17.341 1.00 55.65 428 TRP A O 1
ATOM 3258 N N . GLU A 1 429 ? 39.556 23.712 15.991 1.00 55.09 429 GLU A N 1
ATOM 3259 C CA . GLU A 1 429 ? 38.693 23.985 14.848 1.00 54.42 429 GLU A CA 1
ATOM 3260 C C . GLU A 1 429 ? 37.295 23.554 15.274 1.00 53.37 429 GLU A C 1
ATOM 3261 O O . GLU A 1 429 ? 37.135 22.501 15.883 1.00 52.71 429 GLU A O 1
ATOM 3267 N N . TYR A 1 430 ? 36.305 24.380 14.951 1.00 52.75 430 TYR A N 1
ATOM 3268 C CA . TYR A 1 430 ? 34.906 24.146 15.289 1.00 52.42 430 TYR A CA 1
ATOM 3269 C C . TYR A 1 430 ? 34.622 24.567 16.723 1.00 54.65 430 TYR A C 1
ATOM 3270 O O . TYR A 1 430 ? 33.488 24.862 17.087 1.00 54.89 430 TYR A O 1
ATOM 3279 N N . ILE A 1 431 ? 35.649 24.577 17.559 1.00 56.93 431 ILE A N 1
ATOM 3280 C CA . ILE A 1 431 ? 35.461 25.035 18.933 1.00 59.14 431 ILE A CA 1
ATOM 3281 C C . ILE A 1 431 ? 36.472 26.135 19.209 1.00 61.34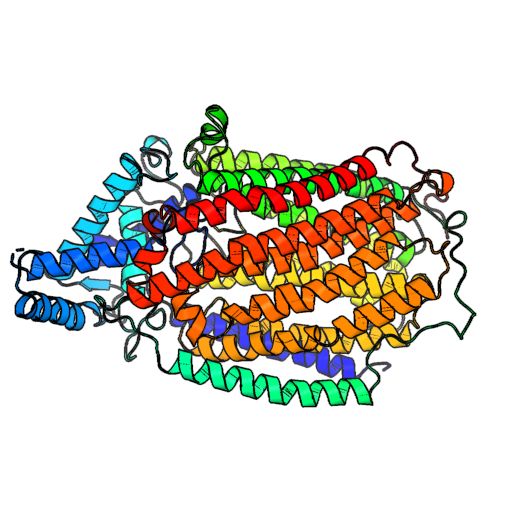 431 ILE A C 1
ATOM 3282 O O . ILE A 1 431 ? 37.378 25.985 20.022 1.00 62.51 431 ILE A O 1
ATOM 3287 N N . GLU A 1 432 ? 36.294 27.252 18.518 1.00 62.01 432 GLU A N 1
ATOM 3288 C CA . GLU A 1 432 ? 37.202 28.383 18.628 1.00 62.94 432 GLU A CA 1
ATOM 3289 C C . GLU A 1 432 ? 36.904 29.403 19.731 1.00 63.27 432 GLU A C 1
ATOM 3290 O O . GLU A 1 432 ? 37.776 30.193 20.078 1.00 62.85 432 GLU A O 1
ATOM 3296 N N . LEU A 1 433 ? 35.689 29.397 20.271 1.00 64.20 433 LEU A N 1
ATOM 3297 C CA . LEU A 1 433 ? 35.320 30.353 21.317 1.00 65.44 433 LEU A CA 1
ATOM 3298 C C . LEU A 1 433 ? 35.968 30.029 22.655 1.00 65.74 433 LEU A C 1
ATOM 3299 O O . LEU A 1 433 ? 36.341 28.880 22.914 1.00 65.26 433 LEU A O 1
ATOM 3304 N N . GLY A 1 434 ? 36.103 31.056 23.496 1.00 66.68 434 GLY A N 1
ATOM 3305 C CA . GLY A 1 434 ? 36.703 30.893 24.812 1.00 65.56 434 GLY A CA 1
ATOM 3306 C C . GLY A 1 434 ? 35.778 30.243 25.825 1.00 64.40 434 GLY A C 1
ATOM 3307 O O . GLY A 1 434 ? 34.552 30.374 25.750 1.00 63.45 434 GLY A O 1
ATOM 3308 N N . ARG A 1 435 ? 36.370 29.544 26.786 1.00 64.37 435 ARG A N 1
ATOM 3309 C CA . ARG A 1 435 ? 35.597 28.859 27.816 1.00 65.07 435 ARG A CA 1
ATOM 3310 C C . ARG A 1 435 ? 34.476 29.677 28.465 1.00 63.64 435 ARG A C 1
ATOM 3311 O O . ARG A 1 435 ? 33.357 29.180 28.604 1.00 63.09 435 ARG A O 1
ATOM 3319 N N . ILE A 1 436 ? 34.745 30.916 28.873 1.00 62.91 436 ILE A N 1
ATOM 3320 C CA . ILE A 1 436 ? 33.664 31.677 29.499 1.00 63.67 436 ILE A CA 1
ATOM 3321 C C . ILE A 1 436 ? 32.591 31.951 28.444 1.00 62.64 436 ILE A C 1
ATOM 3322 O O . ILE A 1 436 ? 31.404 32.032 28.763 1.00 63.43 436 ILE A O 1
ATOM 3327 N N . TRP A 1 437 ? 33.009 32.065 27.185 1.00 62.28 437 TRP A N 1
ATOM 3328 C CA . TRP A 1 437 ? 32.073 32.274 26.073 1.00 60.56 437 TRP A CA 1
ATOM 3329 C C . TRP A 1 437 ? 31.196 31.022 25.912 1.00 58.18 437 TRP A C 1
ATOM 3330 O O . TRP A 1 437 ? 30.032 31.107 25.523 1.00 56.97 437 TRP A O 1
ATOM 3341 N N . GLN A 1 438 ? 31.771 29.864 26.221 1.00 56.24 438 GLN A N 1
ATOM 3342 C CA . GLN A 1 438 ? 31.044 28.603 26.150 1.00 57.56 438 GLN A CA 1
ATOM 3343 C C . GLN A 1 438 ? 30.032 28.513 27.285 1.00 58.63 438 GLN A C 1
ATOM 3344 O O . GLN A 1 438 ? 28.926 27.983 27.110 1.00 58.89 438 GLN A O 1
ATOM 3350 N N . ILE A 1 439 ? 30.422 29.030 28.451 1.00 59.36 439 ILE A N 1
ATOM 3351 C CA . ILE A 1 439 ? 29.553 29.022 29.618 1.00 59.55 439 ILE A CA 1
ATOM 3352 C C . ILE A 1 439 ? 28.291 29.818 29.318 1.00 59.56 439 ILE A C 1
ATOM 3353 O O . ILE A 1 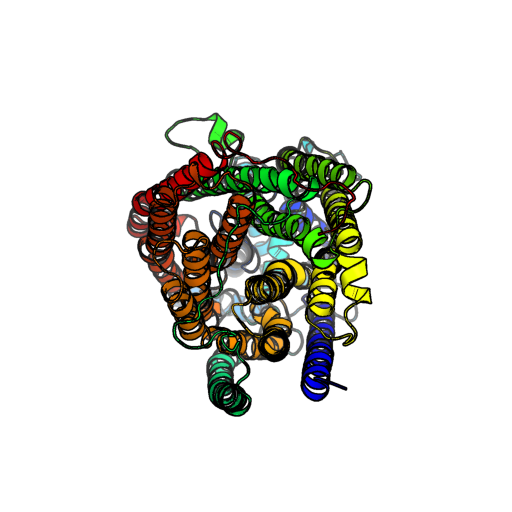439 ? 27.181 29.369 29.613 1.00 58.98 439 ILE A O 1
ATOM 3358 N N . ILE A 1 440 ? 28.449 30.998 28.731 1.00 59.59 440 ILE A N 1
ATOM 3359 C CA . ILE A 1 440 ? 27.280 31.813 28.433 1.00 61.61 440 ILE A CA 1
ATOM 3360 C C . ILE A 1 440 ? 26.433 31.131 27.357 1.00 61.72 440 ILE A C 1
ATOM 3361 O O . ILE A 1 440 ? 25.210 31.303 27.313 1.00 61.30 440 ILE A O 1
ATOM 3366 N N . LEU A 1 441 ? 27.085 30.336 26.509 1.00 61.84 441 LEU A N 1
ATOM 3367 C CA . LEU A 1 441 ? 26.402 29.597 25.449 1.00 61.50 441 LEU A CA 1
ATOM 3368 C C . LEU A 1 441 ? 25.397 28.616 26.076 1.00 60.94 441 LEU A C 1
ATOM 3369 O O . LEU A 1 441 ? 24.194 28.681 25.798 1.00 58.77 441 LEU A O 1
ATOM 3374 N N . VAL A 1 442 ? 25.894 27.709 26.919 1.00 61.17 442 VAL A N 1
ATOM 3375 C CA . VAL A 1 442 ? 25.038 26.721 27.592 1.00 61.32 442 VAL A CA 1
ATOM 3376 C C . VAL A 1 442 ? 23.896 27.374 28.386 1.00 61.26 442 VAL A C 1
ATOM 3377 O O . VAL A 1 442 ? 22.752 26.901 28.347 1.00 61.02 442 VAL A O 1
ATOM 3381 N N . VAL A 1 443 ? 24.202 28.453 29.106 1.00 60.06 443 VAL A N 1
ATOM 3382 C CA . VAL A 1 443 ? 23.175 29.135 29.881 1.00 59.01 443 VAL A CA 1
ATOM 3383 C C . VAL A 1 443 ? 22.125 29.633 28.911 1.00 58.67 443 VAL A C 1
ATOM 3384 O O . VAL A 1 443 ? 20.931 29.591 29.203 1.00 58.56 443 VAL A O 1
ATOM 3388 N N . GLY A 1 444 ? 22.575 30.106 27.752 1.00 58.82 444 GLY A N 1
ATOM 3389 C CA . GLY A 1 444 ? 21.645 30.590 26.748 1.00 58.29 444 GLY A CA 1
ATOM 3390 C C . GLY A 1 444 ? 20.722 29.475 26.291 1.00 59.21 444 GLY A C 1
ATOM 3391 O O . GLY A 1 444 ? 19.507 29.653 26.194 1.00 58.65 444 GLY A O 1
ATOM 3392 N N . MET A 1 445 ? 21.297 28.312 26.014 1.00 60.75 445 MET A N 1
ATOM 3393 C CA . MET A 1 445 ? 20.500 27.178 25.569 1.00 62.01 445 MET A CA 1
ATOM 3394 C C . MET A 1 445 ? 19.615 26.728 26.706 1.00 61.54 445 MET A C 1
ATOM 3395 O O . MET A 1 445 ? 18.432 26.436 26.501 1.00 60.10 445 MET A O 1
ATOM 3400 N N . LEU A 1 446 ? 20.190 26.690 27.907 1.00 61.41 446 LEU A N 1
ATOM 3401 C CA . LEU A 1 446 ? 19.446 26.310 29.104 1.00 59.54 446 LEU A CA 1
ATOM 3402 C C . LEU A 1 446 ? 18.225 27.220 29.171 1.00 58.08 446 LEU A C 1
ATOM 3403 O O . LEU A 1 446 ? 17.093 26.756 29.307 1.00 58.04 446 LEU A O 1
ATOM 3408 N N . LEU A 1 447 ? 18.457 28.522 29.053 1.00 58.05 447 LEU A N 1
ATOM 3409 C CA . LEU A 1 447 ? 17.362 29.489 29.079 1.00 60.01 447 LEU A CA 1
ATOM 3410 C C . LEU A 1 447 ? 16.407 29.096 27.954 1.00 60.80 447 LEU A C 1
ATOM 3411 O O . LEU A 1 447 ? 15.189 28.987 28.152 1.00 60.37 447 LEU A O 1
ATOM 3416 N N . TRP A 1 448 ? 16.975 28.885 26.767 1.00 60.80 448 TRP A N 1
ATOM 3417 C CA . TRP A 1 448 ? 16.182 28.493 25.605 1.00 60.09 448 TRP A CA 1
ATOM 3418 C C . TRP A 1 448 ? 15.296 27.309 25.965 1.00 58.78 448 TRP A C 1
ATOM 3419 O O . TRP A 1 448 ? 14.102 27.302 25.685 1.00 59.44 448 TRP A O 1
ATOM 3430 N N . LEU A 1 449 ? 15.897 26.312 26.598 1.00 57.96 449 LEU A N 1
ATOM 3431 C CA . LEU A 1 449 ? 15.177 25.121 26.997 1.00 58.59 449 LEU A CA 1
ATOM 3432 C C . LEU A 1 449 ? 13.994 25.505 27.871 1.00 60.42 449 LEU A C 1
ATOM 3433 O O . LEU A 1 449 ? 12.862 25.063 27.638 1.00 60.21 449 LEU A O 1
ATOM 3438 N N . PHE A 1 450 ? 14.256 26.339 28.872 1.00 62.58 450 PHE A N 1
ATOM 3439 C CA . PHE A 1 450 ? 13.210 26.794 29.781 1.00 64.44 450 PHE A CA 1
ATOM 3440 C C . PHE A 1 450 ? 12.044 27.396 28.992 1.00 64.02 450 PHE A C 1
ATOM 3441 O O . PHE A 1 450 ? 10.872 27.047 29.212 1.00 61.69 450 PHE A O 1
ATOM 3449 N N . ILE A 1 451 ? 12.379 28.295 28.068 1.00 63.60 451 ILE A N 1
ATOM 3450 C CA . ILE A 1 451 ? 11.382 28.957 27.231 1.00 62.95 451 ILE A CA 1
ATOM 3451 C C . ILE A 1 451 ? 10.536 27.936 26.471 1.00 61.34 451 ILE A C 1
ATOM 3452 O O . ILE A 1 451 ? 9.321 28.110 26.335 1.00 59.97 451 ILE A O 1
ATOM 3457 N N . VAL A 1 452 ? 11.174 26.870 25.986 1.00 59.54 452 VAL A N 1
ATOM 3458 C CA . VAL A 1 452 ? 10.449 25.837 25.249 1.00 58.93 452 VAL A CA 1
ATOM 3459 C C . VAL A 1 452 ? 9.525 25.088 26.194 1.00 59.67 452 VAL A C 1
ATOM 3460 O O . VAL A 1 452 ? 8.334 24.922 25.916 1.00 58.50 452 VAL A O 1
ATOM 3464 N N . PHE A 1 453 ? 10.091 24.646 27.313 1.00 61.39 453 PHE A N 1
ATOM 3465 C CA . PHE A 1 453 ? 9.353 23.925 28.342 1.00 62.41 453 PHE A CA 1
ATOM 3466 C C . PHE A 1 453 ? 8.139 24.736 28.820 1.00 63.35 453 PHE A C 1
ATOM 3467 O O . PHE A 1 453 ? 7.032 24.204 28.944 1.00 62.16 453 PHE A O 1
ATOM 3475 N N . ARG A 1 454 ? 8.337 26.023 29.085 1.00 64.35 454 ARG A N 1
ATOM 3476 C CA . ARG A 1 454 ? 7.226 26.860 29.538 1.00 66.43 454 ARG A CA 1
ATOM 3477 C C . ARG A 1 454 ? 6.052 26.798 28.572 1.00 66.00 454 ARG A C 1
ATOM 3478 O O . ARG A 1 454 ? 4.910 26.625 28.993 1.00 66.59 454 ARG A O 1
ATOM 3486 N N . GLY A 1 455 ? 6.328 26.930 27.276 1.00 66.25 455 GLY A N 1
ATOM 3487 C CA . GLY A 1 455 ? 5.255 26.890 26.294 1.00 64.12 455 GLY A CA 1
ATOM 3488 C C . GLY A 1 455 ? 4.703 25.505 25.995 1.00 63.63 455 GLY A C 1
ATOM 3489 O O . GLY A 1 455 ? 3.523 25.341 25.684 1.00 62.24 455 GLY A O 1
ATOM 3490 N N . VAL A 1 456 ? 5.563 24.502 26.107 1.00 63.48 456 VAL A N 1
ATOM 3491 C CA . VAL A 1 456 ? 5.205 23.123 25.813 1.00 63.25 456 VAL A CA 1
ATOM 3492 C C . VAL A 1 456 ? 4.647 22.359 26.997 1.00 64.03 456 VAL A C 1
ATOM 3493 O O . VAL A 1 456 ? 3.829 21.457 26.828 1.00 62.70 456 VAL A O 1
ATOM 3497 N N . LYS A 1 457 ? 5.100 22.726 28.191 1.00 66.24 457 LYS A N 1
ATOM 3498 C CA . LYS A 1 457 ? 4.693 22.083 29.439 1.00 68.02 457 LYS A CA 1
ATOM 3499 C C . LYS A 1 457 ? 3.310 21.457 29.431 1.00 68.78 457 LYS A C 1
ATOM 3500 O O . LYS A 1 457 ? 3.166 20.253 29.647 1.00 69.01 457 LYS A O 1
ATOM 3506 N N . ARG A 1 458 ? 2.289 22.259 29.171 1.00 69.44 458 ARG A N 1
ATOM 3507 C CA . ARG A 1 458 ? 0.939 21.726 29.179 1.00 70.48 458 ARG A CA 1
ATOM 3508 C C . ARG A 1 458 ? 0.691 20.657 28.124 1.00 70.29 458 ARG A C 1
ATOM 3509 O O . ARG A 1 458 ? -0.182 19.809 28.282 1.00 69.46 458 ARG A O 1
ATOM 3517 N N . GLY A 1 459 ? 1.452 20.700 27.039 1.00 69.91 459 GLY A N 1
ATOM 3518 C CA . GLY A 1 459 ? 1.303 19.687 26.016 1.00 68.25 459 GLY A CA 1
ATOM 3519 C C . GLY A 1 459 ? 1.751 18.383 26.644 1.00 66.94 459 GLY A C 1
ATOM 3520 O O . GLY A 1 459 ? 1.087 17.355 26.517 1.00 65.03 459 GLY A O 1
ATOM 3521 N N . LEU A 1 460 ? 2.880 18.429 27.344 1.00 67.73 460 LEU A N 1
ATOM 3522 C CA . LEU A 1 460 ? 3.416 17.238 28.002 1.00 70.82 460 LEU A CA 1
ATOM 3523 C C . LEU A 1 460 ? 2.416 16.666 28.991 1.00 72.72 460 LEU A C 1
ATOM 3524 O O . LEU A 1 460 ? 2.403 15.464 29.250 1.00 73.43 460 LEU A O 1
ATOM 3529 N N . LYS A 1 461 ? 1.574 17.535 29.538 1.00 74.26 461 LYS A N 1
ATOM 3530 C CA . LYS A 1 461 ? 0.560 17.104 30.484 1.00 75.86 461 LYS A CA 1
ATOM 3531 C C . LYS A 1 461 ? -0.644 16.468 29.780 1.00 75.84 461 LYS A C 1
ATOM 3532 O O . LYS A 1 461 ? -1.174 15.467 30.251 1.00 74.39 461 LYS A O 1
ATOM 3538 N N . ARG A 1 462 ? -1.074 17.038 28.657 1.00 76.26 462 ARG A N 1
ATOM 3539 C CA . ARG A 1 462 ? -2.206 16.470 27.935 1.00 76.83 462 ARG A CA 1
ATOM 3540 C C . ARG A 1 462 ? -1.804 15.150 27.295 1.00 76.27 462 ARG A C 1
ATOM 3541 O O . ARG A 1 462 ? -2.625 14.233 27.182 1.00 76.73 462 ARG A O 1
ATOM 3549 N N . GLU A 1 463 ? -0.539 15.047 26.887 1.00 74.98 463 GLU A N 1
ATOM 3550 C CA . GLU A 1 463 ? -0.064 13.831 26.227 1.00 73.48 463 GLU A CA 1
ATOM 3551 C C . GLU A 1 463 ? 0.146 12.700 27.201 1.00 72.69 463 GLU A C 1
ATOM 3552 O O . GLU A 1 463 ? 1.093 12.668 27.987 1.00 72.07 463 GLU A O 1
ATOM 3558 N N . SER A 1 464 ? -0.760 11.750 27.098 1.00 71.83 464 SER A N 1
ATOM 3559 C CA . SER A 1 464 ? -0.752 10.598 27.956 1.00 72.54 464 SER A CA 1
ATOM 3560 C C . SER A 1 464 ? 0.467 9.698 27.770 1.00 72.70 464 SER A C 1
ATOM 3561 O O . SER A 1 464 ? 1.211 9.423 28.716 1.00 72.61 464 SER A O 1
ATOM 3564 N N . ASP A 1 465 ? 0.640 9.235 26.537 1.00 73.17 465 ASP A N 1
ATOM 3565 C CA . ASP A 1 465 ? 1.758 8.382 26.123 1.00 72.38 465 ASP A CA 1
ATOM 3566 C C . ASP A 1 465 ? 3.049 9.140 26.369 1.00 71.50 465 ASP A C 1
ATOM 3567 O O . ASP A 1 465 ? 3.351 10.089 25.648 1.00 71.87 465 ASP A O 1
ATOM 3572 N N . LYS A 1 466 ? 3.842 8.703 27.345 1.00 71.16 466 LYS A N 1
ATOM 3573 C CA . LYS A 1 466 ? 5.098 9.381 27.690 1.00 70.43 466 LYS A CA 1
ATOM 3574 C C . LYS A 1 466 ? 6.162 9.261 26.618 1.00 68.57 466 LYS A C 1
ATOM 3575 O O . LYS A 1 466 ? 7.244 9.816 26.733 1.00 67.72 466 LYS A O 1
ATOM 3581 N N . GLY A 1 467 ? 5.843 8.538 25.559 1.00 66.20 467 GLY A N 1
ATOM 3582 C CA . GLY A 1 467 ? 6.770 8.370 24.467 1.00 64.14 467 GLY A CA 1
ATOM 3583 C C . GLY A 1 467 ? 6.128 8.892 23.199 1.00 62.31 467 GLY A C 1
ATOM 3584 O O . GLY A 1 467 ? 6.501 8.507 22.098 1.00 60.88 467 GLY A O 1
ATOM 3585 N N . GLY A 1 468 ? 5.157 9.784 23.380 1.00 59.36 468 GLY A N 1
ATOM 3586 C CA . GLY A 1 468 ? 4.445 10.376 22.263 1.00 58.37 468 GLY A CA 1
ATOM 3587 C C . GLY A 1 468 ? 5.184 11.526 21.615 1.00 58.24 468 GLY A C 1
ATOM 3588 O O . GLY A 1 468 ? 6.280 11.901 22.040 1.00 58.77 468 GLY A O 1
ATOM 3589 N N . LEU A 1 469 ? 4.579 12.090 20.577 1.00 58.12 469 LEU A N 1
ATOM 3590 C CA . LEU A 1 469 ? 5.175 13.208 19.849 1.00 58.00 469 LEU A CA 1
ATOM 3591 C C . LEU A 1 469 ? 5.757 14.309 20.734 1.00 58.62 469 LEU A C 1
ATOM 3592 O O . LEU A 1 469 ? 6.950 14.597 20.667 1.00 59.75 469 LEU A O 1
ATOM 3597 N N . ILE A 1 470 ? 4.918 14.933 21.559 1.00 59.44 470 ILE A N 1
ATOM 3598 C CA . ILE A 1 470 ? 5.364 16.021 22.434 1.00 57.62 470 ILE A CA 1
ATOM 3599 C C . ILE A 1 470 ? 6.489 15.636 23.399 1.00 56.08 470 ILE A C 1
ATOM 3600 O O . ILE A 1 470 ? 7.356 16.451 23.709 1.00 53.81 470 ILE A O 1
ATOM 3605 N N . HIS A 1 471 ? 6.482 14.399 23.875 1.00 55.92 471 HIS A N 1
ATOM 3606 C CA . HIS A 1 471 ? 7.534 13.960 24.787 1.00 57.53 471 HIS A CA 1
ATOM 3607 C C . HIS A 1 471 ? 8.846 13.793 24.029 1.00 57.25 471 HIS A C 1
ATOM 3608 O O . HIS A 1 471 ? 9.921 14.147 24.534 1.00 57.86 471 HIS A O 1
ATOM 3615 N N . LEU A 1 472 ? 8.752 13.260 22.814 1.00 55.91 472 LEU A N 1
ATOM 3616 C CA . LEU A 1 472 ? 9.933 13.083 21.975 1.00 54.31 472 LEU A CA 1
ATOM 3617 C C . LEU A 1 472 ? 10.450 14.474 21.608 1.00 53.38 472 LEU A C 1
ATOM 3618 O O . LEU A 1 472 ? 11.656 14.714 21.579 1.00 51.66 472 LEU A O 1
ATOM 3623 N N . LEU A 1 473 ? 9.530 15.397 21.350 1.00 53.77 473 LEU A N 1
ATOM 3624 C CA . LEU A 1 473 ? 9.918 16.760 21.021 1.00 55.98 473 LEU A CA 1
ATOM 3625 C C . LEU A 1 473 ? 10.663 17.397 22.190 1.00 56.97 473 LEU A C 1
ATOM 3626 O O . LEU A 1 473 ? 11.632 18.131 21.993 1.00 57.73 473 LEU A O 1
ATOM 3631 N N . PHE A 1 474 ? 10.221 17.108 23.411 1.00 59.27 474 PHE A N 1
ATOM 3632 C CA . PHE A 1 474 ? 10.863 17.683 24.590 1.00 60.61 474 PHE A CA 1
ATOM 3633 C C . PHE A 1 474 ? 12.151 16.976 24.987 1.00 60.31 474 PHE A C 1
ATOM 3634 O O . PHE A 1 474 ? 13.109 17.627 25.387 1.00 58.76 474 PHE A O 1
ATOM 3642 N N . TYR A 1 475 ? 12.180 15.651 24.897 1.00 60.54 475 TYR A N 1
ATOM 3643 C CA . TYR A 1 475 ? 13.399 14.934 25.255 1.00 62.33 475 TYR A CA 1
ATOM 3644 C C . TYR A 1 475 ? 14.565 15.373 24.371 1.00 62.91 475 TYR A C 1
ATOM 3645 O O . TYR A 1 475 ? 15.671 15.631 24.865 1.00 62.04 475 TYR A O 1
ATOM 3654 N N . SER A 1 476 ? 14.307 15.463 23.064 1.00 63.21 476 SER A N 1
ATOM 3655 C CA . SER A 1 476 ? 15.331 15.868 22.105 1.00 63.76 476 SER A CA 1
ATOM 3656 C C . SER A 1 476 ? 15.736 17.322 22.306 1.00 63.78 476 SER A C 1
ATOM 3657 O O . SER A 1 476 ? 16.906 17.669 22.180 1.00 64.15 476 SER A O 1
ATOM 3660 N N . ALA A 1 477 ? 14.763 18.168 22.628 1.00 64.09 477 ALA A N 1
ATOM 3661 C CA . ALA A 1 477 ? 15.031 19.579 22.863 1.00 64.29 477 ALA A CA 1
ATOM 3662 C C . ALA A 1 477 ? 16.036 19.740 23.997 1.00 64.33 477 ALA A C 1
ATOM 3663 O O . ALA A 1 477 ? 16.872 20.631 23.968 1.00 63.58 477 ALA A O 1
ATOM 3665 N N . ILE A 1 478 ? 15.971 18.885 25.004 1.00 65.36 478 ILE A N 1
ATOM 3666 C CA . ILE A 1 478 ? 16.910 19.042 26.104 1.00 69.03 478 ILE A CA 1
ATOM 3667 C C . ILE A 1 478 ? 18.327 18.564 25.805 1.00 69.88 478 ILE A C 1
ATOM 3668 O O . ILE A 1 478 ? 19.286 18.979 26.466 1.00 70.17 478 ILE A O 1
ATOM 3673 N N . ALA A 1 479 ? 18.461 17.699 24.804 1.00 70.46 479 ALA A N 1
ATOM 3674 C CA . ALA A 1 479 ? 19.767 17.181 24.424 1.00 69.06 479 ALA A CA 1
ATOM 3675 C C . ALA A 1 479 ? 20.592 18.325 23.853 1.00 69.62 479 ALA A C 1
ATOM 3676 O O . ALA A 1 479 ? 21.819 18.264 23.839 1.00 70.52 479 ALA A O 1
ATOM 3678 N N . VAL A 1 480 ? 19.924 19.382 23.398 1.00 69.05 480 VAL A N 1
ATOM 3679 C CA . VAL A 1 480 ? 20.645 20.528 22.836 1.00 69.78 480 VAL A CA 1
ATOM 3680 C C . VAL A 1 480 ? 21.645 21.077 23.849 1.00 69.78 480 VAL A C 1
ATOM 3681 O O . VAL A 1 480 ? 22.852 20.921 23.680 1.00 69.25 480 VAL A O 1
ATOM 3685 N N . PRO A 1 481 ? 21.159 21.703 24.932 1.00 71.26 481 PRO A N 1
ATOM 3686 C CA . PRO A 1 481 ? 22.108 22.233 25.917 1.00 72.62 481 PRO A CA 1
ATOM 3687 C C . PRO A 1 481 ? 22.974 21.154 26.573 1.00 73.29 481 PRO A C 1
ATOM 3688 O O . PRO A 1 481 ? 24.197 21.266 26.613 1.00 72.32 481 PRO A O 1
ATOM 3692 N N . PHE A 1 482 ? 22.331 20.105 27.072 1.00 75.57 482 PHE A N 1
ATOM 3693 C CA . PHE A 1 482 ? 23.036 19.021 27.744 1.00 78.34 482 PHE A CA 1
ATOM 3694 C C . PHE A 1 482 ? 24.276 18.506 27.019 1.00 78.36 482 PHE A C 1
ATOM 3695 O O . PHE A 1 482 ? 25.389 18.555 27.548 1.00 79.31 482 PHE A O 1
ATOM 3703 N N . PHE A 1 483 ? 24.080 18.005 25.809 1.00 77.37 483 PHE A N 1
ATOM 3704 C CA . PHE A 1 483 ? 25.180 17.440 25.056 1.00 76.38 483 PHE A CA 1
ATOM 3705 C C . PHE A 1 483 ? 26.383 18.326 24.799 1.00 74.86 483 PHE A C 1
ATOM 3706 O O . PHE A 1 483 ? 27.459 17.811 24.511 1.00 75.31 483 PHE A O 1
ATOM 3714 N N . TYR A 1 484 ? 26.225 19.645 24.892 1.00 72.48 484 TYR A N 1
ATOM 3715 C CA . TYR A 1 484 ? 27.366 20.524 24.657 1.00 69.56 484 TYR A CA 1
ATOM 3716 C C . TYR A 1 484 ? 28.313 20.515 25.850 1.00 68.70 484 TYR A C 1
ATOM 3717 O O . TYR A 1 484 ? 29.483 20.885 25.736 1.00 69.31 484 TYR A O 1
ATOM 3726 N N . ILE A 1 485 ? 27.808 20.081 26.995 1.00 67.03 485 ILE A N 1
ATOM 3727 C CA . ILE A 1 485 ? 28.617 20.038 28.201 1.00 67.00 485 ILE A CA 1
ATOM 3728 C C . ILE A 1 485 ? 29.867 19.156 28.081 1.00 65.96 485 ILE A C 1
ATOM 3729 O O . ILE A 1 485 ? 30.863 19.407 28.754 1.00 66.01 485 ILE A O 1
ATOM 3734 N N . PHE A 1 486 ? 29.843 18.143 27.218 1.00 65.20 486 PHE A N 1
ATOM 3735 C CA . PHE A 1 486 ? 31.018 17.281 27.055 1.00 63.89 486 PHE A CA 1
ATOM 3736 C C . PHE A 1 486 ? 32.242 18.059 26.552 1.00 63.69 486 PHE A C 1
ATOM 3737 O O . PHE A 1 486 ? 33.381 17.586 26.633 1.00 63.29 486 PHE A O 1
ATOM 3745 N N . ALA A 1 487 ? 32.003 19.255 26.029 1.00 62.96 487 ALA A N 1
ATOM 3746 C CA . ALA A 1 487 ? 33.093 20.085 25.536 1.00 63.25 487 ALA A CA 1
ATOM 3747 C C . ALA A 1 487 ? 34.014 20.437 26.697 1.00 62.61 487 ALA A C 1
ATOM 3748 O O . ALA A 1 487 ? 35.232 20.527 26.533 1.00 63.00 487 ALA A O 1
ATOM 3750 N N . PHE A 1 488 ? 33.426 20.611 27.876 1.00 62.60 488 PHE A N 1
ATOM 3751 C CA . PHE A 1 488 ? 34.195 20.975 29.060 1.00 62.61 488 PHE A CA 1
ATOM 3752 C C . PHE A 1 488 ? 35.211 19.928 29.503 1.00 62.49 488 PHE A C 1
ATOM 3753 O O . PHE A 1 488 ? 36.031 20.200 30.375 1.00 63.90 488 PHE A O 1
ATOM 3761 N N . PHE A 1 489 ? 35.168 18.738 28.912 1.00 61.36 489 PHE A N 1
ATOM 3762 C CA . PHE A 1 489 ? 36.148 17.718 29.259 1.00 61.09 489 PHE A CA 1
ATOM 3763 C C . PHE A 1 489 ? 37.435 18.068 28.533 1.00 61.60 489 PHE A C 1
ATOM 3764 O O . PHE A 1 489 ? 38.448 17.380 28.672 1.00 62.92 489 PHE A O 1
ATOM 3772 N N . ILE A 1 490 ? 37.383 19.157 27.768 1.00 60.98 490 ILE A N 1
ATOM 3773 C CA . ILE A 1 490 ? 38.518 19.622 26.983 1.00 59.67 490 ILE A CA 1
ATOM 3774 C C . ILE A 1 490 ? 39.143 20.911 27.521 1.00 60.10 490 ILE A C 1
ATOM 3775 O O . ILE A 1 490 ? 38.439 21.881 27.826 1.00 59.40 490 ILE A O 1
ATOM 3780 N N . GLN A 1 491 ? 40.471 20.912 27.624 1.00 60.12 491 GLN A N 1
ATOM 3781 C CA . GLN A 1 491 ? 41.216 22.077 28.074 1.00 60.76 491 GLN A CA 1
ATOM 3782 C C . GLN A 1 491 ? 42.658 21.948 27.585 1.00 60.48 491 GLN A C 1
ATOM 3783 O O . GLN A 1 491 ? 43.119 20.843 27.314 1.00 61.08 491 GLN A O 1
ATOM 3789 N N . PRO A 1 492 ? 43.395 23.074 27.502 1.00 60.31 492 PRO A N 1
ATOM 3790 C CA . PRO A 1 492 ? 44.786 23.157 27.038 1.00 59.64 492 PRO A CA 1
ATOM 3791 C C . PRO A 1 492 ? 45.791 22.057 27.381 1.00 61.33 492 PRO A C 1
ATOM 3792 O O . PRO A 1 492 ? 46.669 21.755 26.563 1.00 60.37 492 PRO A O 1
ATOM 3796 N N . ASP A 1 493 ? 45.690 21.461 28.567 1.00 62.35 493 ASP A N 1
ATOM 3797 C CA . ASP A 1 493 ? 46.659 20.427 28.946 1.00 63.29 493 ASP A CA 1
ATOM 3798 C C . ASP A 1 493 ? 46.236 18.988 28.634 1.00 62.47 493 ASP A C 1
ATOM 3799 O O . ASP A 1 493 ? 47.018 18.045 28.820 1.00 60.93 493 ASP A O 1
ATOM 3804 N N . THR A 1 494 ? 45.002 18.824 28.154 1.00 60.90 494 THR A N 1
ATOM 3805 C CA . THR A 1 494 ? 44.480 17.502 27.800 1.00 57.59 494 THR A CA 1
ATOM 3806 C C . THR A 1 494 ? 45.353 16.920 26.684 1.00 57.74 494 THR A C 1
ATOM 3807 O O . THR A 1 494 ? 45.827 17.657 25.816 1.00 58.11 494 THR A O 1
ATOM 3811 N N . ASN A 1 495 ? 45.575 15.610 26.698 1.00 56.75 495 ASN A N 1
ATOM 3812 C CA . ASN A 1 495 ? 46.375 14.986 25.641 1.00 57.41 495 ASN A CA 1
ATOM 3813 C C . ASN A 1 495 ? 45.607 15.222 24.325 1.00 56.76 495 ASN A C 1
ATOM 3814 O O . ASN A 1 495 ? 44.377 15.132 24.295 1.00 54.69 495 ASN A O 1
ATOM 3819 N N . PHE A 1 496 ? 46.329 15.519 23.249 1.00 56.14 496 PHE A N 1
ATOM 3820 C CA . PHE A 1 496 ? 45.686 15.803 21.975 1.00 56.42 496 PHE A CA 1
ATOM 3821 C C . PHE A 1 496 ? 44.640 14.793 21.507 1.00 56.72 496 PHE A C 1
ATOM 3822 O O . PHE A 1 496 ? 43.486 15.164 21.275 1.00 55.47 496 PHE A O 1
ATOM 3830 N N . THR A 1 497 ? 45.022 13.526 21.369 1.00 56.51 497 THR A N 1
ATOM 3831 C CA . THR A 1 497 ? 44.066 12.532 20.904 1.00 57.75 497 THR A CA 1
ATOM 3832 C C . THR A 1 497 ? 42.855 12.371 21.837 1.00 56.96 497 THR A C 1
ATOM 3833 O O . THR A 1 497 ? 41.729 12.168 21.376 1.00 57.87 497 THR A O 1
ATOM 3837 N N . MET A 1 498 ? 43.064 12.491 23.141 1.00 57.28 498 MET A N 1
ATOM 3838 C CA . MET A 1 498 ? 41.944 12.363 24.082 1.00 55.05 498 MET A CA 1
ATOM 3839 C C . MET A 1 498 ? 41.019 13.575 23.999 1.00 51.42 498 MET A C 1
ATOM 3840 O O . MET A 1 498 ? 39.805 13.449 24.103 1.00 52.13 498 MET A O 1
ATOM 3845 N N . ALA A 1 499 ? 41.591 14.756 23.823 1.00 48.48 499 ALA A N 1
ATOM 3846 C CA . ALA A 1 499 ? 40.787 15.967 23.717 1.00 49.47 499 ALA A CA 1
ATOM 3847 C C . ALA A 1 499 ? 40.019 15.961 22.381 1.00 51.26 499 ALA A C 1
ATOM 3848 O O . ALA A 1 499 ? 38.876 16.410 22.291 1.00 51.58 499 ALA A O 1
ATOM 3850 N N . ASP A 1 500 ? 40.670 15.448 21.345 1.00 51.21 500 ASP A N 1
ATOM 3851 C CA . ASP A 1 500 ? 40.068 15.361 20.035 1.00 52.63 500 ASP A CA 1
ATOM 3852 C C . ASP A 1 500 ? 38.889 14.398 20.141 1.00 53.29 500 ASP A C 1
ATOM 3853 O O . ASP A 1 500 ? 37.831 14.603 19.527 1.00 53.61 500 ASP A O 1
ATOM 3858 N N . PHE A 1 501 ? 39.077 13.349 20.935 1.00 52.45 501 PHE A N 1
ATOM 3859 C CA . PHE A 1 501 ? 38.027 12.366 21.151 1.00 53.71 501 PHE A CA 1
ATOM 3860 C C . PHE A 1 501 ? 36.759 13.106 21.569 1.00 54.14 501 PHE A C 1
ATOM 3861 O O . PHE A 1 501 ? 35.696 12.904 20.977 1.00 56.12 501 PHE A O 1
ATOM 3869 N N . TRP A 1 502 ? 36.869 13.971 22.577 1.00 52.91 502 TRP A N 1
ATOM 3870 C CA . TRP A 1 502 ? 35.705 14.712 23.054 1.00 51.81 502 TRP A CA 1
ATOM 3871 C C . TRP A 1 502 ? 35.235 15.789 22.066 1.00 51.24 502 TRP A C 1
ATOM 3872 O O . TRP A 1 502 ? 34.042 16.076 21.975 1.00 50.22 502 TRP A O 1
ATOM 3883 N N . ARG A 1 503 ? 36.164 16.392 21.327 1.00 49.66 503 ARG A N 1
ATOM 3884 C CA . ARG A 1 503 ? 35.783 17.427 20.369 1.00 49.51 503 ARG A CA 1
ATOM 3885 C C . ARG A 1 503 ? 34.749 16.871 19.376 1.00 49.36 503 ARG A C 1
ATOM 3886 O O . ARG A 1 503 ? 33.770 17.537 19.015 1.00 48.23 503 ARG A O 1
ATOM 3894 N N . TRP A 1 504 ? 34.961 15.639 18.948 1.00 47.64 504 TRP A N 1
ATOM 3895 C CA . TRP A 1 504 ? 34.035 15.036 18.016 1.00 49.48 504 TRP A CA 1
ATOM 3896 C C . TRP A 1 504 ? 32.652 14.776 18.596 1.00 49.53 504 TRP A C 1
ATOM 3897 O O . TRP A 1 504 ? 31.682 14.664 17.852 1.00 49.23 504 TRP A O 1
ATOM 3908 N N . TRP A 1 505 ? 32.542 14.690 19.918 1.00 51.02 505 TRP A N 1
ATOM 3909 C CA . TRP A 1 505 ? 31.227 14.499 20.524 1.00 50.21 505 TRP A CA 1
ATOM 3910 C C . TRP A 1 505 ? 30.408 15.745 20.184 1.00 51.57 505 TRP A C 1
ATOM 3911 O O . TRP A 1 505 ? 29.188 15.692 20.070 1.00 53.05 505 TRP A O 1
ATOM 3922 N N . ILE A 1 506 ? 31.090 16.874 20.025 1.00 52.16 506 ILE A N 1
ATOM 3923 C CA . ILE A 1 506 ? 30.410 18.124 19.720 1.00 52.93 506 ILE A CA 1
ATOM 3924 C C . ILE A 1 506 ? 30.177 18.317 18.222 1.00 53.51 506 ILE A C 1
ATOM 3925 O O . ILE A 1 506 ? 29.116 18.765 17.806 1.00 54.42 506 ILE A O 1
ATOM 3930 N N . ILE A 1 507 ? 31.176 17.983 17.420 1.00 52.48 507 ILE A N 1
ATOM 3931 C CA . ILE A 1 507 ? 31.090 18.148 15.983 1.00 54.15 507 ILE A CA 1
ATOM 3932 C C . ILE A 1 507 ? 30.193 17.100 15.343 1.00 56.96 507 ILE A C 1
ATOM 3933 O O . ILE A 1 507 ? 29.224 17.433 14.662 1.00 57.52 507 ILE A O 1
ATOM 3938 N N . HIS A 1 508 ? 30.523 15.834 15.583 1.00 59.12 508 HIS A N 1
ATOM 3939 C CA . HIS A 1 508 ? 29.806 14.695 15.023 1.00 60.04 508 HIS A CA 1
ATOM 3940 C C . HIS A 1 508 ? 28.514 14.262 15.728 1.00 60.67 508 HIS A C 1
ATOM 3941 O O . HIS A 1 508 ? 27.553 13.880 15.067 1.00 59.90 508 HIS A O 1
ATOM 3948 N N . LEU A 1 509 ? 28.483 14.306 17.058 1.00 62.08 509 LEU A N 1
ATOM 3949 C CA . LEU A 1 509 ? 27.293 13.893 17.801 1.00 62.82 509 LEU A CA 1
ATOM 3950 C C . LEU A 1 509 ? 26.326 15.033 18.107 1.00 64.72 509 LEU A C 1
ATOM 3951 O O . LEU A 1 509 ? 25.118 14.892 17.918 1.00 62.83 509 LEU A O 1
ATOM 3956 N N . TRP A 1 510 ? 26.853 16.160 18.584 1.00 67.59 510 TRP A N 1
ATOM 3957 C CA . TRP A 1 510 ? 26.017 17.312 18.946 1.00 69.97 510 TRP A CA 1
ATOM 3958 C C . TRP A 1 510 ? 25.373 18.086 17.801 1.00 72.31 510 TRP A C 1
ATOM 3959 O O . TRP A 1 510 ? 24.152 18.125 17.697 1.00 72.43 510 TRP A O 1
ATOM 3970 N N . VAL A 1 511 ? 26.184 18.727 16.966 1.00 75.98 511 VAL A N 1
ATOM 3971 C CA . VAL A 1 511 ? 25.663 19.504 15.848 1.00 80.32 511 VAL A CA 1
ATOM 3972 C C . VAL A 1 511 ? 24.649 18.696 15.082 1.00 83.14 511 VAL A C 1
ATOM 3973 O O . VAL A 1 511 ? 23.617 19.204 14.657 1.00 84.35 511 VAL A O 1
ATOM 3977 N N . GLU A 1 512 ? 24.942 17.417 14.934 1.00 86.05 512 GLU A N 1
ATOM 3978 C CA . GLU A 1 512 ? 24.086 16.512 14.201 1.00 89.36 512 GLU A CA 1
ATOM 3979 C C . GLU A 1 512 ? 23.002 15.906 15.107 1.00 90.64 512 GLU A C 1
ATOM 3980 O O . GLU A 1 512 ? 22.137 15.170 14.656 1.00 92.14 512 GLU A O 1
ATOM 3986 N N . GLY A 1 513 ? 23.052 16.234 16.394 1.00 91.17 513 GLY A N 1
ATOM 3987 C CA . GLY A 1 513 ? 22.029 15.784 17.317 1.00 90.22 513 GLY A CA 1
ATOM 3988 C C . GLY A 1 513 ? 21.009 16.916 17.308 1.00 90.36 513 GLY A C 1
ATOM 3989 O O . GLY A 1 513 ? 19.813 16.698 17.482 1.00 89.28 513 GLY A O 1
ATOM 3990 N N . ILE A 1 514 ? 21.497 18.142 17.095 1.00 90.41 514 ILE A N 1
ATOM 3991 C CA . ILE A 1 514 ? 20.625 19.325 17.024 1.00 89.38 514 ILE A CA 1
ATOM 3992 C C . ILE A 1 514 ? 19.747 19.165 15.788 1.00 89.07 514 ILE A C 1
ATOM 3993 O O . ILE A 1 514 ? 18.553 19.469 15.791 1.00 88.68 514 ILE A O 1
ATOM 3998 N N . PHE A 1 515 ? 20.353 18.647 14.732 1.00 88.58 515 PHE A N 1
ATOM 3999 C CA . PHE A 1 515 ? 19.657 18.534 13.469 1.00 87.80 515 PHE A CA 1
ATOM 4000 C C . PHE A 1 515 ? 19.036 17.238 13.032 1.00 85.80 515 PHE A C 1
ATOM 4001 O O . PHE A 1 515 ? 18.063 17.247 12.294 1.00 85.95 515 PHE A O 1
ATOM 4009 N N . GLU A 1 516 ? 19.572 16.117 13.460 1.00 83.08 516 GLU A N 1
ATOM 4010 C CA . GLU A 1 516 ? 18.999 14.901 12.957 1.00 80.81 516 GLU A CA 1
ATOM 4011 C C . GLU A 1 516 ? 18.008 14.296 13.923 1.00 78.56 516 GLU A C 1
ATOM 4012 O O . GLU A 1 516 ? 17.476 13.211 13.690 1.00 78.40 516 GLU A O 1
ATOM 4018 N N . VAL A 1 517 ? 17.764 14.980 15.028 1.00 75.80 517 VAL A N 1
ATOM 4019 C CA . VAL A 1 517 ? 16.812 14.449 15.982 1.00 73.56 517 VAL A CA 1
ATOM 4020 C C . VAL A 1 517 ? 15.775 15.496 16.355 1.00 72.35 517 VAL A C 1
ATOM 4021 O O . VAL A 1 517 ? 14.580 15.262 16.193 1.00 71.78 517 VAL A O 1
ATOM 4025 N N . PHE A 1 518 ? 16.234 16.654 16.821 1.00 70.52 518 PHE A N 1
ATOM 4026 C CA . PHE A 1 518 ? 15.331 17.731 17.213 1.00 68.97 518 PHE A CA 1
ATOM 4027 C C . PHE A 1 518 ? 14.555 18.252 16.007 1.00 68.55 518 PHE A C 1
ATOM 4028 O O . PHE A 1 518 ? 13.331 18.349 16.049 1.00 68.22 518 PHE A O 1
ATOM 4036 N N . ALA A 1 519 ? 15.274 18.575 14.933 1.00 67.33 519 ALA A N 1
ATOM 4037 C CA . ALA A 1 519 ? 14.656 19.087 13.714 1.00 66.31 519 ALA A CA 1
ATOM 4038 C C . ALA A 1 519 ? 13.627 18.108 13.165 1.00 66.11 519 ALA A C 1
ATOM 4039 O O . ALA A 1 519 ? 12.503 18.491 12.835 1.00 64.92 519 ALA A O 1
ATOM 4041 N N . VAL A 1 520 ? 14.025 16.843 13.073 1.00 65.70 520 VAL A N 1
ATOM 4042 C CA . VAL A 1 520 ? 13.166 15.786 12.553 1.00 63.72 520 VAL A CA 1
ATOM 4043 C C . VAL A 1 520 ? 11.856 15.633 13.317 1.00 63.13 520 VAL A C 1
ATOM 4044 O O . VAL A 1 520 ? 10.799 15.462 12.714 1.00 62.84 520 VAL A O 1
ATOM 4048 N N . VAL A 1 521 ? 11.921 15.676 14.643 1.00 61.29 521 VAL A N 1
ATOM 4049 C CA . VAL A 1 521 ? 10.708 15.550 15.429 1.00 60.38 521 VAL A CA 1
ATOM 4050 C C . VAL A 1 521 ? 9.903 16.837 15.275 1.00 60.33 521 VAL A C 1
ATOM 4051 O O . VAL A 1 521 ? 8.674 16.805 15.259 1.00 61.41 521 VAL A O 1
ATOM 4055 N N . VAL A 1 522 ? 10.594 17.965 15.126 1.00 60.74 522 VAL A N 1
ATOM 4056 C CA . VAL A 1 522 ? 9.922 19.249 14.932 1.00 60.61 522 VAL A CA 1
ATOM 4057 C C . VAL A 1 522 ? 9.134 19.232 13.618 1.00 61.77 522 VAL A C 1
ATOM 4058 O O . VAL A 1 522 ? 8.036 19.791 13.536 1.00 63.43 522 VAL A O 1
ATOM 4062 N N . ILE A 1 523 ? 9.698 18.600 12.590 1.00 60.51 523 ILE A N 1
ATOM 4063 C CA . ILE A 1 523 ? 9.034 18.520 11.298 1.00 60.39 523 ILE A CA 1
ATOM 4064 C C . ILE A 1 523 ? 7.827 17.601 11.350 1.00 61.26 523 ILE A C 1
ATOM 4065 O O . ILE A 1 523 ? 6.796 17.889 10.735 1.00 61.64 523 ILE A O 1
ATOM 4070 N N . GLY A 1 524 ? 7.966 16.492 12.074 1.00 61.88 524 GLY A N 1
ATOM 4071 C CA . GLY A 1 524 ? 6.871 15.550 12.206 1.00 62.13 524 GLY A CA 1
ATOM 4072 C C . GLY A 1 524 ? 5.731 16.268 12.894 1.00 63.05 524 GLY A C 1
ATOM 4073 O O . GLY A 1 524 ? 4.574 16.162 12.497 1.00 62.91 524 GLY A O 1
ATOM 4074 N N . PHE A 1 525 ? 6.070 17.018 13.937 1.00 63.66 525 PHE A N 1
ATOM 4075 C CA . PHE A 1 525 ? 5.080 17.788 14.681 1.00 62.35 525 PHE A CA 1
ATOM 4076 C C . PHE A 1 525 ? 4.329 18.731 13.730 1.00 60.60 525 PHE A C 1
ATOM 4077 O O . PHE A 1 525 ? 3.101 18.799 13.748 1.00 59.83 525 PHE A O 1
ATOM 4085 N N . LEU A 1 526 ? 5.085 19.457 12.911 1.00 60.17 526 LEU A N 1
ATOM 4086 C CA . LEU A 1 526 ? 4.524 20.393 11.940 1.00 60.18 526 LEU A CA 1
ATOM 4087 C C . LEU A 1 526 ? 3.602 19.702 10.941 1.00 60.71 526 LEU A C 1
ATOM 4088 O O . LEU A 1 526 ? 2.510 20.189 10.658 1.00 60.84 526 LEU A O 1
ATOM 4093 N N . LEU A 1 527 ? 4.039 18.564 10.409 1.00 60.40 527 LEU A N 1
ATOM 4094 C CA . LEU A 1 527 ? 3.229 17.821 9.449 1.00 60.00 527 LEU A CA 1
ATOM 4095 C C . LEU A 1 527 ? 1.984 17.189 10.096 1.00 59.33 527 LEU A C 1
ATOM 4096 O O . LEU A 1 527 ? 0.971 16.978 9.429 1.00 58.71 527 LEU A O 1
ATOM 4101 N N . VAL A 1 528 ? 2.060 16.892 11.390 1.00 59.06 528 VAL A N 1
ATOM 4102 C CA . VAL A 1 528 ? 0.929 16.318 12.105 1.00 60.48 528 VAL A CA 1
ATOM 4103 C C . VAL A 1 528 ? -0.056 17.450 12.400 1.00 61.53 528 VAL A C 1
ATOM 4104 O O . VAL A 1 528 ? -1.269 17.265 12.354 1.00 59.18 528 VAL A O 1
ATOM 4108 N N . GLN A 1 529 ? 0.490 18.628 12.683 1.00 64.26 529 GLN A N 1
ATOM 4109 C CA . GLN A 1 529 ? -0.301 19.818 12.987 1.00 67.48 529 GLN A CA 1
ATOM 4110 C C . GLN A 1 529 ? -1.096 20.292 11.763 1.00 67.71 529 GLN A C 1
ATOM 4111 O O . GLN A 1 529 ? -2.266 20.664 11.862 1.00 67.76 529 GLN A O 1
ATOM 4117 N N . LEU A 1 530 ? -0.437 20.291 10.612 1.00 68.20 530 LEU A N 1
ATOM 4118 C CA . LEU A 1 530 ? -1.057 20.701 9.363 1.00 68.52 530 LEU A CA 1
ATOM 4119 C C . LEU A 1 530 ? -2.050 19.627 8.961 1.00 68.81 530 LEU A C 1
ATOM 4120 O O . LEU A 1 530 ? -2.749 19.755 7.959 1.00 68.25 530 LEU A O 1
ATOM 4125 N N . ARG A 1 531 ? -2.113 18.569 9.761 1.00 68.85 531 ARG A N 1
ATOM 4126 C CA . ARG A 1 531 ? -3.012 17.461 9.479 1.00 70.30 531 ARG A CA 1
ATOM 4127 C C . ARG A 1 531 ? -2.646 16.823 8.135 1.00 69.11 531 ARG A C 1
ATOM 4128 O O . ARG A 1 531 ? -3.524 16.408 7.381 1.00 69.97 531 ARG A O 1
ATOM 4136 N N . LEU A 1 532 ? -1.351 16.752 7.833 1.00 66.75 532 LEU A N 1
ATOM 4137 C CA . LEU A 1 532 ? -0.899 16.158 6.580 1.00 63.32 532 LEU A CA 1
ATOM 4138 C C . LEU A 1 532 ? -0.544 14.674 6.750 1.00 61.76 532 LEU A C 1
ATOM 4139 O O . LEU A 1 532 ? -0.676 13.888 5.814 1.00 61.51 532 LEU A O 1
ATOM 4144 N N . VAL A 1 533 ? -0.115 14.295 7.951 1.00 59.31 533 VAL A N 1
ATOM 4145 C CA . VAL A 1 533 ? 0.235 12.908 8.239 1.00 56.67 533 VAL A CA 1
ATOM 4146 C C . VAL A 1 533 ? -0.321 12.513 9.597 1.00 55.77 533 VAL A C 1
ATOM 4147 O O . VAL A 1 533 ? -0.363 13.327 10.519 1.00 55.47 533 VAL A O 1
ATOM 4151 N N . THR A 1 534 ? -0.760 11.266 9.722 1.00 55.49 534 THR A N 1
ATOM 4152 C CA . THR A 1 534 ? -1.328 10.810 10.977 1.00 55.17 534 THR A CA 1
ATOM 4153 C C . THR A 1 534 ? -0.277 10.844 12.068 1.00 56.34 534 THR A C 1
ATOM 4154 O O . THR A 1 534 ? 0.881 10.501 11.835 1.00 56.86 534 THR A O 1
ATOM 4158 N N . LYS A 1 535 ? -0.692 11.283 13.256 1.00 56.65 535 LYS A N 1
ATOM 4159 C CA . LYS A 1 535 ? 0.190 11.385 14.406 1.00 56.63 535 LYS A CA 1
ATOM 4160 C C . LYS A 1 535 ? 0.746 10.025 14.791 1.00 56.44 535 LYS A C 1
ATOM 4161 O O . LYS A 1 535 ? 1.931 9.906 15.098 1.00 56.34 535 LYS A O 1
ATOM 4167 N N . LYS A 1 536 ? -0.109 9.006 14.789 1.00 56.17 536 LYS A N 1
ATOM 4168 C CA . LYS A 1 536 ? 0.328 7.662 15.150 1.00 57.87 536 LYS A CA 1
ATOM 4169 C C . LYS A 1 536 ? 1.440 7.246 14.212 1.00 57.72 536 LYS A C 1
ATOM 4170 O O . LYS A 1 536 ? 2.504 6.804 14.641 1.00 58.28 536 LYS A O 1
ATOM 4176 N N . SER A 1 537 ? 1.166 7.396 12.921 1.00 57.83 537 SER A N 1
ATOM 4177 C CA . SER A 1 537 ? 2.108 7.059 11.863 1.00 56.23 537 SER A CA 1
ATOM 4178 C C . SER A 1 537 ? 3.453 7.721 12.112 1.00 54.52 537 SER A C 1
ATOM 4179 O O . SER A 1 537 ? 4.503 7.084 12.022 1.00 55.45 537 SER A O 1
ATOM 4182 N N . THR A 1 538 ? 3.403 9.005 12.441 1.00 51.36 538 THR A N 1
ATOM 4183 C CA . THR A 1 538 ? 4.601 9.785 12.671 1.00 49.09 538 THR A CA 1
ATOM 4184 C C . THR A 1 538 ? 5.508 9.380 13.836 1.00 51.35 538 THR A C 1
ATOM 4185 O O . THR A 1 538 ? 6.723 9.280 13.651 1.00 52.97 538 THR A O 1
ATOM 4189 N N . VAL A 1 539 ? 4.958 9.132 15.022 1.00 51.51 539 VAL A N 1
ATOM 4190 C CA . VAL A 1 539 ? 5.833 8.803 16.144 1.00 51.07 539 VAL A CA 1
ATOM 4191 C C . VAL A 1 539 ? 6.512 7.449 15.959 1.00 50.62 539 VAL A C 1
ATOM 4192 O O . VAL A 1 539 ? 7.664 7.278 16.358 1.00 49.47 539 VAL A O 1
ATOM 4196 N N . ARG A 1 540 ? 5.807 6.494 15.353 1.00 51.40 540 ARG A N 1
ATOM 4197 C CA . ARG A 1 540 ? 6.392 5.173 15.092 1.00 52.32 540 ARG A CA 1
ATOM 4198 C C . ARG A 1 540 ? 7.576 5.360 14.145 1.00 52.13 540 ARG A C 1
ATOM 4199 O O . ARG A 1 540 ? 8.618 4.731 14.305 1.00 50.87 540 ARG A O 1
ATOM 4207 N N . ALA A 1 541 ? 7.403 6.241 13.164 1.00 52.04 541 ALA A N 1
ATOM 4208 C CA . ALA A 1 541 ? 8.451 6.517 12.196 1.00 53.16 541 ALA A CA 1
ATOM 4209 C C . ALA A 1 541 ? 9.679 7.080 12.898 1.00 53.49 541 ALA A C 1
ATOM 4210 O O . ALA A 1 541 ? 10.801 6.625 12.654 1.00 54.56 541 ALA A O 1
ATOM 4212 N N . LEU A 1 542 ? 9.461 8.062 13.774 1.00 51.83 542 LEU A N 1
ATOM 4213 C CA . LEU A 1 542 ? 10.561 8.696 14.489 1.00 49.35 542 LEU A CA 1
ATOM 4214 C C . LEU A 1 542 ? 11.359 7.671 15.288 1.00 50.59 542 LEU A C 1
ATOM 4215 O O . LEU A 1 542 ? 12.589 7.752 15.377 1.00 51.62 542 LEU A O 1
ATOM 4220 N N . TYR A 1 543 ? 10.664 6.696 15.864 1.00 50.30 543 TYR A N 1
ATOM 4221 C CA . TYR A 1 543 ? 11.330 5.668 16.650 1.00 51.52 543 TYR A CA 1
ATOM 4222 C C . TYR A 1 543 ? 12.316 4.865 15.817 1.00 50.34 543 TYR A C 1
ATOM 4223 O O . TYR A 1 543 ? 13.475 4.688 16.201 1.00 50.65 543 TYR A O 1
ATOM 4232 N N . PHE A 1 544 ? 11.853 4.402 14.664 1.00 49.87 544 PHE A N 1
ATOM 4233 C CA . PHE A 1 544 ? 12.664 3.627 13.738 1.00 49.64 544 PHE A CA 1
ATOM 4234 C C . PHE A 1 544 ? 13.891 4.437 13.295 1.00 49.58 544 PHE A C 1
ATOM 4235 O O . PHE A 1 544 ? 15.016 3.933 13.302 1.00 49.96 544 PHE A O 1
ATOM 4243 N N . GLN A 1 545 ? 13.682 5.694 12.928 1.00 48.23 545 GLN A N 1
ATOM 4244 C CA . GLN A 1 545 ? 14.793 6.536 12.498 1.00 48.52 545 GLN A CA 1
ATOM 4245 C C . GLN A 1 545 ? 15.805 6.773 13.560 1.00 47.44 545 GLN A C 1
ATOM 4246 O O . GLN A 1 545 ? 17.006 6.692 13.307 1.00 46.90 545 GLN A O 1
ATOM 4252 N N . PHE A 1 546 ? 15.312 7.121 14.745 1.00 45.70 546 PHE A N 1
ATOM 4253 C CA . PHE A 1 546 ? 16.210 7.414 15.838 1.00 46.14 546 PHE A CA 1
ATOM 4254 C C . PHE A 1 546 ? 17.054 6.198 16.146 1.00 44.27 546 PHE A C 1
ATOM 4255 O O . PHE A 1 546 ? 18.269 6.326 16.311 1.00 43.39 546 PHE A O 1
ATOM 4263 N N . THR A 1 547 ? 16.444 5.013 16.164 1.00 44.48 547 THR A N 1
ATOM 4264 C CA . THR A 1 547 ? 17.228 3.825 16.460 1.00 46.11 547 THR A CA 1
ATOM 4265 C C . THR A 1 547 ? 18.280 3.579 15.377 1.00 46.10 547 THR A C 1
ATOM 4266 O O . THR A 1 547 ? 19.439 3.300 15.707 1.00 46.92 547 THR A O 1
ATOM 4270 N N . ILE A 1 548 ? 17.913 3.695 14.098 1.00 45.46 548 ILE A N 1
ATOM 4271 C CA . ILE A 1 548 ? 18.919 3.474 13.049 1.00 46.99 548 ILE A CA 1
ATOM 4272 C C . ILE A 1 548 ? 19.898 4.636 12.981 1.00 46.03 548 ILE A C 1
ATOM 4273 O O . ILE A 1 548 ? 21.059 4.452 12.629 1.00 46.83 548 ILE A O 1
ATOM 4278 N N . LEU A 1 549 ? 19.441 5.830 13.339 1.00 45.79 549 LEU A N 1
ATOM 4279 C CA . LEU A 1 549 ? 20.312 6.998 13.345 1.00 46.24 549 LEU A CA 1
ATOM 4280 C C . LEU A 1 549 ? 21.330 6.882 14.505 1.00 47.12 549 LEU A C 1
ATOM 4281 O O . LEU A 1 549 ? 22.526 7.070 14.301 1.00 47.40 549 LEU A O 1
ATOM 4286 N N . LEU A 1 550 ? 20.866 6.571 15.718 1.00 46.52 550 LEU A N 1
ATOM 4287 C CA . LEU A 1 550 ? 21.783 6.437 16.851 1.00 44.86 550 LEU A CA 1
ATOM 4288 C C . LEU A 1 550 ? 22.503 5.095 16.798 1.00 43.76 550 LEU A C 1
ATOM 4289 O O . LEU A 1 550 ? 23.635 4.967 17.267 1.00 42.44 550 LEU A O 1
ATOM 4294 N N . GLY A 1 551 ? 21.845 4.100 16.209 1.00 40.83 551 GLY A N 1
ATOM 4295 C CA . GLY A 1 551 ? 22.444 2.780 16.095 1.00 41.51 551 GLY A CA 1
ATOM 4296 C C . GLY A 1 551 ? 23.691 2.720 15.221 1.00 42.25 551 GLY A C 1
ATOM 4297 O O . GLY A 1 551 ? 24.475 1.771 15.303 1.00 44.47 551 GLY A O 1
ATOM 4298 N N . SER A 1 552 ? 23.880 3.713 14.364 1.00 39.24 552 SER A N 1
ATOM 4299 C CA . SER A 1 552 ? 25.060 3.731 13.525 1.00 38.68 552 SER A CA 1
ATOM 4300 C C . SER A 1 552 ? 25.950 4.913 13.876 1.00 38.22 552 SER A C 1
ATOM 4301 O O . SER A 1 552 ? 27.159 4.759 14.054 1.00 39.23 552 SER A O 1
ATOM 4304 N N . GLY A 1 553 ? 25.328 6.083 13.987 1.00 37.39 553 GLY A N 1
ATOM 4305 C CA . GLY A 1 553 ? 26.039 7.324 14.253 1.00 38.43 553 GLY A CA 1
ATOM 4306 C C . GLY A 1 553 ? 26.756 7.555 15.562 1.00 40.76 553 GLY A C 1
ATOM 4307 O O . GLY A 1 553 ? 27.731 8.306 15.589 1.00 43.72 553 GLY A O 1
ATOM 4308 N N . VAL A 1 554 ? 26.282 6.957 16.651 1.00 40.48 554 VAL A N 1
ATOM 4309 C CA . VAL A 1 554 ? 26.945 7.124 17.927 1.00 39.90 554 VAL A CA 1
ATOM 4310 C C . VAL A 1 554 ? 28.338 6.507 17.861 1.00 40.78 554 VAL A C 1
A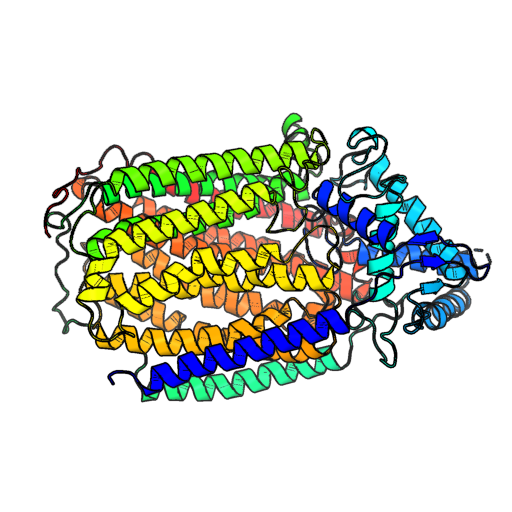TOM 4311 O O . VAL A 1 554 ? 29.310 7.137 18.266 1.00 41.85 554 VAL A O 1
ATOM 4315 N N . ILE A 1 555 ? 28.443 5.282 17.351 1.00 40.46 555 ILE A N 1
ATOM 4316 C CA . ILE A 1 555 ? 29.744 4.618 17.269 1.00 41.40 555 ILE A CA 1
ATOM 4317 C C . ILE A 1 555 ? 30.470 5.105 16.022 1.00 42.87 555 ILE A C 1
ATOM 4318 O O . ILE A 1 555 ? 31.704 5.225 16.017 1.00 41.77 555 ILE A O 1
ATOM 4323 N N . GLY A 1 556 ? 29.690 5.397 14.975 1.00 42.62 556 GLY A N 1
ATOM 4324 C CA . GLY A 1 556 ? 30.239 5.873 13.721 1.00 42.31 556 GLY A CA 1
ATOM 4325 C C . GLY A 1 556 ? 31.131 7.090 13.913 1.00 45.04 556 GLY A C 1
ATOM 4326 O O . GLY A 1 556 ? 31.888 7.469 13.006 1.00 45.26 556 GLY A O 1
ATOM 4327 N N . ILE A 1 557 ? 31.034 7.707 15.093 1.00 43.70 557 ILE A N 1
ATOM 4328 C CA . ILE A 1 557 ? 31.852 8.870 15.435 1.00 42.13 557 ILE A CA 1
ATOM 4329 C C . ILE A 1 557 ? 33.309 8.497 15.218 1.00 42.69 557 ILE A C 1
ATOM 4330 O O . ILE A 1 557 ? 34.139 9.337 14.864 1.00 43.65 557 ILE A O 1
ATOM 4335 N N . GLY A 1 558 ? 33.596 7.212 15.403 1.00 42.75 558 GLY A N 1
ATOM 4336 C CA . GLY A 1 558 ? 34.946 6.696 15.269 1.00 43.51 558 GLY A CA 1
ATOM 4337 C C . GLY A 1 558 ? 35.707 6.887 13.970 1.00 46.27 558 GLY A C 1
ATOM 4338 O O . GLY A 1 558 ? 36.934 6.729 13.962 1.00 46.79 558 GLY A O 1
ATOM 4339 N N . HIS A 1 559 ? 35.033 7.202 12.865 1.00 45.27 559 HIS A N 1
ATOM 4340 C CA . HIS A 1 559 ? 35.803 7.385 11.644 1.00 45.45 559 HIS A CA 1
ATOM 4341 C C . HIS A 1 559 ? 36.660 8.634 11.773 1.00 45.48 559 HIS A C 1
ATOM 4342 O O . HIS A 1 559 ? 37.473 8.926 10.904 1.00 45.10 559 HIS A O 1
ATOM 4349 N N . HIS A 1 560 ? 36.489 9.371 12.869 1.00 45.43 560 HIS A N 1
ATOM 4350 C CA . HIS A 1 560 ? 37.319 10.551 13.079 1.00 45.38 560 HIS A CA 1
ATOM 4351 C C . HIS A 1 560 ? 38.513 10.112 13.905 1.00 42.67 560 HIS A C 1
ATOM 4352 O O . HIS A 1 560 ? 39.455 10.870 14.093 1.00 42.76 560 HIS A O 1
ATOM 4359 N N . TYR A 1 561 ? 38.485 8.870 14.370 1.00 41.97 561 TYR A N 1
ATOM 4360 C CA . TYR A 1 561 ? 39.573 8.359 15.199 1.00 42.03 561 TYR A CA 1
ATOM 4361 C C . TYR A 1 561 ? 40.506 7.419 14.468 1.00 44.33 561 TYR A C 1
ATOM 4362 O O . TYR A 1 561 ? 41.357 6.793 15.099 1.00 45.57 561 TYR A O 1
ATOM 4371 N N . TYR A 1 562 ? 40.349 7.301 13.146 1.00 45.00 562 TYR A N 1
ATOM 4372 C CA . TYR A 1 562 ? 41.221 6.426 12.365 1.00 42.66 562 TYR A CA 1
ATOM 4373 C C . TYR A 1 562 ? 42.674 6.798 12.571 1.00 42.59 562 TYR A C 1
ATOM 4374 O O . TYR A 1 562 ? 43.510 5.948 12.841 1.00 43.50 562 TYR A O 1
ATOM 4383 N N . TYR A 1 563 ? 42.967 8.085 12.433 1.00 42.63 563 TYR A N 1
ATOM 4384 C CA . TYR A 1 563 ? 44.344 8.546 12.486 1.00 43.58 563 TYR A CA 1
ATOM 4385 C C . TYR A 1 563 ? 44.738 9.678 13.434 1.00 44.39 563 TYR A C 1
ATOM 4386 O O . TYR A 1 563 ? 45.795 10.270 13.265 1.00 42.97 563 TYR A O 1
ATOM 4395 N N . ASN A 1 564 ? 43.926 9.963 14.443 1.00 45.82 564 ASN A N 1
ATOM 4396 C CA . ASN A 1 564 ? 44.257 11.042 15.366 1.00 45.25 564 ASN A CA 1
ATOM 4397 C C . ASN A 1 564 ? 45.070 10.538 16.564 1.00 46.43 564 ASN A C 1
ATOM 4398 O O . ASN A 1 564 ? 45.222 11.246 17.555 1.00 46.83 564 ASN A O 1
ATOM 4403 N N . GLY A 1 565 ? 45.603 9.322 16.463 1.00 48.16 565 GLY A N 1
ATOM 4404 C CA . GLY A 1 565 ? 46.397 8.752 17.546 1.00 49.37 565 GLY A CA 1
ATOM 4405 C C . GLY A 1 565 ? 45.692 7.669 18.359 1.00 50.40 565 GLY A C 1
ATOM 4406 O O . GLY A 1 565 ? 46.302 7.013 19.208 1.00 53.27 565 GLY A O 1
ATOM 4407 N N . SER A 1 566 ? 44.401 7.489 18.098 1.00 50.04 566 SER A N 1
ATOM 4408 C CA . SER A 1 566 ? 43.586 6.498 18.788 1.00 49.64 566 SER A CA 1
ATOM 4409 C C . SER A 1 566 ? 44.017 5.059 18.477 1.00 50.17 566 SER A C 1
ATOM 4410 O O . SER A 1 566 ? 44.624 4.789 17.441 1.00 51.30 566 SER A O 1
ATOM 4413 N N . PRO A 1 567 ? 43.730 4.115 19.390 1.00 49.71 567 PRO A N 1
ATOM 4414 C CA . PRO A 1 567 ? 44.130 2.732 19.117 1.00 50.54 567 PRO A CA 1
ATOM 4415 C C . PRO A 1 567 ? 43.473 2.115 17.882 1.00 51.07 567 PRO A C 1
ATOM 4416 O O . PRO A 1 567 ? 42.328 2.421 17.546 1.00 52.23 567 PRO A O 1
ATOM 4420 N N . GLU A 1 568 ? 44.219 1.239 17.220 1.00 49.77 568 GLU A N 1
ATOM 4421 C CA . GLU A 1 568 ? 43.763 0.540 16.024 1.00 49.79 568 GLU A CA 1
ATOM 4422 C C . GLU A 1 568 ? 42.329 0.010 16.036 1.00 48.62 568 GLU A C 1
ATOM 4423 O O . GLU A 1 568 ? 41.711 -0.150 14.979 1.00 51.47 568 GLU A O 1
ATOM 4429 N N . VAL A 1 569 ? 41.789 -0.249 17.218 1.00 46.68 569 VAL A N 1
ATOM 4430 C CA . VAL A 1 569 ? 40.438 -0.790 17.334 1.00 42.93 569 VAL A CA 1
ATOM 4431 C C . VAL A 1 569 ? 39.386 0.142 16.736 1.00 43.24 569 VAL A C 1
ATOM 4432 O O . VAL A 1 569 ? 38.327 -0.307 16.269 1.00 42.51 569 VAL A O 1
ATOM 4436 N N . TRP A 1 570 ? 39.667 1.439 16.736 1.00 40.34 570 TRP A N 1
ATOM 4437 C CA . TRP A 1 570 ? 38.695 2.367 16.187 1.00 41.16 570 TRP A CA 1
ATOM 4438 C C . TRP A 1 570 ? 38.589 2.331 14.658 1.00 42.54 570 TRP A C 1
ATOM 4439 O O . TRP A 1 570 ? 37.628 2.854 14.083 1.00 39.97 570 TRP A O 1
ATOM 4450 N N . ILE A 1 571 ? 39.571 1.714 14.009 1.00 41.25 571 ILE A N 1
ATOM 4451 C CA . ILE A 1 571 ? 39.526 1.600 12.569 1.00 42.92 571 ILE A CA 1
ATOM 4452 C C . ILE A 1 571 ? 38.359 0.684 12.231 1.00 44.32 571 ILE A C 1
ATOM 4453 O O . ILE A 1 571 ? 37.553 1.013 11.361 1.00 45.37 571 ILE A O 1
ATOM 4458 N N . ALA A 1 572 ? 38.247 -0.439 12.945 1.00 45.09 572 ALA A N 1
ATOM 4459 C CA . ALA A 1 572 ? 37.163 -1.402 12.731 1.00 44.19 572 ALA A CA 1
ATOM 4460 C C . ALA A 1 572 ? 35.825 -0.807 13.158 1.00 45.17 572 ALA A C 1
ATOM 4461 O O . ALA A 1 572 ? 34.873 -0.780 12.370 1.00 44.13 572 ALA A O 1
ATOM 4463 N N . LEU A 1 573 ? 35.767 -0.334 14.409 1.00 45.73 573 LEU A N 1
ATOM 4464 C CA . LEU A 1 573 ? 34.561 0.276 14.981 1.00 45.19 573 LEU A CA 1
ATOM 4465 C C . LEU A 1 573 ? 34.053 1.458 14.155 1.00 45.70 573 LEU A C 1
ATOM 4466 O O . LEU A 1 573 ? 32.863 1.552 13.846 1.00 44.68 573 LEU A O 1
ATOM 4471 N N . GLY A 1 574 ? 34.960 2.377 13.834 1.00 45.61 574 GLY A N 1
ATOM 4472 C CA . GLY A 1 574 ? 34.585 3.539 13.053 1.00 45.11 574 GLY A CA 1
ATOM 4473 C C . GLY A 1 574 ? 34.134 3.177 11.647 1.00 44.80 574 GLY A C 1
ATOM 4474 O O . GLY A 1 574 ? 33.044 3.565 11.224 1.00 45.26 574 GLY A O 1
ATOM 4475 N N . ALA A 1 575 ? 34.954 2.428 10.921 1.00 43.02 575 ALA A N 1
ATOM 4476 C CA . ALA A 1 575 ? 34.603 2.045 9.554 1.00 43.22 575 ALA A CA 1
ATOM 4477 C C . ALA A 1 575 ? 33.249 1.358 9.459 1.00 42.38 575 ALA A C 1
ATOM 4478 O O . ALA A 1 575 ? 32.426 1.709 8.617 1.00 43.23 575 ALA A O 1
ATOM 4480 N N . VAL A 1 576 ? 33.011 0.379 10.324 1.00 42.88 576 VAL A N 1
ATOM 4481 C CA . VAL A 1 576 ? 31.755 -0.361 10.298 1.00 40.05 576 VAL A CA 1
ATOM 4482 C C . VAL A 1 576 ? 30.518 0.472 10.632 1.00 39.60 576 VAL A C 1
ATOM 4483 O O . VAL A 1 576 ? 29.547 0.460 9.877 1.00 39.31 576 VAL A O 1
ATOM 4487 N N . PHE A 1 577 ? 30.552 1.206 11.744 1.00 37.55 577 PHE A N 1
ATOM 4488 C CA . PHE A 1 577 ? 29.398 2.008 12.138 1.00 37.24 577 PHE A CA 1
ATOM 4489 C C . PHE A 1 577 ? 29.120 3.276 11.323 1.00 37.25 577 PHE A C 1
ATOM 4490 O O . PHE A 1 577 ? 27.964 3.692 11.175 1.00 35.76 577 PHE A O 1
ATOM 4498 N N . SER A 1 578 ? 30.159 3.905 10.796 1.00 37.73 578 SER A N 1
ATOM 4499 C CA . SER A 1 578 ? 29.901 5.068 9.967 1.00 39.46 578 SER A CA 1
ATOM 4500 C C . SER A 1 578 ? 29.292 4.571 8.644 1.00 39.17 578 SER A C 1
ATOM 4501 O O . SER A 1 578 ? 28.402 5.216 8.087 1.00 40.21 578 SER A O 1
ATOM 4504 N N . ALA A 1 579 ? 29.733 3.412 8.158 1.00 38.42 579 ALA A N 1
ATOM 4505 C CA . ALA A 1 579 ? 29.186 2.879 6.903 1.00 38.88 579 ALA A CA 1
ATOM 4506 C C . ALA A 1 579 ? 27.694 2.638 7.068 1.00 39.73 579 ALA A C 1
ATOM 4507 O O . ALA A 1 579 ? 26.906 2.853 6.131 1.00 40.16 579 ALA A O 1
ATOM 4509 N N . LEU A 1 580 ? 27.295 2.216 8.270 1.00 37.65 580 LEU A N 1
ATOM 4510 C CA . LEU A 1 580 ? 25.880 1.951 8.505 1.00 34.90 580 LEU A CA 1
ATOM 4511 C C . LEU A 1 580 ? 25.068 3.229 8.543 1.00 33.88 580 LEU A C 1
ATOM 4512 O O . LEU A 1 580 ? 23.844 3.180 8.476 1.00 32.36 580 LEU A O 1
ATOM 4517 N N . GLU A 1 581 ? 25.739 4.373 8.645 1.00 36.04 581 GLU A N 1
ATOM 4518 C CA . GLU A 1 581 ? 25.042 5.666 8.676 1.00 40.57 581 GLU A CA 1
ATOM 4519 C C . GLU A 1 581 ? 24.318 5.969 7.358 1.00 42.36 581 GLU A C 1
ATOM 4520 O O . GLU A 1 581 ? 23.376 6.756 7.310 1.00 44.50 581 GLU A O 1
ATOM 4526 N N . VAL A 1 582 ? 24.785 5.327 6.295 1.00 43.52 582 VAL A N 1
ATOM 4527 C CA . VAL A 1 582 ? 24.236 5.451 4.963 1.00 43.34 582 VAL A CA 1
ATOM 4528 C C . VAL A 1 582 ? 22.820 4.859 4.833 1.00 44.62 582 VAL A C 1
ATOM 4529 O O . VAL A 1 582 ? 22.029 5.288 3.988 1.00 43.82 582 VAL A O 1
ATOM 4533 N N . ILE A 1 583 ? 22.496 3.880 5.669 1.00 45.66 583 ILE A N 1
ATOM 4534 C CA . ILE A 1 583 ? 21.178 3.255 5.608 1.00 46.43 583 ILE A CA 1
ATOM 4535 C C . ILE A 1 583 ? 20.003 4.237 5.753 1.00 47.89 583 ILE A C 1
ATOM 4536 O O . ILE A 1 583 ? 19.106 4.260 4.919 1.00 48.89 583 ILE A O 1
ATOM 4541 N N . PRO A 1 584 ? 19.983 5.052 6.820 1.00 49.51 584 PRO A N 1
ATOM 4542 C CA . PRO A 1 584 ? 18.871 5.996 6.968 1.00 50.15 584 PRO A CA 1
ATOM 4543 C C . PRO A 1 584 ? 18.786 6.921 5.756 1.00 53.16 584 PRO A C 1
ATOM 4544 O O . PRO A 1 584 ? 17.702 7.327 5.358 1.00 55.45 584 PRO A O 1
ATOM 4548 N N . LEU A 1 585 ? 19.949 7.239 5.183 1.00 55.68 585 LEU A N 1
ATOM 4549 C CA . LEU A 1 585 ? 20.096 8.136 4.030 1.00 57.51 585 LEU A CA 1
ATOM 4550 C C . LEU A 1 585 ? 19.466 7.674 2.738 1.00 58.17 585 LEU A C 1
ATOM 4551 O O . LEU A 1 585 ? 19.105 8.482 1.902 1.00 58.11 585 LEU A O 1
ATOM 4556 N N . THR A 1 586 ? 19.350 6.381 2.545 1.00 59.45 586 THR A N 1
ATOM 4557 C CA . THR A 1 586 ? 18.755 5.918 1.320 1.00 62.63 586 THR A CA 1
ATOM 4558 C C . THR A 1 586 ? 17.249 5.961 1.381 1.00 65.72 586 THR A C 1
ATOM 4559 O O . THR A 1 586 ? 16.580 6.014 0.354 1.00 68.22 586 THR A O 1
ATOM 4563 N N . LEU A 1 587 ? 16.702 5.932 2.587 1.00 68.53 587 LEU A N 1
ATOM 4564 C CA . LEU A 1 587 ? 15.260 6.033 2.738 1.00 72.78 587 LEU A CA 1
ATOM 4565 C C . LEU A 1 587 ? 14.994 7.536 2.697 1.00 77.13 587 LEU A C 1
ATOM 4566 O O . LEU A 1 587 ? 14.209 8.066 3.488 1.00 78.13 587 LEU A O 1
ATOM 4571 N N . LEU A 1 588 ? 15.655 8.214 1.757 1.00 79.64 588 LEU A N 1
ATOM 4572 C CA . LEU A 1 588 ? 15.550 9.667 1.639 1.00 81.25 588 LEU A CA 1
ATOM 4573 C C . LEU A 1 588 ? 15.062 10.172 0.304 1.00 82.34 588 LEU A C 1
ATOM 4574 O O . LEU A 1 588 ? 14.051 10.866 0.241 1.00 83.19 588 LEU A O 1
ATOM 4579 N N . ILE A 1 589 ? 15.790 9.864 -0.762 1.00 83.32 589 ILE A N 1
ATOM 4580 C CA . ILE A 1 589 ? 15.390 10.298 -2.092 1.00 84.79 589 ILE A CA 1
ATOM 4581 C C . ILE A 1 589 ? 13.915 9.974 -2.321 1.00 85.29 589 ILE A C 1
ATOM 4582 O O . ILE A 1 589 ? 13.220 10.597 -3.138 1.00 84.93 589 ILE A O 1
ATOM 4587 N N . LEU A 1 590 ? 13.460 8.978 -1.575 1.00 85.61 590 LEU A N 1
ATOM 4588 C CA . LEU A 1 590 ? 12.099 8.481 -1.632 1.00 85.93 590 LEU A CA 1
ATOM 4589 C C . LEU A 1 590 ? 11.181 9.109 -0.559 1.00 86.11 590 LEU A C 1
ATOM 4590 O O . LEU A 1 590 ? 9.950 9.022 -0.632 1.00 86.64 590 LEU A O 1
ATOM 4595 N N . GLU A 1 591 ? 11.784 9.765 0.424 1.00 85.51 591 GLU A N 1
ATOM 4596 C CA . GLU A 1 591 ? 10.986 10.448 1.432 1.00 84.37 591 GLU A CA 1
ATOM 4597 C C . GLU A 1 591 ? 10.756 11.836 0.844 1.00 81.83 591 GLU A C 1
ATOM 4598 O O . GLU A 1 591 ? 9.711 12.457 1.037 1.00 80.09 591 GLU A O 1
ATOM 4604 N N . ALA A 1 592 ? 11.748 12.309 0.098 1.00 80.00 592 ALA A N 1
ATOM 4605 C CA . ALA A 1 592 ? 11.658 13.622 -0.522 1.00 78.45 592 ALA A CA 1
ATOM 4606 C C . ALA A 1 592 ? 10.514 13.599 -1.502 1.00 77.16 592 ALA A C 1
ATOM 4607 O O . ALA A 1 592 ? 9.765 14.570 -1.624 1.00 78.01 592 ALA A O 1
ATOM 4609 N N . TYR A 1 593 ? 10.370 12.465 -2.178 1.00 74.54 593 TYR A N 1
ATOM 4610 C CA . TYR A 1 593 ? 9.321 12.287 -3.156 1.00 71.54 593 TYR A CA 1
ATOM 4611 C C . TYR A 1 593 ? 7.946 12.291 -2.510 1.00 70.20 593 TYR A C 1
ATOM 4612 O O . TYR A 1 593 ? 7.011 12.861 -3.056 1.00 68.67 593 TYR A O 1
ATOM 4621 N N . GLU A 1 594 ? 7.818 11.647 -1.357 1.00 69.06 594 GLU A N 1
ATOM 4622 C CA . GLU A 1 594 ? 6.530 11.593 -0.671 1.00 69.41 594 GLU A CA 1
ATOM 4623 C C . GLU A 1 594 ? 6.138 13.023 -0.284 1.00 67.19 594 GLU A C 1
ATOM 4624 O O . GLU A 1 594 ? 4.956 13.376 -0.250 1.00 66.24 594 GLU A O 1
ATOM 4630 N N . GLN A 1 595 ? 7.155 13.838 -0.015 1.00 64.31 595 GLN A N 1
ATOM 4631 C CA . GLN A 1 595 ? 6.976 15.230 0.364 1.00 61.45 595 GLN A CA 1
ATOM 4632 C C . GLN A 1 595 ? 6.640 16.073 -0.848 1.00 59.15 595 GLN A C 1
ATOM 4633 O O . GLN A 1 595 ? 5.838 16.997 -0.763 1.00 56.13 595 GLN A O 1
ATOM 4639 N N . TYR A 1 596 ? 7.292 15.770 -1.964 1.00 57.71 596 TYR A N 1
ATOM 4640 C CA . TYR A 1 596 ? 7.042 16.480 -3.207 1.00 58.23 596 TYR A CA 1
ATOM 4641 C C . TYR A 1 596 ? 5.588 16.181 -3.542 1.00 58.25 596 TYR A C 1
ATOM 4642 O O . TYR A 1 596 ? 4.806 17.058 -3.887 1.00 57.25 596 TYR A O 1
ATOM 4651 N N . LYS A 1 597 ? 5.243 14.910 -3.416 1.00 58.80 597 LYS A N 1
ATOM 4652 C CA . LYS A 1 597 ? 3.907 14.435 -3.695 1.00 59.92 597 LYS A CA 1
ATOM 4653 C C . LYS A 1 597 ? 2.851 15.218 -2.915 1.00 61.63 597 LYS A C 1
ATOM 4654 O O . LYS A 1 597 ? 1.954 15.802 -3.520 1.00 61.18 597 LYS A O 1
ATOM 4660 N N . MET A 1 598 ? 2.941 15.259 -1.584 1.00 61.89 598 MET A N 1
ATOM 4661 C CA . MET A 1 598 ? 1.924 15.998 -0.855 1.00 62.76 598 MET A CA 1
ATOM 4662 C C . MET A 1 598 ? 1.966 17.503 -1.131 1.00 61.80 598 MET A C 1
ATOM 4663 O O . MET A 1 598 ? 0.953 18.184 -1.015 1.00 60.22 598 MET A O 1
ATOM 4668 N N . MET A 1 599 ? 3.132 18.017 -1.510 1.00 62.36 599 MET A N 1
ATOM 4669 C CA . MET A 1 599 ? 3.250 19.430 -1.852 1.00 62.47 599 MET A CA 1
ATOM 4670 C C . MET A 1 599 ? 2.356 19.680 -3.065 1.00 64.49 599 MET A C 1
ATOM 4671 O O . MET A 1 599 ? 1.758 20.743 -3.194 1.00 65.52 599 MET A O 1
ATOM 4676 N N . ARG A 1 600 ? 2.272 18.692 -3.954 1.00 66.20 600 ARG A N 1
ATOM 4677 C CA . ARG A 1 600 ? 1.433 18.798 -5.143 1.00 69.05 600 ARG A CA 1
ATOM 4678 C C . ARG A 1 600 ? -0.031 18.604 -4.804 1.00 69.53 600 ARG A C 1
ATOM 4679 O O . ARG A 1 600 ? -0.907 19.235 -5.402 1.00 68.98 600 ARG A O 1
ATOM 4687 N N . ASP A 1 601 ? -0.304 17.722 -3.848 1.00 70.60 601 ASP A N 1
ATOM 4688 C CA . ASP A 1 601 ? -1.675 17.482 -3.440 1.00 71.88 601 ASP A CA 1
ATOM 4689 C C . ASP A 1 601 ? -2.283 18.818 -2.996 1.00 72.98 601 ASP A C 1
ATOM 4690 O O . ASP A 1 601 ? -3.503 19.001 -3.010 1.00 73.20 601 ASP A O 1
ATOM 4695 N N . GLY A 1 602 ? -1.412 19.746 -2.605 1.00 73.31 602 GLY A N 1
ATOM 4696 C CA . GLY A 1 602 ? -1.842 21.078 -2.238 1.00 74.75 602 GLY A CA 1
ATOM 4697 C C . GLY A 1 602 ? -1.612 21.811 -3.548 1.00 76.38 602 GLY A C 1
ATOM 4698 O O . GLY A 1 602 ? -0.536 21.692 -4.132 1.00 78.53 602 GLY A O 1
ATOM 4699 N N . GLY A 1 603 ? -2.604 22.551 -4.027 1.00 75.78 603 GLY A N 1
ATOM 4700 C CA . GLY A 1 603 ? -2.455 23.236 -5.301 1.00 73.76 603 GLY A CA 1
ATOM 4701 C C . GLY A 1 603 ? -1.373 24.291 -5.394 1.00 72.61 603 GLY A C 1
ATOM 4702 O O . GLY A 1 603 ? -0.387 24.268 -4.661 1.00 72.70 603 GLY A O 1
ATOM 4703 N N . ALA A 1 604 ? -1.555 25.219 -6.325 1.00 72.11 604 ALA A N 1
ATOM 4704 C CA . ALA A 1 604 ? -0.601 26.301 -6.511 1.00 71.28 604 ALA A CA 1
ATOM 4705 C C . ALA A 1 604 ? -0.805 27.284 -5.368 1.00 69.65 604 ALA A C 1
ATOM 4706 O O . ALA A 1 604 ? -0.018 28.206 -5.178 1.00 68.08 604 ALA A O 1
ATOM 4708 N N . ASN A 1 605 ? -1.882 27.082 -4.616 1.00 69.07 605 ASN A N 1
ATOM 4709 C CA . ASN A 1 605 ? -2.178 27.939 -3.480 1.00 69.12 605 ASN A CA 1
ATOM 4710 C C . ASN A 1 605 ? -1.681 27.304 -2.187 1.00 67.89 605 ASN A C 1
ATOM 4711 O O . ASN A 1 605 ? -2.084 27.722 -1.104 1.00 66.91 605 ASN A O 1
ATOM 4716 N N . PHE A 1 606 ? -0.819 26.291 -2.303 1.00 66.07 606 PHE A N 1
ATOM 4717 C CA . PHE A 1 606 ? -0.263 25.628 -1.131 1.00 63.03 606 PHE A CA 1
ATOM 4718 C C . PHE A 1 606 ? 0.661 26.610 -0.434 1.00 62.26 606 PHE A C 1
ATOM 4719 O O . PHE A 1 606 ? 1.689 27.006 -0.985 1.00 63.49 606 PHE A O 1
ATOM 4727 N N . PRO A 1 607 ? 0.307 27.006 0.797 1.00 60.81 607 PRO A N 1
ATOM 4728 C CA . PRO A 1 607 ? 1.082 27.953 1.602 1.00 59.02 607 PRO A CA 1
ATOM 4729 C C . PRO A 1 607 ? 2.546 27.635 1.857 1.00 56.14 607 PRO A C 1
ATOM 4730 O O . PRO A 1 607 ? 3.369 28.543 1.928 1.00 53.57 607 PRO A O 1
ATOM 4734 N N . TYR A 1 608 ? 2.897 26.360 1.967 1.00 56.08 608 TYR A N 1
ATOM 4735 C CA . TYR A 1 608 ? 4.289 26.032 2.262 1.00 55.73 608 TYR A CA 1
ATOM 4736 C C . TYR A 1 608 ? 5.164 25.488 1.138 1.00 55.59 608 TYR A C 1
ATOM 4737 O O . TYR A 1 608 ? 5.984 24.603 1.372 1.00 55.05 608 TYR A O 1
ATOM 4746 N N . LYS A 1 609 ? 5.014 26.035 -0.067 1.00 55.30 609 LYS A N 1
ATOM 4747 C CA . LYS A 1 609 ? 5.818 25.600 -1.205 1.00 55.63 609 LYS A CA 1
ATOM 4748 C C . LYS A 1 609 ? 7.294 25.794 -0.949 1.00 54.71 609 LYS A C 1
ATOM 4749 O O . LYS A 1 609 ? 8.083 24.855 -1.061 1.00 55.42 609 LYS A O 1
ATOM 4755 N N . ALA A 1 610 ? 7.669 27.027 -0.628 1.00 54.38 610 ALA A N 1
ATOM 4756 C CA . ALA A 1 610 ? 9.068 27.344 -0.393 1.00 53.72 610 ALA A CA 1
ATOM 4757 C C . ALA A 1 610 ? 9.690 26.412 0.628 1.00 53.02 610 ALA A C 1
ATOM 4758 O O . ALA A 1 610 ? 10.806 25.927 0.428 1.00 55.12 610 ALA A O 1
ATOM 4760 N N . THR A 1 611 ? 8.969 26.161 1.715 1.00 51.32 611 THR A N 1
ATOM 4761 C CA . THR A 1 611 ? 9.465 25.290 2.776 1.00 50.69 611 THR A CA 1
ATOM 4762 C C . THR A 1 611 ? 9.752 23.888 2.241 1.00 49.49 611 THR A C 1
ATOM 4763 O O . THR A 1 611 ? 10.834 23.344 2.443 1.00 49.52 611 THR A O 1
ATOM 4767 N N . PHE A 1 612 ? 8.782 23.311 1.552 1.00 48.12 612 PHE A N 1
ATOM 4768 C CA . PHE A 1 612 ? 8.956 21.988 0.988 1.00 48.18 612 PHE A CA 1
ATOM 4769 C C . PHE A 1 612 ? 10.074 21.896 -0.060 1.00 49.78 612 PHE A C 1
ATOM 4770 O O . PHE A 1 612 ? 10.670 20.827 -0.213 1.00 49.81 612 PHE A O 1
ATOM 4778 N N . TRP A 1 613 ? 10.382 22.985 -0.770 1.00 48.86 613 TRP A N 1
ATOM 4779 C CA . TRP A 1 613 ? 11.461 22.898 -1.760 1.00 49.02 613 TRP A CA 1
ATOM 4780 C C . TRP A 1 613 ? 12.802 22.760 -1.050 1.00 48.07 613 TRP A C 1
ATOM 4781 O O . TRP A 1 613 ? 13.732 22.150 -1.574 1.00 49.79 613 TRP A O 1
ATOM 4792 N N . PHE A 1 614 ? 12.916 23.356 0.130 1.00 45.92 614 PHE A N 1
ATOM 4793 C CA . PHE A 1 614 ? 14.166 23.278 0.873 1.00 42.75 614 PHE A CA 1
ATOM 4794 C C . PHE A 1 614 ? 14.204 21.954 1.627 1.00 42.70 614 PHE A C 1
ATOM 4795 O O . PHE A 1 614 ? 15.264 21.367 1.812 1.00 42.41 614 PHE A O 1
ATOM 4803 N N . LEU A 1 615 ? 13.029 21.473 2.018 1.00 41.22 615 LEU A N 1
ATOM 4804 C CA . LEU A 1 615 ? 12.894 20.195 2.696 1.00 40.79 615 LEU A CA 1
ATOM 4805 C C . LEU A 1 615 ? 13.361 19.101 1.719 1.00 43.07 615 LEU A C 1
ATOM 4806 O O . LEU A 1 615 ? 14.216 18.273 2.049 1.00 46.72 615 LEU A O 1
ATOM 4811 N N . ILE A 1 616 ? 12.820 19.121 0.499 1.00 43.03 616 ILE A N 1
ATOM 4812 C CA . ILE A 1 616 ? 13.193 18.158 -0.538 1.00 40.42 616 ILE A CA 1
ATOM 4813 C C . ILE A 1 616 ? 14.686 18.275 -0.823 1.00 40.65 616 ILE A C 1
ATOM 4814 O O . ILE A 1 616 ? 15.395 17.270 -0.965 1.00 40.29 616 ILE A O 1
ATOM 4819 N N . SER A 1 617 ? 15.156 19.516 -0.900 1.00 40.03 617 SER A N 1
ATOM 4820 C CA . SER A 1 617 ? 16.570 19.774 -1.133 1.00 40.73 617 SER A CA 1
ATOM 4821 C C . SER A 1 617 ? 17.465 19.148 -0.053 1.00 39.16 617 SER A C 1
ATOM 4822 O O . SER A 1 617 ? 18.500 18.576 -0.386 1.00 35.98 617 SER A O 1
ATOM 4825 N N . THR A 1 618 ? 17.081 19.247 1.227 1.00 38.57 618 THR A N 1
ATOM 4826 C CA . THR A 1 618 ? 17.920 18.663 2.276 1.00 38.97 618 THR A CA 1
ATOM 4827 C C . THR A 1 618 ? 17.966 17.125 2.179 1.00 38.09 618 THR A C 1
ATOM 4828 O O . THR A 1 618 ? 19.001 16.518 2.419 1.00 37.89 618 THR A O 1
ATOM 4832 N N . ALA A 1 619 ? 16.861 16.501 1.794 1.00 37.51 619 ALA A N 1
ATOM 4833 C CA . ALA A 1 619 ? 16.838 15.051 1.656 1.00 36.00 619 ALA A CA 1
ATOM 4834 C C . ALA A 1 619 ? 17.777 14.603 0.545 1.00 36.82 619 ALA A C 1
ATOM 4835 O O . ALA A 1 619 ? 18.535 13.646 0.702 1.00 39.27 619 ALA A O 1
ATOM 4837 N N . ILE A 1 620 ? 17.743 15.293 -0.587 1.00 37.33 620 ILE A N 1
ATOM 4838 C CA . ILE A 1 620 ? 18.604 14.901 -1.689 1.00 36.18 620 ILE A CA 1
ATOM 4839 C C . ILE A 1 620 ? 20.083 15.133 -1.366 1.00 38.75 620 ILE A C 1
ATOM 4840 O O . ILE A 1 620 ? 20.941 14.294 -1.693 1.00 40.91 620 ILE A O 1
ATOM 4845 N N . TRP A 1 621 ? 20.399 16.260 -0.729 1.00 38.40 621 TRP A N 1
ATOM 4846 C CA . TRP A 1 621 ? 21.786 16.526 -0.372 1.00 38.69 621 TRP A CA 1
ATOM 4847 C C . TRP A 1 621 ? 22.215 15.580 0.734 1.00 39.14 621 TRP A C 1
ATOM 4848 O O . TRP A 1 621 ? 23.407 15.335 0.928 1.00 37.88 621 TRP A O 1
ATOM 4859 N N . ASN A 1 622 ? 21.249 15.038 1.461 1.00 37.98 622 ASN A N 1
ATOM 4860 C CA . ASN A 1 622 ? 21.606 14.120 2.520 1.00 39.72 622 ASN A CA 1
ATOM 4861 C C . ASN A 1 622 ? 22.116 12.834 1.884 1.00 39.81 622 ASN A C 1
ATOM 4862 O O . ASN A 1 622 ? 23.044 12.210 2.389 1.00 40.15 622 ASN A O 1
ATOM 4867 N N . LEU A 1 623 ? 21.515 12.455 0.761 1.00 42.04 623 LEU A N 1
ATOM 4868 C CA . LEU A 1 623 ? 21.960 11.283 0.022 1.00 40.22 623 LEU A CA 1
ATOM 4869 C C . LEU A 1 623 ? 23.287 11.591 -0.686 1.00 38.72 623 LEU A C 1
ATOM 4870 O O . LEU A 1 623 ? 24.239 10.829 -0.583 1.00 42.56 623 LEU A O 1
ATOM 4875 N N . VAL A 1 624 ? 23.344 12.713 -1.393 1.00 38.18 624 VAL A N 1
ATOM 4876 C CA . VAL A 1 624 ? 24.532 13.108 -2.153 1.00 38.54 624 VAL A CA 1
ATOM 4877 C C . VAL A 1 624 ? 25.705 13.729 -1.374 1.00 39.20 624 VAL A C 1
ATOM 4878 O O . VAL A 1 624 ? 26.862 13.315 -1.517 1.00 39.55 624 VAL A O 1
ATOM 4882 N N . GLY A 1 625 ? 25.414 14.743 -0.576 1.00 39.64 625 GLY A N 1
ATOM 4883 C CA . GLY A 1 625 ? 26.465 15.379 0.204 1.00 40.59 625 GLY A CA 1
ATOM 4884 C C . GLY A 1 625 ? 27.019 14.518 1.341 1.00 38.81 625 GLY A C 1
ATOM 4885 O O . GLY A 1 625 ? 28.225 14.364 1.461 1.00 37.13 625 GLY A O 1
ATOM 4886 N N . ALA A 1 626 ? 26.145 13.956 2.170 1.00 37.94 626 ALA A N 1
ATOM 4887 C CA . ALA A 1 626 ? 26.594 13.131 3.293 1.00 41.37 626 ALA A CA 1
ATOM 4888 C C . ALA A 1 626 ? 26.789 11.684 2.861 1.00 43.22 626 ALA A C 1
ATOM 4889 O O . ALA A 1 626 ? 27.807 11.049 3.154 1.00 43.35 626 ALA A O 1
ATOM 4891 N N . GLY A 1 627 ? 25.800 11.173 2.146 1.00 43.49 627 GLY A N 1
ATOM 4892 C CA . GLY A 1 627 ? 25.869 9.801 1.712 1.00 43.07 627 GLY A CA 1
ATOM 4893 C C . GLY A 1 627 ? 26.965 9.462 0.729 1.00 42.37 627 GLY A C 1
ATOM 4894 O O . GLY A 1 627 ? 27.823 8.631 1.020 1.00 43.20 627 GLY A O 1
ATOM 4895 N N . VAL A 1 628 ? 26.967 10.087 -0.438 1.00 39.61 628 VAL A N 1
ATOM 4896 C CA . VAL A 1 628 ? 27.985 9.713 -1.394 1.00 38.34 628 VAL A CA 1
ATOM 4897 C C . VAL A 1 628 ? 29.300 10.458 -1.233 1.00 38.38 628 VAL A C 1
ATOM 4898 O O . VAL A 1 628 ? 30.370 9.824 -1.230 1.00 40.85 628 VAL A O 1
ATOM 4902 N N . PHE A 1 629 ? 29.262 11.776 -1.065 1.00 36.77 629 PHE A N 1
ATOM 4903 C CA . PHE A 1 629 ? 30.531 12.473 -0.895 1.00 36.25 629 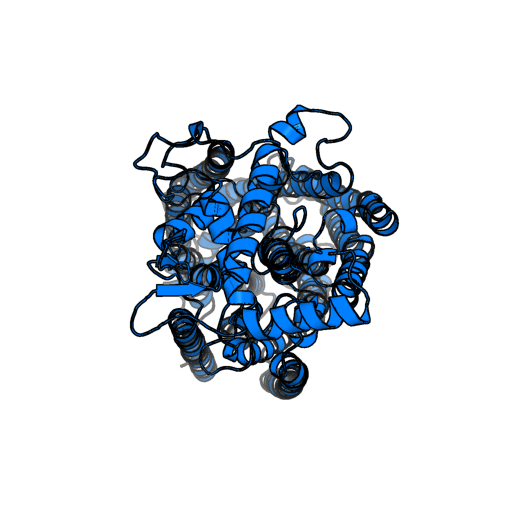PHE A CA 1
ATOM 4904 C C . PHE A 1 629 ? 31.178 12.087 0.434 1.00 35.48 629 PHE A C 1
ATOM 4905 O O . PHE A 1 629 ? 32.401 11.981 0.517 1.00 33.79 629 PHE A O 1
ATOM 4913 N N . GLY A 1 630 ? 30.366 11.840 1.459 1.00 37.70 630 GLY A N 1
ATOM 4914 C CA . GLY A 1 630 ? 30.921 11.445 2.739 1.00 37.40 630 GLY A CA 1
ATOM 4915 C C . GLY A 1 630 ? 31.554 10.063 2.613 1.00 40.98 630 GLY A C 1
ATOM 4916 O O . GLY A 1 630 ? 32.628 9.798 3.162 1.00 39.71 630 GLY A O 1
ATOM 4917 N N . PHE A 1 631 ? 30.901 9.173 1.872 1.00 40.12 631 PHE A N 1
ATOM 4918 C CA . PHE A 1 631 ? 31.453 7.846 1.739 1.00 41.18 631 PHE A CA 1
ATOM 4919 C C . PHE A 1 631 ? 32.680 7.801 0.859 1.00 39.99 631 PHE A C 1
ATOM 4920 O O . PHE A 1 631 ? 33.520 6.919 1.008 1.00 40.87 631 PHE A O 1
ATOM 4928 N N . LEU A 1 632 ? 32.790 8.750 -0.057 1.00 39.82 632 LEU A N 1
ATOM 4929 C CA . LEU A 1 632 ? 33.934 8.800 -0.953 1.00 38.28 632 LEU A CA 1
ATOM 4930 C C . LEU A 1 632 ? 35.224 8.830 -0.148 1.00 38.61 632 LEU A C 1
ATOM 4931 O O . LEU A 1 632 ? 36.270 8.385 -0.611 1.00 39.38 632 LEU A O 1
ATOM 4936 N N . ILE A 1 633 ? 35.144 9.357 1.065 1.00 38.77 633 ILE A N 1
ATOM 4937 C CA . ILE A 1 633 ? 36.322 9.460 1.908 1.00 40.22 633 ILE A CA 1
ATOM 4938 C C . ILE A 1 633 ? 36.253 8.638 3.195 1.00 40.44 633 ILE A C 1
ATOM 4939 O O . ILE A 1 633 ? 37.111 8.777 4.058 1.00 41.76 633 ILE A O 1
ATOM 4944 N N . ASN A 1 634 ? 35.265 7.762 3.320 1.00 41.06 634 ASN A N 1
ATOM 4945 C CA . ASN A 1 634 ? 35.107 6.990 4.551 1.00 42.16 634 ASN A CA 1
ATOM 4946 C C . ASN A 1 634 ? 35.967 5.720 4.695 1.00 43.20 634 ASN A C 1
ATOM 4947 O O . ASN A 1 634 ? 36.380 5.368 5.796 1.00 42.39 634 ASN A O 1
ATOM 4952 N N . LEU A 1 635 ? 36.248 5.038 3.593 1.00 41.95 635 LEU A N 1
ATOM 4953 C CA . LEU A 1 635 ? 37.063 3.832 3.658 1.00 42.75 635 LEU A CA 1
ATOM 4954 C C . LEU A 1 635 ? 38.441 4.083 4.316 1.00 43.84 635 LEU A C 1
ATOM 4955 O O . LEU A 1 635 ? 39.174 5.003 3.947 1.00 41.41 635 LEU A O 1
ATOM 4960 N N . PRO A 1 636 ? 38.815 3.250 5.297 1.00 44.43 636 PRO A N 1
ATOM 4961 C CA . PRO A 1 636 ? 40.116 3.466 5.933 1.00 43.65 636 PRO A CA 1
ATOM 4962 C C . PRO A 1 636 ? 41.270 3.412 4.927 1.00 43.44 636 PRO A C 1
ATOM 4963 O O . PRO A 1 636 ? 42.273 4.115 5.086 1.00 43.62 636 PRO A O 1
ATOM 4967 N N . ALA A 1 637 ? 41.135 2.574 3.898 1.00 42.64 637 ALA A N 1
ATOM 4968 C CA . ALA A 1 637 ? 42.174 2.451 2.869 1.00 40.98 637 ALA A CA 1
ATOM 4969 C C . ALA A 1 637 ? 42.337 3.778 2.131 1.00 42.06 637 ALA A C 1
ATOM 4970 O O . ALA A 1 637 ? 43.449 4.217 1.843 1.00 42.85 637 ALA A O 1
ATOM 4972 N N . VAL A 1 638 ? 41.208 4.412 1.836 1.00 41.10 638 VAL A N 1
ATOM 4973 C CA . VAL A 1 638 ? 41.188 5.681 1.134 1.00 40.72 638 VAL A CA 1
ATOM 4974 C C . VAL A 1 638 ? 41.619 6.829 2.035 1.00 41.19 638 VAL A C 1
ATOM 4975 O O . VAL A 1 638 ? 42.515 7.597 1.685 1.00 40.48 638 VAL A O 1
ATOM 4979 N N . SER A 1 639 ? 40.956 6.945 3.184 1.00 40.65 639 SER A N 1
ATOM 4980 C CA . SER A 1 639 ? 41.242 7.979 4.173 1.00 40.23 639 SER A CA 1
ATOM 4981 C C . SER A 1 639 ? 42.728 8.040 4.542 1.00 41.86 639 SER A C 1
ATOM 4982 O O . SER A 1 639 ? 43.255 9.097 4.897 1.00 41.77 639 SER A O 1
ATOM 4985 N N . TYR A 1 640 ? 43.400 6.897 4.483 1.00 42.46 640 TYR A N 1
ATOM 4986 C CA . TYR A 1 640 ? 44.816 6.851 4.792 1.00 43.90 640 TYR A CA 1
ATOM 4987 C C . TYR A 1 640 ? 45.534 7.992 4.060 1.00 43.17 640 TYR A C 1
ATOM 4988 O O . TYR A 1 640 ? 46.317 8.714 4.650 1.00 45.34 640 TYR A O 1
ATOM 4997 N N . PHE A 1 641 ? 45.245 8.152 2.770 1.00 42.46 641 PHE A N 1
ATOM 4998 C CA . PHE A 1 641 ? 45.843 9.203 1.951 1.00 39.98 641 PHE A CA 1
ATOM 4999 C C . PHE A 1 641 ? 45.042 10.505 1.987 1.00 40.92 641 PHE A C 1
ATOM 5000 O O . PHE A 1 641 ? 45.608 11.596 2.037 1.00 41.69 641 PHE A O 1
ATOM 5008 N N . GLU A 1 642 ? 43.719 10.387 1.965 1.00 40.74 642 GLU A N 1
ATOM 5009 C CA . GLU A 1 642 ? 42.841 11.547 1.912 1.00 41.11 642 GLU A CA 1
ATOM 5010 C C . GLU A 1 642 ? 42.714 12.396 3.161 1.00 41.91 642 GLU A C 1
ATOM 5011 O O . GLU A 1 642 ? 42.659 13.626 3.050 1.00 43.20 642 GLU A O 1
ATOM 5017 N N . HIS A 1 643 ? 42.653 11.754 4.331 1.00 42.16 643 HIS A N 1
ATOM 5018 C CA . HIS A 1 643 ? 42.519 12.444 5.614 1.00 41.72 643 HIS A CA 1
ATOM 5019 C C . HIS A 1 643 ? 43.219 13.813 5.638 1.00 43.86 643 HIS A C 1
ATOM 5020 O O . HIS A 1 643 ? 44.433 13.920 5.420 1.00 44.03 643 HIS A O 1
ATOM 5027 N N . GLY A 1 644 ? 42.442 14.855 5.898 1.00 45.10 644 GLY A N 1
ATOM 5028 C CA . GLY A 1 644 ? 42.989 16.197 5.912 1.00 48.95 644 GLY A CA 1
ATOM 5029 C C . GLY A 1 644 ? 43.274 16.772 4.523 1.00 51.33 644 GLY A C 1
ATOM 5030 O O . GLY A 1 644 ? 44.294 17.449 4.341 1.00 51.43 644 GLY A O 1
ATOM 5031 N N . GLN A 1 645 ? 42.398 16.505 3.543 1.00 49.67 645 GLN A N 1
ATOM 5032 C CA . GLN A 1 645 ? 42.559 17.032 2.178 1.00 47.69 645 GLN A CA 1
ATOM 5033 C C . GLN A 1 645 ? 41.257 17.634 1.621 1.00 48.04 645 GLN A C 1
ATOM 5034 O O . GLN A 1 645 ? 40.183 17.476 2.205 1.00 50.73 645 GLN A O 1
ATOM 5040 N N . PHE A 1 646 ? 41.366 18.323 0.486 1.00 47.89 646 PHE A N 1
ATOM 5041 C CA . PHE A 1 646 ? 40.227 18.995 -0.148 1.00 46.09 646 PHE A CA 1
ATOM 5042 C C . PHE A 1 646 ? 38.934 18.212 -0.349 1.00 43.44 646 PHE A C 1
ATOM 5043 O O . PHE A 1 646 ? 37.862 18.808 -0.459 1.00 40.17 646 PHE A O 1
ATOM 5051 N N . LEU A 1 647 ? 39.011 16.886 -0.401 1.00 44.55 647 LEU A N 1
ATOM 5052 C CA . LEU A 1 647 ? 37.787 16.124 -0.584 1.00 41.50 647 LEU A CA 1
ATOM 5053 C C . LEU A 1 647 ? 36.959 16.212 0.676 1.00 42.37 647 LEU A C 1
ATOM 5054 O O . LEU A 1 647 ? 35.741 16.079 0.626 1.00 44.61 647 LEU A O 1
ATOM 5059 N N . THR A 1 648 ? 37.619 16.466 1.805 1.00 41.96 648 THR A N 1
ATOM 5060 C CA . THR A 1 648 ? 36.916 16.590 3.072 1.00 40.23 648 THR A CA 1
ATOM 5061 C C . THR A 1 648 ? 36.039 17.836 3.003 1.00 39.71 648 THR A C 1
ATOM 5062 O O . THR A 1 648 ? 34.863 17.796 3.339 1.00 41.65 648 THR A O 1
ATOM 5066 N N . PRO A 1 649 ? 36.601 18.973 2.583 1.00 38.83 649 PRO A N 1
ATOM 5067 C CA . PRO A 1 649 ? 35.745 20.164 2.498 1.00 38.23 649 PRO A CA 1
ATOM 5068 C C . PRO A 1 649 ? 34.680 19.957 1.395 1.00 40.49 649 PRO A C 1
ATOM 5069 O O . PRO A 1 649 ? 33.575 20.501 1.471 1.00 40.37 649 PRO A O 1
ATOM 5073 N N . ALA A 1 650 ? 35.008 19.172 0.367 1.00 40.04 650 ALA A N 1
ATOM 5074 C CA . ALA A 1 650 ? 34.044 18.927 -0.707 1.00 39.87 650 ALA A CA 1
ATOM 5075 C C . ALA A 1 650 ? 32.804 18.326 -0.083 1.00 40.81 650 ALA A C 1
ATOM 5076 O O . ALA A 1 650 ? 31.672 18.792 -0.297 1.00 39.27 650 ALA A O 1
ATOM 5078 N N . HIS A 1 651 ? 33.040 17.278 0.699 1.00 40.37 651 HIS A N 1
ATOM 5079 C CA . HIS A 1 651 ? 31.978 16.586 1.424 1.00 39.65 651 HIS A CA 1
ATOM 5080 C C . HIS A 1 651 ? 31.414 17.549 2.477 1.00 38.39 651 HIS A C 1
ATOM 5081 O O . HIS A 1 651 ? 30.194 17.670 2.638 1.00 38.41 651 HIS A O 1
ATOM 5088 N N . GLY A 1 652 ? 32.315 18.249 3.161 1.00 35.91 652 GLY A N 1
ATOM 5089 C CA . GLY A 1 652 ? 31.926 19.186 4.203 1.00 37.85 652 GLY A CA 1
ATOM 5090 C C . GLY A 1 652 ? 30.852 20.186 3.805 1.00 38.88 652 GLY A C 1
ATOM 5091 O O . GLY A 1 652 ? 29.903 20.414 4.562 1.00 38.09 652 GLY A O 1
ATOM 5092 N N . HIS A 1 653 ? 30.980 20.785 2.619 1.00 40.06 653 HIS A N 1
ATOM 5093 C CA . HIS A 1 653 ? 29.971 21.752 2.174 1.00 38.61 653 HIS A CA 1
ATOM 5094 C C . HIS A 1 653 ? 28.721 21.076 1.682 1.00 38.16 653 HIS A C 1
ATOM 5095 O O . HIS A 1 653 ? 27.596 21.506 2.003 1.00 40.37 653 HIS A O 1
ATOM 5102 N N . ALA A 1 654 ? 28.916 20.020 0.896 1.00 36.46 654 ALA A N 1
ATOM 5103 C CA . ALA A 1 654 ? 27.780 19.286 0.347 1.00 35.01 654 ALA A CA 1
ATOM 5104 C C . ALA A 1 654 ? 26.875 18.865 1.494 1.00 34.54 654 ALA A C 1
ATOM 5105 O O . ALA A 1 654 ? 25.667 19.042 1.432 1.00 30.80 654 ALA A O 1
ATOM 5107 N N . ALA A 1 655 ? 27.467 18.336 2.562 1.00 36.25 655 ALA A N 1
ATOM 5108 C CA . ALA A 1 655 ? 26.670 17.895 3.706 1.00 37.82 655 ALA A CA 1
ATOM 5109 C C . ALA A 1 655 ? 26.207 19.025 4.617 1.00 39.35 655 ALA A C 1
ATOM 5110 O O . ALA A 1 655 ? 25.007 19.184 4.883 1.00 39.94 655 ALA A O 1
ATOM 5112 N N . MET A 1 656 ? 27.147 19.826 5.092 1.00 41.62 656 MET A N 1
ATOM 5113 C CA . MET A 1 656 ? 26.766 20.897 6.002 1.00 45.04 656 MET A CA 1
ATOM 5114 C C . MET A 1 656 ? 25.759 21.860 5.398 1.00 43.58 656 MET A C 1
ATOM 5115 O O . MET A 1 656 ? 24.650 22.016 5.916 1.00 46.04 656 MET A O 1
ATOM 5120 N N . MET A 1 657 ? 26.124 22.522 4.308 1.00 42.89 657 MET A N 1
ATOM 5121 C CA . MET A 1 657 ? 25.176 23.462 3.721 1.00 42.53 657 MET A CA 1
ATOM 5122 C C . MET A 1 657 ? 24.025 22.733 3.047 1.00 42.18 657 MET A C 1
ATOM 5123 O O . MET A 1 657 ? 22.877 23.148 3.160 1.00 40.88 657 MET A O 1
ATOM 5128 N N . GLY A 1 658 ? 24.343 21.636 2.363 1.00 42.92 658 GLY A N 1
ATOM 5129 C CA . GLY A 1 658 ? 23.333 20.875 1.650 1.00 42.94 658 GLY A CA 1
ATOM 5130 C C . GLY A 1 658 ? 22.230 20.300 2.500 1.00 43.61 658 GLY A C 1
ATOM 5131 O O . GLY A 1 658 ? 21.058 20.322 2.107 1.00 42.07 658 GLY A O 1
ATOM 5132 N N . VAL A 1 659 ? 22.607 19.780 3.664 1.00 43.24 659 VAL A N 1
ATOM 5133 C CA . VAL A 1 659 ? 21.642 19.185 4.569 1.00 43.45 659 VAL A CA 1
ATOM 5134 C C . VAL A 1 659 ? 21.154 20.162 5.633 1.00 45.20 659 VAL A C 1
ATOM 5135 O O . VAL A 1 659 ? 19.996 20.573 5.613 1.00 45.34 659 VAL A O 1
ATOM 5139 N N . TYR A 1 660 ? 22.034 20.545 6.552 1.00 45.36 660 TYR A N 1
ATOM 5140 C CA . TYR A 1 660 ? 21.638 21.441 7.628 1.00 47.01 660 TYR A CA 1
ATOM 5141 C C . TYR A 1 660 ? 21.280 22.860 7.233 1.00 46.26 660 TYR A C 1
ATOM 5142 O O . TYR A 1 660 ? 20.321 23.421 7.766 1.00 45.27 660 TYR A O 1
ATOM 5151 N N . GLY A 1 661 ? 22.031 23.438 6.298 1.00 45.46 661 GLY A N 1
ATOM 5152 C CA . GLY A 1 661 ? 21.716 24.783 5.840 1.00 43.83 661 GLY A CA 1
ATOM 5153 C C . GLY A 1 661 ? 20.322 24.837 5.231 1.00 44.91 661 GLY A C 1
ATOM 5154 O O . GLY A 1 661 ? 19.499 25.673 5.620 1.00 46.61 661 GLY A O 1
ATOM 5155 N N . MET A 1 662 ? 20.040 23.937 4.292 1.00 44.88 662 MET A N 1
ATOM 5156 C CA . MET A 1 662 ? 18.736 23.896 3.634 1.00 45.10 662 MET A CA 1
ATOM 5157 C C . MET A 1 662 ? 17.621 23.627 4.630 1.00 46.19 662 MET A C 1
ATOM 5158 O O . MET A 1 662 ? 16.512 24.154 4.496 1.00 46.34 662 MET A O 1
ATOM 5163 N N . PHE A 1 663 ? 17.908 22.802 5.630 1.00 46.33 663 PHE A N 1
ATOM 5164 C CA . PHE A 1 663 ? 16.898 22.460 6.628 1.00 45.77 663 PHE A CA 1
ATOM 5165 C C . PHE A 1 663 ? 16.525 23.691 7.455 1.00 45.79 663 PHE A C 1
ATOM 5166 O O . PHE A 1 663 ? 15.344 23.987 7.646 1.00 41.62 663 PHE A O 1
ATOM 5174 N N . ALA A 1 664 ? 17.545 24.402 7.938 1.00 46.78 664 ALA A N 1
ATOM 5175 C CA . ALA A 1 664 ? 17.337 25.629 8.705 1.00 46.85 664 ALA A CA 1
ATOM 5176 C C . ALA A 1 664 ? 16.500 26.593 7.846 1.00 46.76 664 ALA A C 1
ATOM 5177 O O . ALA A 1 664 ? 15.506 27.154 8.320 1.00 46.48 664 ALA A O 1
ATOM 5179 N N . ILE A 1 665 ? 16.896 26.771 6.580 1.00 46.47 665 ILE A N 1
ATOM 5180 C CA . ILE A 1 665 ? 16.165 27.657 5.664 1.00 45.34 665 ILE A CA 1
ATOM 5181 C C . ILE A 1 665 ? 14.714 27.213 5.499 1.00 45.66 665 ILE A C 1
ATOM 5182 O O . ILE A 1 665 ? 13.795 28.021 5.512 1.00 47.09 665 ILE A O 1
ATOM 5187 N N . ALA A 1 666 ? 14.496 25.918 5.359 1.00 47.10 666 ALA A N 1
ATOM 5188 C CA . ALA A 1 666 ? 13.136 25.439 5.210 1.00 46.80 666 ALA A CA 1
ATOM 5189 C C . ALA A 1 666 ? 12.302 25.900 6.399 1.00 46.83 666 ALA A C 1
ATOM 5190 O O . ALA A 1 666 ? 11.218 26.441 6.232 1.00 47.47 666 ALA A O 1
ATOM 5192 N N . VAL A 1 667 ? 12.834 25.697 7.598 1.00 48.68 667 VAL A N 1
ATOM 5193 C CA . VAL A 1 667 ? 12.134 26.038 8.823 1.00 50.23 667 VAL A CA 1
ATOM 5194 C C . VAL A 1 667 ? 12.040 27.539 9.028 1.00 52.16 667 VAL A C 1
ATOM 5195 O O . VAL A 1 667 ? 11.060 28.051 9.582 1.00 52.00 667 VAL A O 1
ATOM 5199 N N . LEU A 1 668 ? 13.060 28.248 8.567 1.00 52.42 668 LEU A N 1
ATOM 5200 C CA . LEU A 1 668 ? 13.081 29.695 8.678 1.00 53.37 668 LEU A CA 1
ATOM 5201 C C . LEU A 1 668 ? 11.918 30.267 7.857 1.00 55.07 668 LEU A C 1
ATOM 5202 O O . LEU A 1 668 ? 11.151 31.106 8.342 1.00 56.09 668 LEU A O 1
ATOM 5207 N N . LEU A 1 669 ? 11.786 29.801 6.615 1.00 54.56 669 LEU A N 1
ATOM 5208 C CA . LEU A 1 669 ? 10.716 30.266 5.740 1.00 54.63 669 LEU A CA 1
ATOM 5209 C C . LEU A 1 669 ? 9.358 29.795 6.252 1.00 54.33 669 LEU A C 1
ATOM 5210 O O . LEU A 1 669 ? 8.338 30.452 6.058 1.00 54.26 669 LEU A O 1
ATOM 5215 N N . TYR A 1 670 ? 9.331 28.649 6.906 1.00 55.09 670 TYR A N 1
ATOM 5216 C CA . TYR A 1 670 ? 8.069 28.166 7.430 1.00 56.54 670 TYR A CA 1
ATOM 5217 C C . TYR A 1 670 ? 7.526 29.163 8.461 1.00 57.62 670 TYR A C 1
ATOM 5218 O O . TYR A 1 670 ? 6.348 29.525 8.430 1.00 57.77 670 TYR A O 1
ATOM 5227 N N . SER A 1 671 ? 8.382 29.605 9.376 1.00 58.05 671 SER A N 1
ATOM 5228 C CA . SER A 1 671 ? 7.948 30.551 10.397 1.00 59.69 671 SER A CA 1
ATOM 5229 C C . SER A 1 671 ? 7.579 31.897 9.773 1.00 60.32 671 SER A C 1
ATOM 5230 O O . SER A 1 671 ? 6.492 32.417 10.010 1.00 60.02 671 SER A O 1
ATOM 5233 N N . LEU A 1 672 ? 8.483 32.449 8.970 1.00 60.95 672 LEU A N 1
ATOM 5234 C CA . LEU A 1 672 ? 8.246 33.721 8.295 1.00 60.57 672 LEU A CA 1
ATOM 5235 C C . LEU A 1 672 ? 6.883 33.720 7.591 1.00 61.81 672 LEU A C 1
ATOM 5236 O O . LEU A 1 672 ? 6.296 34.778 7.363 1.00 62.36 672 LEU A O 1
ATOM 5241 N N . ARG A 1 673 ? 6.374 32.535 7.263 1.00 62.10 673 ARG A N 1
ATOM 5242 C CA . ARG A 1 673 ? 5.078 32.429 6.587 1.00 64.20 673 ARG A CA 1
ATOM 5243 C C . ARG A 1 673 ? 3.890 32.576 7.514 1.00 63.50 673 ARG A C 1
ATOM 5244 O O . ARG A 1 673 ? 2.825 33.023 7.099 1.00 63.70 673 ARG A O 1
ATOM 5252 N N . ASN A 1 674 ? 4.067 32.165 8.762 1.00 63.88 674 ASN A N 1
ATOM 5253 C CA . ASN A 1 674 ? 3.009 32.268 9.750 1.00 62.80 674 ASN A CA 1
ATOM 5254 C C . ASN A 1 674 ? 3.024 33.675 10.354 1.00 62.79 674 ASN A C 1
ATOM 5255 O O . ASN A 1 674 ? 2.117 34.051 11.091 1.00 64.47 674 ASN A O 1
ATOM 5260 N N . ILE A 1 675 ? 4.048 34.452 10.010 1.00 62.18 675 ILE A N 1
ATOM 5261 C CA . ILE A 1 675 ? 4.218 35.803 10.535 1.00 61.75 675 ILE A CA 1
ATOM 5262 C C . ILE A 1 675 ? 3.919 36.944 9.568 1.00 62.08 675 ILE A C 1
ATOM 5263 O O . ILE A 1 675 ? 3.374 37.961 9.971 1.00 61.68 675 ILE A O 1
ATOM 5268 N N . VAL A 1 676 ? 4.293 36.787 8.302 1.00 62.56 676 VAL A N 1
ATOM 5269 C CA . VAL A 1 676 ? 4.053 37.819 7.298 1.00 61.09 676 VAL A CA 1
ATOM 5270 C C . VAL A 1 676 ? 2.601 37.801 6.840 1.00 62.33 676 VAL A C 1
ATOM 5271 O O . VAL A 1 676 ? 1.930 36.767 6.913 1.00 62.07 676 VAL A O 1
ATOM 5275 N N . LYS A 1 677 ? 2.104 38.953 6.398 1.00 62.53 677 LYS A N 1
ATOM 5276 C CA . LYS A 1 677 ? 0.737 39.027 5.902 1.00 64.86 677 LYS A CA 1
ATOM 5277 C C . LYS A 1 677 ? 0.785 38.332 4.547 1.00 63.75 677 LYS A C 1
ATOM 5278 O O . LYS A 1 677 ? 1.575 38.714 3.683 1.00 64.77 677 LYS A O 1
ATOM 5284 N N . PRO A 1 678 ? -0.045 37.296 4.350 1.00 62.11 678 PRO A N 1
ATOM 5285 C CA . PRO A 1 678 ? -0.085 36.545 3.092 1.00 61.78 678 PRO A CA 1
ATOM 5286 C C . PRO A 1 678 ? 0.047 37.428 1.858 1.00 63.08 678 PRO A C 1
ATOM 5287 O O . PRO A 1 678 ? 0.998 37.289 1.088 1.00 62.92 678 PRO A O 1
ATOM 5291 N N . GLU A 1 679 ? -0.910 38.336 1.690 1.00 62.72 679 GLU A N 1
ATOM 5292 C CA . GLU A 1 679 ? -0.955 39.277 0.575 1.00 62.43 679 GLU A CA 1
ATOM 5293 C C . GLU A 1 679 ? 0.409 39.868 0.178 1.00 62.18 679 GLU A C 1
ATOM 5294 O O . GLU A 1 679 ? 0.643 40.192 -1.001 1.00 61.35 679 GLU A O 1
ATOM 5300 N N . ALA A 1 680 ? 1.308 40.005 1.147 1.00 59.96 680 ALA A N 1
ATOM 5301 C CA . ALA A 1 680 ? 2.623 40.566 0.871 1.00 61.65 680 ALA A CA 1
ATOM 5302 C C . ALA A 1 680 ? 3.656 39.490 0.543 1.00 63.29 680 ALA A C 1
ATOM 5303 O O . ALA A 1 680 ? 4.772 39.794 0.125 1.00 63.70 680 ALA A O 1
ATOM 5305 N N . TRP A 1 681 ? 3.273 38.233 0.723 1.00 63.90 681 TRP A N 1
ATOM 5306 C CA . TRP A 1 681 ? 4.173 37.119 0.473 1.00 64.25 681 TRP A CA 1
ATOM 5307 C C . TRP A 1 681 ? 4.370 36.780 -1.000 1.00 65.10 681 TRP A C 1
ATOM 5308 O O . TRP A 1 681 ? 3.442 36.850 -1.804 1.00 65.35 681 TRP A O 1
ATOM 5319 N N . ASN A 1 682 ? 5.597 36.413 -1.348 1.00 66.11 682 ASN A N 1
ATOM 5320 C CA . ASN A 1 682 ? 5.915 36.021 -2.714 1.00 67.57 682 ASN A CA 1
ATOM 5321 C C . ASN A 1 682 ? 7.084 35.047 -2.742 1.00 66.98 682 ASN A C 1
ATOM 5322 O O . ASN A 1 682 ? 8.231 35.426 -2.507 1.00 65.53 682 ASN A O 1
ATOM 5327 N N . ASP A 1 683 ? 6.792 33.786 -3.027 1.00 68.76 683 ASP A N 1
ATOM 5328 C CA . ASP A 1 683 ? 7.847 32.790 -3.067 1.00 71.60 683 ASP A CA 1
ATOM 5329 C C . ASP A 1 683 ? 8.507 32.702 -4.431 1.00 71.99 683 ASP A C 1
ATOM 5330 O O . ASP A 1 683 ? 9.066 31.677 -4.791 1.00 72.77 683 ASP A O 1
ATOM 5335 N N . LYS A 1 684 ? 8.435 33.789 -5.191 1.00 73.71 684 LYS A N 1
ATOM 5336 C CA . LYS A 1 684 ? 9.076 33.845 -6.497 1.00 74.99 684 LYS A CA 1
ATOM 5337 C C . LYS A 1 684 ? 10.562 33.909 -6.170 1.00 74.89 684 LYS A C 1
ATOM 5338 O O . LYS A 1 684 ? 11.354 33.069 -6.592 1.00 75.66 684 LYS A O 1
ATOM 5344 N N . TRP A 1 685 ? 10.908 34.935 -5.406 1.00 74.96 685 TRP A N 1
ATOM 5345 C CA . TRP A 1 685 ? 12.267 35.178 -4.949 1.00 74.95 685 TRP A CA 1
ATOM 5346 C C . TRP A 1 685 ? 12.870 33.963 -4.241 1.00 70.98 685 TRP A C 1
ATOM 5347 O O . TRP A 1 685 ? 14.084 33.739 -4.298 1.00 68.27 685 TRP A O 1
ATOM 5358 N N . LEU A 1 686 ? 12.025 33.188 -3.565 1.00 66.58 686 LEU A N 1
ATOM 5359 C CA . LEU A 1 686 ? 12.509 32.026 -2.835 1.00 64.72 686 LEU A CA 1
ATOM 5360 C C . LEU A 1 686 ? 12.866 30.902 -3.796 1.00 62.55 686 LEU A C 1
ATOM 5361 O O . LEU A 1 686 ? 13.781 30.124 -3.542 1.00 62.02 686 LEU A O 1
ATOM 5366 N N . LYS A 1 687 ? 12.153 30.847 -4.915 1.00 61.60 687 LYS A N 1
ATOM 5367 C CA . LYS A 1 687 ? 12.412 29.847 -5.943 1.00 59.23 687 LYS A CA 1
ATOM 5368 C C . LYS A 1 687 ? 13.798 30.119 -6.491 1.00 56.68 687 LYS A C 1
ATOM 5369 O O . LYS A 1 687 ? 14.609 29.205 -6.650 1.00 55.86 687 LYS A O 1
ATOM 5375 N N . PHE A 1 688 ? 14.054 31.395 -6.768 1.00 53.42 688 PHE A N 1
ATOM 5376 C CA . PHE A 1 688 ? 15.332 31.867 -7.293 1.00 49.98 688 PHE A CA 1
ATOM 5377 C C . PHE A 1 688 ? 16.449 31.557 -6.300 1.00 49.36 688 PHE A C 1
ATOM 5378 O O . PHE A 1 688 ? 17.554 31.166 -6.686 1.00 46.88 688 PHE A O 1
ATOM 5386 N N . SER A 1 689 ? 16.159 31.740 -5.015 1.00 49.56 689 SER A N 1
ATOM 5387 C CA . SER A 1 689 ? 17.159 31.492 -3.976 1.00 50.48 689 SER A CA 1
ATOM 5388 C C . SER A 1 689 ? 17.494 29.996 -3.939 1.00 50.26 689 SER A C 1
ATOM 5389 O O . SER A 1 689 ? 18.662 29.593 -3.982 1.00 49.93 689 SER A O 1
ATOM 5392 N N . CYS A 1 690 ? 16.443 29.187 -3.867 1.00 49.27 690 CYS A N 1
ATOM 5393 C CA . CYS A 1 690 ? 16.569 27.750 -3.838 1.00 50.88 690 CYS A CA 1
ATOM 5394 C C . CYS A 1 690 ? 17.427 27.274 -5.015 1.00 51.79 690 CYS A C 1
ATOM 5395 O O . CYS A 1 690 ? 18.355 26.482 -4.822 1.00 53.05 690 CYS A O 1
ATOM 5398 N N . TRP A 1 691 ? 17.122 27.761 -6.222 1.00 51.32 691 TRP A N 1
ATOM 5399 C CA . TRP A 1 691 ? 17.882 27.412 -7.431 1.00 51.48 691 TRP A CA 1
ATOM 5400 C C . TRP A 1 691 ? 19.329 27.859 -7.329 1.00 50.47 691 TRP A C 1
ATOM 5401 O O . TRP A 1 691 ? 20.252 27.077 -7.569 1.00 51.35 691 TRP A O 1
ATOM 5412 N N . MET A 1 692 ? 19.524 29.130 -6.995 1.00 49.36 692 MET A N 1
ATOM 5413 C CA . MET A 1 692 ? 20.866 29.680 -6.879 1.00 48.47 692 MET A CA 1
ATOM 5414 C C . MET A 1 692 ? 21.691 28.961 -5.803 1.00 47.45 692 MET A C 1
ATOM 5415 O O . MET A 1 692 ? 22.859 28.636 -6.032 1.00 46.29 692 MET A O 1
ATOM 5420 N N . LEU A 1 693 ? 21.094 28.711 -4.636 1.00 45.33 693 LEU A N 1
ATOM 5421 C CA . LEU A 1 693 ? 21.819 28.031 -3.560 1.00 45.64 693 LEU A CA 1
ATOM 5422 C C . LEU A 1 693 ? 22.237 26.605 -3.958 1.00 46.07 693 LEU A C 1
ATOM 5423 O O . LEU A 1 693 ? 23.404 26.230 -3.813 1.00 48.22 693 LEU A O 1
ATOM 5428 N N . ASN A 1 694 ? 21.291 25.824 -4.477 1.00 46.15 694 ASN A N 1
ATOM 5429 C CA . ASN A 1 694 ? 21.578 24.454 -4.892 1.00 47.24 694 ASN A CA 1
ATOM 5430 C C . ASN A 1 694 ? 22.646 24.377 -5.990 1.00 46.81 694 ASN A C 1
ATOM 5431 O O . ASN A 1 694 ? 23.606 23.604 -5.887 1.00 49.75 694 ASN A O 1
ATOM 5436 N N . ILE A 1 695 ? 22.482 25.179 -7.036 1.00 44.52 695 ILE A N 1
ATOM 5437 C CA . ILE A 1 695 ? 23.413 25.171 -8.155 1.00 44.15 695 ILE A CA 1
ATOM 5438 C C . ILE A 1 695 ? 24.807 25.573 -7.734 1.00 44.75 695 ILE A C 1
ATOM 5439 O O . ILE A 1 695 ? 25.791 24.921 -8.094 1.00 45.43 695 ILE A O 1
ATOM 5444 N N . GLY A 1 696 ? 24.895 26.657 -6.973 1.00 44.46 696 GLY A N 1
ATOM 5445 C CA . GLY A 1 696 ? 26.188 27.113 -6.507 1.00 43.38 696 GLY A CA 1
ATOM 5446 C C . GLY A 1 696 ? 26.885 26.100 -5.607 1.00 44.02 696 GLY A C 1
ATOM 5447 O O . GLY A 1 696 ? 28.106 25.952 -5.666 1.00 42.85 696 GLY A O 1
ATOM 5448 N N . LEU A 1 697 ? 26.124 25.410 -4.759 1.00 42.88 697 LEU A N 1
ATOM 5449 C CA . LEU A 1 697 ? 26.731 24.425 -3.873 1.00 41.97 697 LEU A CA 1
ATOM 5450 C C . LEU A 1 697 ? 27.312 23.268 -4.700 1.00 42.26 697 LEU A C 1
ATOM 5451 O O . LEU A 1 697 ? 28.485 22.889 -4.537 1.00 40.52 697 LEU A O 1
ATOM 5456 N N . ALA A 1 698 ? 26.498 22.713 -5.597 1.00 42.11 698 ALA A N 1
ATOM 5457 C CA . ALA A 1 698 ? 26.955 21.598 -6.432 1.00 40.93 698 ALA A CA 1
ATOM 5458 C C . ALA A 1 698 ? 28.137 22.027 -7.287 1.00 41.52 698 ALA A C 1
ATOM 5459 O O . ALA A 1 698 ? 29.111 21.285 -7.452 1.00 42.58 698 ALA A O 1
ATOM 5461 N N . GLY A 1 699 ? 28.058 23.245 -7.811 1.00 41.03 699 GLY A N 1
ATOM 5462 C CA . GLY A 1 699 ? 29.123 23.748 -8.651 1.00 38.33 699 GLY A CA 1
ATOM 5463 C C . GLY A 1 699 ? 30.451 23.919 -7.957 1.00 38.85 699 GLY A C 1
ATOM 5464 O O . GLY A 1 699 ? 31.506 23.617 -8.536 1.00 37.26 699 GLY A O 1
ATOM 5465 N N . MET A 1 700 ? 30.428 24.403 -6.718 1.00 41.29 700 MET A N 1
ATOM 5466 C CA . MET A 1 700 ? 31.686 24.606 -6.014 1.00 42.59 700 MET A CA 1
ATOM 5467 C C . MET A 1 700 ? 32.306 23.264 -5.653 1.00 42.82 700 MET A C 1
ATOM 5468 O O . MET A 1 700 ? 33.517 23.087 -5.731 1.00 44.86 700 MET A O 1
ATOM 5473 N N . VAL A 1 701 ? 31.460 22.297 -5.322 1.00 44.61 701 VAL A N 1
ATOM 5474 C CA . VAL A 1 701 ? 31.907 20.950 -5.000 1.00 42.90 701 VAL A CA 1
ATOM 5475 C C . VAL A 1 701 ? 32.482 20.241 -6.225 1.00 43.95 701 VAL A C 1
ATOM 5476 O O . VAL A 1 701 ? 33.630 19.791 -6.226 1.00 44.68 701 VAL A O 1
ATOM 5480 N N . VAL A 1 702 ? 31.664 20.136 -7.265 1.00 45.19 702 VAL A N 1
ATOM 5481 C CA . VAL A 1 702 ? 32.039 19.457 -8.508 1.00 44.95 702 VAL A CA 1
ATOM 5482 C C . VAL A 1 702 ? 33.101 20.133 -9.382 1.00 44.05 702 VAL A C 1
ATOM 5483 O O . VAL A 1 702 ? 33.979 19.468 -9.917 1.00 43.00 702 VAL A O 1
ATOM 5487 N N . ILE A 1 703 ? 33.033 21.451 -9.515 1.00 44.52 703 ILE A N 1
ATOM 5488 C CA . ILE A 1 703 ? 33.968 22.192 -10.362 1.00 44.43 703 ILE A CA 1
ATOM 5489 C C . ILE A 1 703 ? 35.320 22.472 -9.728 1.00 44.36 703 ILE A C 1
ATOM 5490 O O . ILE A 1 703 ? 36.324 22.621 -10.427 1.00 42.95 703 ILE A O 1
ATOM 5495 N N . THR A 1 704 ? 35.355 22.523 -8.400 1.00 43.38 704 THR A N 1
ATOM 5496 C CA . THR A 1 704 ? 36.603 22.828 -7.726 1.00 44.13 704 THR A CA 1
ATOM 5497 C C . THR A 1 704 ? 37.053 21.866 -6.634 1.00 44.04 704 THR A C 1
ATOM 5498 O O . THR A 1 704 ? 38.057 21.172 -6.792 1.00 45.21 704 THR A O 1
ATOM 5502 N N . LEU A 1 705 ? 36.327 21.827 -5.524 1.00 42.54 705 LEU A N 1
ATOM 5503 C CA . LEU A 1 705 ? 36.724 20.951 -4.429 1.00 42.70 705 LEU A CA 1
ATOM 5504 C C . LEU A 1 705 ? 37.023 19.487 -4.823 1.00 42.91 705 LEU A C 1
ATOM 5505 O O . LEU A 1 705 ? 38.048 18.925 -4.412 1.00 43.35 705 LEU A O 1
ATOM 5510 N N . LEU A 1 706 ? 36.163 18.884 -5.642 1.00 41.76 706 LEU A N 1
ATOM 5511 C CA . LEU A 1 706 ? 36.342 17.494 -6.057 1.00 42.71 706 LEU A CA 1
ATOM 5512 C C . LEU A 1 706 ? 37.608 17.280 -6.901 1.00 43.39 706 LEU A C 1
ATOM 5513 O O . LEU A 1 706 ? 38.467 16.463 -6.556 1.00 43.10 706 LEU A O 1
ATOM 5518 N N . PRO A 1 707 ? 37.743 18.003 -8.031 1.00 44.04 707 PRO A N 1
ATOM 5519 C CA . PRO A 1 707 ? 38.968 17.773 -8.813 1.00 42.32 707 PRO A CA 1
ATOM 5520 C C . PRO A 1 707 ? 40.272 18.099 -8.064 1.00 39.61 707 PRO A C 1
ATOM 5521 O O . PRO A 1 707 ? 41.270 17.411 -8.245 1.00 36.24 707 PRO A O 1
ATOM 5525 N N . VAL A 1 708 ? 40.279 19.134 -7.231 1.00 39.03 708 VAL A N 1
ATOM 5526 C CA . VAL A 1 708 ? 41.501 19.411 -6.474 1.00 42.35 708 VAL A CA 1
ATOM 5527 C C . VAL A 1 708 ? 41.720 18.261 -5.472 1.00 42.62 708 VAL A C 1
ATOM 5528 O O . VAL A 1 708 ? 42.844 17.792 -5.282 1.00 42.01 708 VAL A O 1
ATOM 5532 N N . GLY A 1 709 ? 40.638 17.797 -4.848 1.00 42.11 709 GLY A N 1
ATOM 5533 C CA . GLY A 1 709 ? 40.755 16.697 -3.910 1.00 41.03 709 GLY A CA 1
ATOM 5534 C C . GLY A 1 709 ? 41.415 15.460 -4.499 1.00 40.96 709 GLY A C 1
ATOM 5535 O O . GLY A 1 709 ? 42.224 14.794 -3.845 1.00 42.29 709 GLY A O 1
ATOM 5536 N N . ILE A 1 710 ? 41.075 15.146 -5.743 1.00 42.26 710 ILE A N 1
ATOM 5537 C CA . ILE A 1 710 ? 41.638 13.978 -6.402 1.00 42.16 710 ILE A CA 1
ATOM 5538 C C . ILE A 1 710 ? 43.138 14.156 -6.610 1.00 43.22 710 ILE A C 1
ATOM 5539 O O . ILE A 1 710 ? 43.927 13.251 -6.305 1.00 43.45 710 ILE A O 1
ATOM 5544 N N . LEU A 1 711 ? 43.518 15.326 -7.122 1.00 44.48 711 LEU A N 1
ATOM 5545 C CA . LEU A 1 711 ? 44.925 15.681 -7.368 1.00 43.79 711 LEU A CA 1
ATOM 5546 C C . LEU A 1 711 ? 45.735 15.570 -6.073 1.00 42.82 711 LEU A C 1
ATOM 5547 O O . LEU A 1 711 ? 46.801 14.961 -6.030 1.00 41.99 711 LEU A O 1
ATOM 5552 N N . GLN A 1 712 ? 45.203 16.164 -5.015 1.00 43.10 712 GLN A N 1
ATOM 5553 C CA . GLN A 1 712 ? 45.865 16.148 -3.726 1.00 44.38 712 GLN A CA 1
ATOM 5554 C C . GLN A 1 712 ? 46.056 14.726 -3.184 1.00 45.16 712 GLN A C 1
ATOM 5555 O O . GLN A 1 712 ? 47.096 14.415 -2.596 1.00 43.76 712 GLN A O 1
ATOM 5561 N N . MET A 1 713 ? 45.070 13.857 -3.404 1.00 45.01 713 MET A N 1
ATOM 5562 C CA . MET A 1 713 ? 45.167 12.483 -2.944 1.00 44.37 713 MET A CA 1
ATOM 5563 C C . MET A 1 713 ? 46.194 11.717 -3.773 1.00 45.07 713 MET A C 1
ATOM 5564 O O . MET A 1 713 ? 46.919 10.865 -3.256 1.00 46.97 713 MET A O 1
ATOM 5569 N N . LYS A 1 714 ? 46.241 12.014 -5.067 1.00 45.85 714 LYS A N 1
ATOM 5570 C CA . LYS A 1 714 ? 47.186 11.366 -5.980 1.00 46.44 714 LYS A CA 1
ATOM 5571 C C . LYS A 1 714 ? 48.613 11.798 -5.616 1.00 46.67 714 LYS A C 1
ATOM 5572 O O . LYS A 1 714 ? 49.540 10.981 -5.577 1.00 43.17 714 LYS A O 1
ATOM 5578 N N . GLU A 1 715 ? 48.756 13.094 -5.341 1.00 47.03 715 GLU A N 1
ATOM 5579 C CA . GLU A 1 715 ? 50.023 13.699 -4.965 1.00 48.83 715 GLU A CA 1
ATOM 5580 C C . GLU A 1 715 ? 50.562 13.107 -3.667 1.00 50.31 715 GLU A C 1
ATOM 5581 O O . GLU A 1 715 ? 51.783 13.007 -3.476 1.00 50.39 715 GLU A O 1
ATOM 5587 N N . ALA A 1 716 ? 49.666 12.727 -2.760 1.00 49.81 716 ALA A N 1
ATOM 5588 C CA . ALA A 1 716 ? 50.126 12.153 -1.505 1.00 49.97 716 ALA A CA 1
ATOM 5589 C C . ALA A 1 716 ? 50.493 10.687 -1.737 1.00 50.16 716 ALA A C 1
ATOM 5590 O O . ALA A 1 716 ? 51.449 10.173 -1.161 1.00 49.95 716 ALA A O 1
ATOM 5592 N N . PHE A 1 717 ? 49.743 10.020 -2.605 1.00 49.06 717 PHE A N 1
ATOM 5593 C CA . PHE A 1 717 ? 50.001 8.621 -2.905 1.00 48.49 717 PHE A CA 1
ATOM 5594 C C . PHE A 1 717 ? 51.367 8.423 -3.557 1.00 51.19 717 PHE A C 1
ATOM 5595 O O . PHE A 1 717 ? 52.027 7.404 -3.326 1.00 53.26 717 PHE A O 1
ATOM 5603 N N . ILE A 1 718 ? 51.800 9.389 -4.367 1.00 52.48 718 ILE A N 1
ATOM 5604 C CA . ILE A 1 718 ? 53.077 9.251 -5.064 1.00 53.07 718 ILE A CA 1
ATOM 5605 C C . ILE A 1 718 ? 54.319 9.875 -4.432 1.00 54.30 718 ILE A C 1
ATOM 5606 O O . ILE A 1 718 ? 55.432 9.375 -4.636 1.00 53.74 718 ILE A O 1
ATOM 5611 N N . HIS A 1 719 ? 54.149 10.956 -3.677 1.00 53.43 719 HIS A N 1
ATOM 5612 C CA . HIS A 1 719 ? 55.300 11.624 -3.082 1.00 53.83 719 HIS A CA 1
ATOM 5613 C C . HIS A 1 719 ? 55.316 11.682 -1.554 1.00 54.03 719 HIS A C 1
ATOM 5614 O O . HIS A 1 719 ? 56.321 12.069 -0.951 1.00 54.73 719 HIS A O 1
ATOM 5621 N N . GLY A 1 720 ? 54.206 11.299 -0.932 1.00 53.88 720 GLY A N 1
ATOM 5622 C CA . GLY A 1 720 ? 54.099 11.349 0.516 1.00 49.99 720 GLY A CA 1
ATOM 5623 C C . GLY A 1 720 ? 53.067 12.394 0.876 1.00 48.69 720 GLY A C 1
ATOM 5624 O O . GLY A 1 720 ? 52.879 13.377 0.164 1.00 48.31 720 GLY A O 1
ATOM 5625 N N . TYR A 1 721 ? 52.388 12.190 1.990 1.00 47.84 721 TYR A N 1
ATOM 5626 C CA . TYR A 1 721 ? 51.371 13.123 2.407 1.00 45.58 721 TYR A CA 1
ATOM 5627 C C . TYR A 1 721 ? 51.911 14.523 2.655 1.00 48.00 721 TYR A C 1
ATOM 5628 O O . TYR A 1 721 ? 51.167 15.504 2.550 1.00 48.18 721 TYR A O 1
ATOM 5637 N N . TRP A 1 722 ? 53.192 14.638 2.993 1.00 50.34 722 TRP A N 1
ATOM 5638 C CA . TRP A 1 722 ? 53.757 15.960 3.263 1.00 52.05 722 TRP A CA 1
ATOM 5639 C C . TRP A 1 722 ? 53.701 16.829 2.020 1.00 52.41 722 TRP A C 1
ATOM 5640 O O . TRP A 1 722 ? 53.449 18.028 2.106 1.00 54.29 722 TRP A O 1
ATOM 5651 N N . ALA A 1 723 ? 53.924 16.208 0.866 1.00 53.23 723 ALA A N 1
ATOM 5652 C CA . ALA A 1 723 ? 53.926 16.900 -0.420 1.00 53.63 723 ALA A CA 1
ATOM 5653 C C . ALA A 1 723 ? 52.559 17.433 -0.825 1.00 55.17 723 ALA A C 1
ATOM 5654 O O . ALA A 1 723 ? 52.469 18.396 -1.587 1.00 56.06 723 ALA A O 1
ATOM 5656 N N . SER A 1 724 ? 51.497 16.805 -0.323 1.00 55.42 724 SER A N 1
ATOM 5657 C CA . SER A 1 724 ? 50.147 17.230 -0.662 1.00 55.33 724 SER A CA 1
ATOM 5658 C C . SER A 1 724 ? 49.660 18.385 0.203 1.00 56.00 724 SER A C 1
ATOM 5659 O O . SER A 1 724 ? 48.718 19.097 -0.166 1.00 54.82 724 SER A O 1
ATOM 5662 N N . ARG A 1 725 ? 50.303 18.569 1.353 1.00 58.70 725 ARG A N 1
ATOM 5663 C CA . ARG A 1 725 ? 49.923 19.621 2.293 1.00 60.61 725 ARG A CA 1
ATOM 5664 C C . ARG A 1 725 ? 50.858 20.819 2.266 1.00 60.89 725 ARG A C 1
ATOM 5665 O O . ARG A 1 725 ? 50.679 21.771 3.026 1.00 60.42 725 ARG A O 1
ATOM 5673 N N . SER A 1 726 ? 51.853 20.770 1.390 1.00 61.50 726 SER A N 1
ATOM 5674 C CA . SER A 1 726 ? 52.789 21.876 1.267 1.00 62.77 726 SER A CA 1
ATOM 5675 C C . SER A 1 726 ? 52.129 22.920 0.394 1.00 62.27 726 SER A C 1
ATOM 5676 O O . SER A 1 726 ? 51.349 22.587 -0.497 1.00 62.36 726 SER A O 1
ATOM 5679 N N . PRO A 1 727 ? 52.429 24.202 0.639 1.00 62.16 727 PRO A N 1
ATOM 5680 C CA . PRO A 1 727 ? 51.844 25.287 -0.151 1.00 61.57 727 PRO A CA 1
ATOM 5681 C C . PRO A 1 727 ? 52.225 25.110 -1.622 1.00 60.49 727 PRO A C 1
ATOM 5682 O O . PRO A 1 727 ? 51.572 25.641 -2.524 1.00 58.23 727 PRO A O 1
ATOM 5686 N N . SER A 1 728 ? 53.296 24.357 -1.836 1.00 59.69 728 SER A N 1
ATOM 5687 C CA . SER A 1 728 ? 53.788 24.068 -3.170 1.00 60.65 728 SER A CA 1
ATOM 5688 C C . SER A 1 728 ? 52.689 23.433 -4.006 1.00 61.62 728 SER A C 1
ATOM 5689 O O . SER A 1 728 ? 52.563 23.714 -5.200 1.00 61.87 728 SER A O 1
ATOM 5692 N N . PHE A 1 729 ? 51.902 22.566 -3.366 1.00 61.25 729 PHE A N 1
ATOM 5693 C CA . PHE A 1 729 ? 50.816 21.872 -4.041 1.00 58.93 729 PHE A CA 1
ATOM 5694 C C . PHE A 1 729 ? 49.768 22.869 -4.502 1.00 59.75 729 PHE A C 1
ATOM 5695 O O . PHE A 1 729 ? 49.312 22.818 -5.640 1.00 60.20 729 PHE A O 1
ATOM 5703 N N . LEU A 1 730 ? 49.383 23.770 -3.605 1.00 60.71 730 LEU A N 1
ATOM 5704 C CA . LEU A 1 730 ? 48.385 24.778 -3.920 1.00 61.83 730 LEU A CA 1
ATOM 5705 C C . LEU A 1 730 ? 48.876 25.712 -5.013 1.00 63.65 730 LEU A C 1
ATOM 5706 O O . LEU A 1 730 ? 48.076 26.343 -5.699 1.00 64.21 730 LEU A O 1
ATOM 5711 N N . GLN A 1 731 ? 50.190 25.786 -5.185 1.00 65.54 731 GLN A N 1
ATOM 5712 C CA . GLN A 1 731 ? 50.761 26.666 -6.193 1.00 67.57 731 GLN A CA 1
ATOM 5713 C C . GLN A 1 731 ? 50.769 26.140 -7.633 1.00 68.26 731 GLN A C 1
ATOM 5714 O O . GLN A 1 731 ? 50.908 26.920 -8.572 1.00 68.34 731 GLN A O 1
ATOM 5720 N N . GLN A 1 732 ? 50.614 24.834 -7.826 1.00 68.74 732 GLN A N 1
ATOM 5721 C CA . GLN A 1 732 ? 50.600 24.304 -9.189 1.00 69.13 732 GLN A CA 1
ATOM 5722 C C . GLN A 1 732 ? 49.521 24.994 -10.013 1.00 68.38 732 GLN A C 1
ATOM 5723 O O . GLN A 1 732 ? 48.380 25.150 -9.561 1.00 68.52 732 GLN A O 1
ATOM 5729 N N . ASP A 1 733 ? 49.887 25.397 -11.225 1.00 66.35 733 ASP A N 1
ATOM 5730 C CA . ASP A 1 733 ? 48.958 26.080 -12.117 1.00 65.77 733 ASP A CA 1
ATOM 5731 C C . ASP A 1 733 ? 47.623 25.354 -12.201 1.00 62.88 733 ASP A C 1
ATOM 5732 O O . ASP A 1 733 ? 46.563 25.979 -12.125 1.00 63.04 733 ASP A O 1
ATOM 5737 N N . VAL A 1 734 ? 47.677 24.036 -12.363 1.00 60.16 734 VAL A N 1
ATOM 5738 C CA . VAL A 1 734 ? 46.458 23.247 -12.476 1.00 58.68 734 VAL A CA 1
ATOM 5739 C C . VAL A 1 734 ? 45.571 23.480 -11.262 1.00 55.74 734 VAL A C 1
ATOM 5740 O O . VAL A 1 734 ? 44.367 23.706 -11.401 1.00 57.16 734 VAL A O 1
ATOM 5744 N N . VAL A 1 735 ? 46.169 23.446 -10.075 1.00 50.57 735 VAL A N 1
ATOM 5745 C CA . VAL A 1 735 ? 45.409 23.667 -8.859 1.00 47.25 735 VAL A CA 1
ATOM 5746 C C . VAL A 1 735 ? 44.810 25.061 -8.870 1.00 48.38 735 VAL A C 1
ATOM 5747 O O . VAL A 1 735 ? 43.587 25.223 -8.721 1.00 48.64 735 VAL A O 1
ATOM 5751 N N . GLN A 1 736 ? 45.670 26.067 -9.044 1.00 47.39 736 GLN A N 1
ATOM 5752 C CA . GLN A 1 736 ? 45.224 27.452 -9.073 1.00 48.20 736 GLN A CA 1
ATOM 5753 C C . GLN A 1 736 ? 44.040 27.677 -10.021 1.00 50.77 736 GLN A C 1
ATOM 5754 O O . GLN A 1 736 ? 43.015 28.222 -9.601 1.00 51.42 736 GLN A O 1
ATOM 5760 N N . ASN A 1 737 ? 44.156 27.268 -11.288 1.00 49.31 737 ASN A N 1
ATOM 5761 C CA . ASN A 1 737 ? 43.034 27.478 -12.219 1.00 51.10 737 ASN A CA 1
ATOM 5762 C C . ASN A 1 737 ? 41.746 26.893 -11.653 1.00 49.12 737 ASN A C 1
ATOM 5763 O O . ASN A 1 737 ? 40.697 27.533 -11.667 1.00 49.96 737 ASN A O 1
ATOM 5768 N N . LEU A 1 738 ? 41.839 25.661 -11.166 1.00 49.14 738 LEU A N 1
ATOM 5769 C CA . LEU A 1 738 ? 40.715 24.972 -10.554 1.00 47.92 738 LEU A CA 1
ATOM 5770 C C . LEU A 1 738 ? 40.211 25.850 -9.406 1.00 48.67 738 LEU A C 1
ATOM 5771 O O . LEU A 1 738 ? 39.007 26.042 -9.235 1.00 50.15 738 LEU A O 1
ATOM 5776 N N . LEU A 1 739 ? 41.143 26.389 -8.628 1.00 48.00 739 LEU A N 1
ATOM 5777 C CA . LEU A 1 739 ? 40.792 27.267 -7.510 1.00 50.28 739 LEU A CA 1
ATOM 5778 C C . LEU A 1 739 ? 40.157 28.573 -7.988 1.00 51.11 739 LEU A C 1
ATOM 5779 O O . LEU A 1 739 ? 39.185 29.051 -7.404 1.00 53.15 739 LEU A O 1
ATOM 5784 N N . LEU A 1 740 ? 40.710 29.143 -9.056 1.00 51.67 740 LEU A N 1
ATOM 5785 C CA . LEU A 1 740 ? 40.232 30.402 -9.632 1.00 52.40 740 LEU A CA 1
ATOM 5786 C C . LEU A 1 740 ? 38.784 30.370 -10.143 1.00 53.03 740 LEU A C 1
ATOM 5787 O O . LEU A 1 740 ? 38.041 31.339 -9.966 1.00 53.85 740 LEU A O 1
ATOM 5792 N N . VAL A 1 741 ? 38.381 29.268 -10.776 1.00 53.32 741 VAL A N 1
ATOM 5793 C CA . VAL A 1 741 ? 37.025 29.158 -11.321 1.00 52.41 741 VAL A CA 1
ATOM 5794 C C . VAL A 1 741 ? 35.959 28.852 -10.298 1.00 52.00 741 VAL A C 1
ATOM 5795 O O . VAL A 1 741 ? 34.794 28.711 -10.651 1.00 54.24 741 VAL A O 1
ATOM 5799 N N . ARG A 1 742 ? 36.351 28.738 -9.037 1.00 52.36 742 ARG A N 1
ATOM 5800 C CA . ARG A 1 742 ? 35.397 28.475 -7.960 1.00 50.70 742 ARG A CA 1
ATOM 5801 C C . ARG A 1 742 ? 34.521 29.711 -7.814 1.00 50.31 742 ARG A C 1
ATOM 5802 O O . ARG A 1 742 ? 33.419 29.667 -7.253 1.00 50.04 742 ARG A O 1
ATOM 5810 N N . ALA A 1 743 ? 35.032 30.822 -8.332 1.00 49.33 743 ALA A N 1
ATOM 5811 C CA . ALA A 1 743 ? 34.336 32.099 -8.247 1.00 49.47 743 ALA A CA 1
ATOM 5812 C C . ALA A 1 743 ? 32.992 32.085 -8.919 1.00 49.65 743 ALA A C 1
ATOM 5813 O O . ALA A 1 743 ? 32.052 32.684 -8.407 1.00 51.36 743 ALA A O 1
ATOM 5815 N N . VAL A 1 744 ? 32.882 31.409 -10.059 1.00 47.63 744 VAL A N 1
ATOM 5816 C CA . VAL A 1 744 ? 31.596 31.359 -10.727 1.00 46.31 744 VAL A CA 1
ATOM 5817 C C . VAL A 1 744 ? 30.552 30.786 -9.758 1.00 47.56 744 VAL A C 1
ATOM 5818 O O . VAL A 1 744 ? 29.710 31.531 -9.258 1.00 49.96 744 VAL A O 1
ATOM 5822 N N . PRO A 1 745 ? 30.611 29.472 -9.450 1.00 47.70 745 PRO A N 1
ATOM 5823 C CA . PRO A 1 745 ? 29.608 28.923 -8.524 1.00 47.31 745 PRO A CA 1
ATOM 5824 C C . PRO A 1 745 ? 29.572 29.586 -7.145 1.00 48.87 745 PRO A C 1
ATOM 5825 O O . PRO A 1 745 ? 28.511 29.645 -6.521 1.00 48.23 745 PRO A O 1
ATOM 5829 N N . ASP A 1 746 ? 30.705 30.102 -6.673 1.00 50.07 746 ASP A N 1
ATOM 5830 C CA . ASP A 1 746 ? 30.708 30.776 -5.369 1.00 52.65 746 ASP A CA 1
ATOM 5831 C C . ASP A 1 746 ? 29.894 32.064 -5.432 1.00 52.50 746 ASP A C 1
ATOM 5832 O O . ASP A 1 746 ? 29.242 32.449 -4.459 1.00 53.84 746 ASP A O 1
ATOM 5837 N N . THR A 1 747 ? 29.929 32.728 -6.581 1.00 52.58 747 THR A N 1
ATOM 5838 C CA . THR A 1 747 ? 29.197 33.979 -6.750 1.00 52.35 747 THR A CA 1
ATOM 5839 C C . THR A 1 747 ? 27.726 33.636 -6.892 1.00 50.94 747 THR A C 1
ATOM 5840 O O . THR A 1 747 ? 26.865 34.285 -6.308 1.00 51.52 747 THR A O 1
ATOM 5844 N N . ILE A 1 748 ? 27.443 32.581 -7.645 1.00 51.77 748 ILE A N 1
ATOM 5845 C CA . ILE A 1 748 ? 26.065 32.135 -7.833 1.00 50.41 748 ILE A CA 1
ATOM 5846 C C . ILE A 1 748 ? 25.474 31.793 -6.466 1.00 49.93 748 ILE A C 1
ATOM 5847 O O . ILE A 1 748 ? 24.335 32.159 -6.164 1.00 48.87 748 ILE A O 1
ATOM 5852 N N . PHE A 1 749 ? 26.248 31.103 -5.631 1.00 50.46 749 PHE A N 1
ATOM 5853 C CA . PHE A 1 749 ? 25.765 30.755 -4.289 1.00 51.42 749 PHE A CA 1
ATOM 5854 C C . PHE A 1 749 ? 25.525 32.046 -3.499 1.00 51.52 749 PHE A C 1
ATOM 5855 O O . PHE A 1 749 ? 24.501 32.215 -2.828 1.00 51.24 749 PHE A O 1
ATOM 5863 N N . LEU A 1 750 ? 26.476 32.963 -3.592 1.00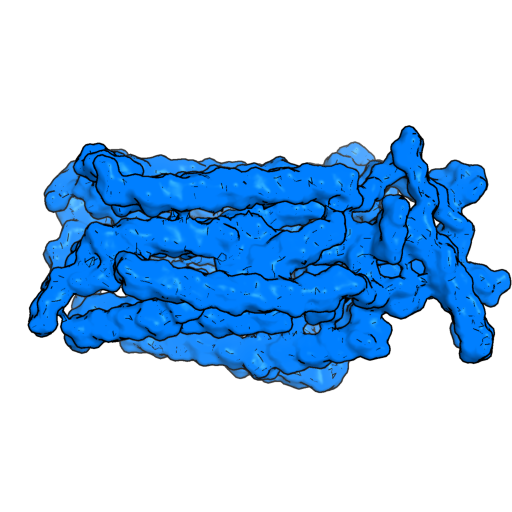 51.67 750 LEU A N 1
ATOM 5864 C CA . LEU A 1 750 ? 26.358 34.226 -2.898 1.00 51.64 750 LEU A CA 1
ATOM 5865 C C . LEU A 1 750 ? 25.060 34.925 -3.294 1.00 53.54 750 LEU A C 1
ATOM 5866 O O . LEU A 1 750 ? 24.327 35.418 -2.439 1.00 55.11 750 LEU A O 1
ATOM 5871 N N . ILE A 1 751 ? 24.766 34.968 -4.591 1.00 52.68 751 ILE A N 1
ATOM 5872 C CA . ILE A 1 751 ? 23.546 35.626 -5.041 1.00 52.62 751 ILE A CA 1
ATOM 5873 C C . ILE A 1 751 ? 22.311 35.017 -4.390 1.00 51.50 751 ILE A C 1
ATOM 5874 O O . ILE A 1 751 ? 21.391 35.728 -3.995 1.00 53.27 751 ILE A O 1
ATOM 5879 N N . GLY A 1 752 ? 22.289 33.697 -4.284 1.00 50.98 752 GLY A N 1
ATOM 5880 C CA . GLY A 1 752 ? 21.152 33.034 -3.673 1.00 50.40 752 GLY A CA 1
ATOM 5881 C C . GLY A 1 752 ? 20.967 33.420 -2.212 1.00 51.49 752 GLY A C 1
ATOM 5882 O O . GLY A 1 752 ? 19.839 33.527 -1.711 1.00 48.80 752 GLY A O 1
ATOM 5883 N N . VAL A 1 753 ? 22.070 33.638 -1.511 1.00 51.65 753 VAL A N 1
ATOM 5884 C CA . VAL A 1 753 ? 21.925 34.000 -0.126 1.00 52.91 753 VAL A CA 1
ATOM 5885 C C . VAL A 1 753 ? 21.487 35.449 0.009 1.00 53.32 753 VAL A C 1
ATOM 5886 O O . VAL A 1 753 ? 20.671 35.747 0.879 1.00 53.04 753 VAL A O 1
ATOM 5890 N N . VAL A 1 754 ? 21.970 36.353 -0.847 1.00 54.44 754 VAL A N 1
ATOM 5891 C CA . VAL A 1 754 ? 21.541 37.752 -0.702 1.00 56.63 754 VAL A CA 1
ATOM 5892 C C . VAL A 1 754 ? 20.047 37.881 -0.976 1.00 57.48 754 VAL A C 1
ATOM 5893 O O . VAL A 1 754 ? 19.346 38.635 -0.296 1.00 58.12 754 VAL A O 1
ATOM 5897 N N . ALA A 1 755 ? 19.558 37.135 -1.961 1.00 57.58 755 ALA A N 1
ATOM 5898 C CA . ALA A 1 755 ? 18.141 37.173 -2.291 1.00 58.43 755 ALA A CA 1
ATOM 5899 C C . ALA A 1 755 ? 17.338 36.758 -1.055 1.00 58.10 755 ALA A C 1
ATOM 5900 O O . ALA A 1 755 ? 16.260 37.292 -0.797 1.00 58.81 755 ALA A O 1
ATOM 5902 N N . LEU A 1 756 ? 17.870 35.810 -0.288 1.00 58.13 756 LEU A N 1
ATOM 5903 C CA . LEU A 1 756 ? 17.197 35.351 0.927 1.00 56.00 756 LEU A CA 1
ATOM 5904 C C . LEU A 1 756 ? 17.237 36.494 1.935 1.00 56.56 756 LEU A C 1
ATOM 5905 O O . LEU A 1 756 ? 16.218 36.876 2.508 1.00 56.44 756 LEU A O 1
ATOM 5910 N N . LEU A 1 757 ? 18.432 37.036 2.142 1.00 56.87 757 LEU A N 1
ATOM 5911 C CA . LEU A 1 757 ? 18.618 38.139 3.074 1.00 58.36 757 LEU A CA 1
ATOM 5912 C C . LEU A 1 757 ? 17.646 39.269 2.731 1.00 59.76 757 LEU A C 1
ATOM 5913 O O . LEU A 1 757 ? 16.901 39.737 3.591 1.00 61.16 757 LEU A O 1
ATOM 5918 N N . VAL A 1 758 ? 17.650 39.695 1.471 1.00 58.47 758 VAL A N 1
ATOM 5919 C CA . VAL A 1 758 ? 16.763 40.758 1.029 1.00 57.97 758 VAL A CA 1
ATOM 5920 C C . VAL A 1 758 ? 15.306 40.419 1.327 1.00 57.71 758 VAL A C 1
ATOM 5921 O O . VAL A 1 758 ? 14.535 41.296 1.711 1.00 60.10 758 VAL A O 1
ATOM 5925 N N . PHE A 1 759 ? 14.924 39.157 1.154 1.00 55.68 759 PHE A N 1
ATOM 5926 C CA . PHE A 1 759 ? 13.543 38.738 1.418 1.00 54.86 759 PHE A CA 1
ATOM 5927 C C . PHE A 1 759 ? 13.303 38.681 2.931 1.00 56.64 759 PHE A C 1
ATOM 5928 O O . PHE A 1 759 ? 12.190 38.894 3.410 1.00 55.36 759 PHE A O 1
ATOM 5936 N N . ALA A 1 760 ? 14.355 38.398 3.688 1.00 58.73 760 ALA A N 1
ATOM 5937 C CA . ALA A 1 760 ? 14.204 38.327 5.128 1.00 61.44 760 ALA A CA 1
ATOM 5938 C C . ALA A 1 760 ? 14.013 39.738 5.667 1.00 62.74 760 ALA A C 1
ATOM 5939 O O . ALA A 1 760 ? 13.026 40.021 6.351 1.00 63.74 760 ALA A O 1
ATOM 5941 N N . ILE A 1 761 ? 14.950 40.622 5.339 1.00 62.39 761 ILE A N 1
ATOM 5942 C CA . ILE A 1 761 ? 14.900 42.003 5.799 1.00 63.86 761 ILE A CA 1
ATOM 5943 C C . ILE A 1 761 ? 13.588 42.699 5.451 1.00 65.45 761 ILE A C 1
ATOM 5944 O O . ILE A 1 761 ? 12.834 43.100 6.338 1.00 62.92 761 ILE A O 1
ATOM 5949 N N . LYS A 1 762 ? 13.304 42.841 4.161 1.00 68.00 762 LYS A N 1
ATOM 5950 C CA . LYS A 1 762 ? 12.069 43.499 3.794 1.00 71.21 762 LYS A CA 1
ATOM 5951 C C . LYS A 1 762 ? 10.900 42.567 4.003 1.00 71.93 762 LYS A C 1
ATOM 5952 O O . LYS A 1 762 ? 10.067 42.373 3.124 1.00 73.91 762 LYS A O 1
ATOM 5958 N N . ALA A 1 763 ? 10.858 41.975 5.184 1.00 71.73 763 ALA A N 1
ATOM 5959 C CA . ALA A 1 763 ? 9.781 41.077 5.542 1.00 72.87 763 ALA A CA 1
ATOM 5960 C C . ALA A 1 763 ? 9.252 41.604 6.868 1.00 73.88 763 ALA A C 1
ATOM 5961 O O . ALA A 1 763 ? 8.124 41.314 7.262 1.00 74.50 763 ALA A O 1
ATOM 5963 N N . LEU A 1 764 ? 10.075 42.391 7.554 1.00 74.95 764 LEU A N 1
ATOM 5964 C CA . LEU A 1 764 ? 9.657 42.983 8.820 1.00 76.34 764 LEU A CA 1
ATOM 5965 C C . LEU A 1 764 ? 8.646 44.087 8.495 1.00 77.72 764 LEU A C 1
ATOM 5966 O O . LEU A 1 764 ? 7.822 44.463 9.333 1.00 78.45 764 LEU A O 1
ATOM 5971 N N . PHE A 1 765 ? 8.720 44.595 7.266 1.00 77.37 765 PHE A N 1
ATOM 5972 C CA . PHE A 1 765 ? 7.843 45.662 6.816 1.00 76.64 765 PHE A CA 1
ATOM 5973 C C . PHE A 1 765 ? 6.432 45.181 6.496 1.00 75.87 765 PHE A C 1
ATOM 5974 O O . PHE A 1 765 ? 5.577 45.975 6.114 1.00 75.82 765 PHE A O 1
ATOM 5982 N N . HIS A 1 766 ? 6.181 43.887 6.639 1.00 74.94 766 HIS A N 1
ATOM 5983 C CA . HIS A 1 766 ? 4.845 43.378 6.351 1.00 75.19 766 HIS A CA 1
ATOM 5984 C C . HIS A 1 766 ? 4.434 42.324 7.359 1.00 74.63 766 HIS A C 1
ATOM 5985 O O . HIS A 1 766 ? 3.756 41.357 7.021 1.00 74.74 766 HIS A O 1
ATOM 5992 N N . LEU A 1 767 ? 4.846 42.525 8.604 1.00 74.85 767 LEU A N 1
ATOM 5993 C CA . LEU A 1 767 ? 4.531 41.588 9.672 1.00 75.70 767 LEU A CA 1
ATOM 5994 C C . LEU A 1 767 ? 3.114 41.748 10.199 1.00 76.55 767 LEU A C 1
ATOM 5995 O O . LEU A 1 767 ? 2.512 42.818 10.089 1.00 77.72 767 LEU A O 1
ATOM 6000 N N . ARG A 1 768 ? 2.581 40.669 10.760 1.00 76.91 768 ARG A N 1
ATOM 6001 C CA . ARG A 1 768 ? 1.246 40.683 11.349 1.00 77.62 768 ARG A CA 1
ATOM 6002 C C . ARG A 1 768 ? 1.487 40.930 12.838 1.00 78.53 768 ARG A C 1
ATOM 6003 O O . ARG A 1 768 ? 2.622 40.831 13.312 1.00 78.90 768 ARG A O 1
ATOM 6011 N N . LYS A 1 769 ? 0.439 41.258 13.580 1.00 78.81 769 LYS A N 1
ATOM 6012 C CA . LYS A 1 769 ? 0.618 41.463 15.008 1.00 80.35 769 LYS A CA 1
ATOM 6013 C C . LYS A 1 769 ? -0.159 40.399 15.764 1.00 80.42 769 LYS A C 1
ATOM 6014 O O . LYS A 1 769 ? -1.194 39.923 15.299 1.00 80.58 769 LYS A O 1
ATOM 6020 N N . PRO A 1 770 ? 0.340 40.007 16.943 1.00 80.78 770 PRO A N 1
ATOM 6021 C CA . PRO A 1 770 ? -0.302 38.985 17.772 1.00 81.07 770 PRO A CA 1
ATOM 6022 C C . PRO A 1 770 ? -1.819 39.025 17.812 1.00 81.68 770 PRO A C 1
ATOM 6023 O O . PRO A 1 770 ? -2.421 40.087 17.955 1.00 81.60 770 PRO A O 1
ATOM 6027 N N . THR A 1 771 ? -2.422 37.850 17.664 1.00 82.97 771 THR A N 1
ATOM 6028 C CA . THR A 1 771 ? -3.871 37.704 17.695 1.00 84.83 771 THR A CA 1
ATOM 6029 C C . THR A 1 771 ? -4.298 37.530 19.145 1.00 85.36 771 THR A C 1
ATOM 6030 O O . THR A 1 771 ? -5.192 38.220 19.628 1.00 86.23 771 THR A O 1
ATOM 6034 N N . HIS A 1 772 ? -3.650 36.599 19.835 1.00 85.80 772 HIS A N 1
ATOM 6035 C CA . HIS A 1 772 ? -3.962 36.328 21.229 1.00 86.30 772 HIS A CA 1
ATOM 6036 C C . HIS A 1 772 ? -2.788 36.736 22.103 1.00 86.55 772 HIS A C 1
ATOM 6037 O O . HIS A 1 772 ? -1.650 36.800 21.635 1.00 86.45 772 HIS A O 1
ATOM 6044 N N . GLY A 1 773 ? -3.068 37.021 23.369 1.00 87.29 773 GLY A N 1
ATOM 6045 C CA . GLY A 1 773 ? -2.014 37.390 24.297 1.00 88.13 773 GLY A CA 1
ATOM 6046 C C . GLY A 1 773 ? -1.784 36.181 25.179 1.00 88.81 773 GLY A C 1
ATOM 6047 O O . GLY A 1 773 ? -1.486 35.096 24.679 1.00 89.66 773 GLY A O 1
ATOM 6048 N N . GLU A 1 774 ? -1.930 36.346 26.488 1.00 89.32 774 GLU A N 1
ATOM 6049 C CA . GLU A 1 774 ? -1.760 35.220 27.399 1.00 89.64 774 GLU A CA 1
ATOM 6050 C C . GLU A 1 774 ? -3.084 34.447 27.440 1.00 90.34 774 GLU A C 1
ATOM 6051 O O . GLU A 1 774 ? -3.416 33.798 28.434 1.00 90.33 774 GLU A O 1
ATOM 6057 N N . GLY A 1 775 ? -3.816 34.517 26.326 1.00 91.06 775 GLY A N 1
ATOM 6058 C CA . GLY A 1 775 ? -5.110 33.865 26.192 1.00 92.18 775 GLY A CA 1
ATOM 6059 C C . GLY A 1 775 ? -5.137 32.379 25.864 1.00 93.35 775 GLY A C 1
ATOM 6060 O O . GLY A 1 775 ? -4.295 31.615 26.324 1.00 93.71 775 GLY A O 1
ATOM 6061 N N . GLU A 1 776 ? -6.097 31.966 25.038 1.00 94.31 776 GLU A N 1
ATOM 6062 C CA . GLU A 1 776 ? -6.260 30.555 24.702 1.00 94.61 776 GLU A CA 1
ATOM 6063 C C . GLU A 1 776 ? -6.697 30.276 23.252 1.00 95.00 776 GLU A C 1
ATOM 6064 O O . GLU A 1 776 ? -7.738 30.773 22.800 1.00 94.89 776 GLU A O 1
ATOM 6070 N N . GLU A 1 777 ? -5.908 29.455 22.545 1.00 94.65 777 GLU A N 1
ATOM 6071 C CA . GLU A 1 777 ? -6.143 29.096 21.135 1.00 93.85 777 GLU A CA 1
ATOM 6072 C C . GLU A 1 777 ? -7.270 28.111 20.852 1.00 93.53 777 GLU A C 1
ATOM 6073 O O . GLU A 1 777 ? -7.550 27.240 21.704 1.00 93.83 777 GLU A O 1
#

InterPro domains:
  IPR000883 Cytochrome c oxidase subunit I [PF00115] (306-745)
  IPR000883 Cytochrome c oxidase subunit I [PTHR10422] (258-766)
  IPR023616 Cytochrome c oxidase-like, subunit I domain [PS50855] (308-697)
  IPR036927 Cytochrome c oxidase-like, subunit I superfamily [G3DSA:1.20.210.10] (17-83)
  IPR036927 Cytochrome c oxidase-like, subunit I superfamily [G3DSA:1.20.210.10] (239-777)
  IPR036927 Cytochrome c oxidase-like, subunit I superfamily [SSF81442] (292-772)
  IPR054309 Nitric oxide reductase subunit B, cytochrome c-like domain [PF22085] (52-238)

CATH classification: 1.20.210.10

Solvent-accessible surface area: 28746 Å² total; per-residue (Å²): 162,104,23,58,151,25,43,58,65,16,103,128,22,79,112,83,5,41,70,41,3,94,57,0,4,131,91,0,124,117,72,25,0,25,47,2,115,48,6,65,12,116,100,42,105,74,31,5,42,64,94,16,4,26,0,0,6,0,0,2,3,4,4,0,3,0,0,5,0,0,0,0,3,15,2,0,26,1,0,8,1,3,0,4,34,0,0,57,22,0,0,60,0,0,6,67,95,70,32,222,111,144,51,79,125,111,86,43,51,110,11,93,80,78,0,29,138,28,1,27,104,32,76,33,59,88,140,74,54,32,6,56,3,18,57,4,5,38,69,0,4,76,51,0,47,71,82,0,89,76,12,1,66,96,11,38,76,21,12,19,60,162,31,27,13,105,77,101,12,8,62,211,52,136,18,42,76,4,8,99,56,54,0,12,44,0,0,0,1,0,0,4,7,0,0,9,0,0,0,0,26,21,100,87,49,143,17,0,10,0,2,10,0,0,29,12,97,29,0,20,0,56,68,6,153,16,1,79,138,69,12,40,14,1,49,82,51,10,108,104,74,56,40,76,26,88,117,39,35,171,146,94,96,9,32,40,74,59,49,22,72,176,67,151,49,15,118,26,51,24,132,175,46,52,2,0,41,0,1,14,69,0,1,70,13,0,16,58,3,1,36,32,2,54,51,19,16,67,29,16,42,16,14,16,32,0,21,38,48,28,90,14,60,144,54,77,101,152,15,28,83,61,35,7,8,22,5,0,21,1,13,24,18,12,2,10,28,17,2,4,10,17,0,0,10,0,0,1,0,4,3,0,0,58,16,4,15,60,5,14,156,147,1,22,108,35,0,46,97,1,49,162,26,15,64,86,0,16,36,15,0,33,106,5,2,78,53,2,15,42,12,152,34,29,50,81,2,9,74,62,0,2,2,0,4,10,68,2,0,2,0,27,55,36,0,83,44,22,17,85,4,6,88,31,0,27,108,0,5,63,63,3,1,92,61,8,28,154,155,18,108,40,160,7,2,4,21,20,14,2,37,110,12,0,68,36,4,2,104,56,8,88,38,1,65,120,2,70,0,47,25,6,2,0,15,0,0,2,32,1,20,12,5,19,21,25,12,5,59,26,3,1,33,24,4,0,34,0,0,17,2,8,6,4,25,84,23,137,0,3,51,96,157,9,0,8,52,6,6,8,10,58,8,13,19,37,35,25,5,9,15,7,0,0,0,42,41,0,4,3,0,0,0,5,54,54,0,1,19,35,0,0,15,48,6,0,19,44,26,10,9,17,52,14,27,100,93,40,4,129,62,21,97,70,6,17,160,62,2,52,84,146,7,14,2,47,4,7,2,46,0,10,25,9,12,11,73,24,14,43,50,0,28,6,74,23,10,43,83,25,17,46,0,23,38,8,0,15,3,24,3,0,1,7,41,20,0,43,28,51,0,16,51,17,0,5,11,0,0,17,0,0,0,1,0,1,12,0,0,27,12,0,7,90,21,138,42,32,79,30,125,108,0,112,80,0,12,158,30,0,35,76,0,1,39,9,11,0,83,76,0,1,42,34,0,0,94,65,2,50,124,32,0,117,84,107,4,0,74,8,1,6,23,26,69,4,6,89,79,109,92,1,33,88,40,9,97,66,26,56,98,3,25,71,45,14,36,69,0,0,47,9,1,24,67,22,0,80,127,5,54,156,75,42,37,171,57,86,51,34,93,33,109,73

B-factor: mean 64.45, std 16.53, range [29.94, 109.37]

Organism: Geobacillus stearothermophilus (NCBI:txid1422)

Foldseek 3Di:
DPPVVLVCLLVVLLVVLVVVLVVLLVQQVVQFDDQFQFEEEPVPHTDHGLLLLLQLLQVLQLLLCLLQEAELLHRAQQFFHLLQVLLVLLLVQLLVVLVCVPDDPVGSVVSLVVSQVQLQEFQADPVHRYGYHYPSRVSSLVSLLVVVVCCCACNQPFQGDHVQDDCLLEDCAPAQSHHNDRNSNSNSVNSVSSNSQLLYCRVVHDAGLQQLPQFDVSSPRDHDPLLVVLLVVQVVVLVVVLVVLVVVCVVVVLFFDFLADQLGQFDDDLVPDFFELLLLVLLLLLLVLLVLVLVLLVLVVVLLVCLQVSQDDVPDHVCCVQPGSSLSSQSNLVSLLVSLLSLVLSLLSNCLQVLQFFDFVCLSVLSVVLVVLVVCLSVQQSVQQSCSSNSVDYSCCQAAYAQNHRSRGGHPVSVVSVLVSLVSSLVSSCRNNVNSCVVDDPCLFLSNQLNVLSVCQSVQVVLLVVDHSSPDQLSNVSSVLSCVQVHSVSSPVRNLLSSVLVVCVVSSGTPRSSSSSSSSSSSSLQSSQRSQLSLLVVSGRSRDNVSLNSNSNSVSSNLSSLVVQLVVLVVLVVVCVSQPVPRLQPLLSLLVSQQSVLSCVLCNPLVSVCRRSNQVSLLSNFLSVVLSVLSNSCRHSVSSSVSSSVVSLSSWFDVVVDDCPLSVLLSVLQSQLSVCLSVQASVVLSVVLSVQCVPRNNSRSSHSVSSPPPVNSVSSVVNCVSSVSNSVSSVSVSVCSVCSSVGTDDGPDYRDGD

Secondary structure (DSSP, 8-state):
-TTHHHHHHHHHHHHHHHHHHHHHHHHHHHHSPP--SEEE-TT--EEEEHHHHHHHHHHHHHTTGGGTSEETTEE-SSS-BHHHHHHHHHHHHHHHHHT---S-HHHHHHHHHHHHHHHTS--EETTTTEEE--HHHHHHHHHHHHHHHHHHHH--SSSPPTT---GGGS-SS--SSS-SS-HHHHHHHHHHHHHHHHHSBPTT-SSBTTTTPSPBGGGTB---HHHHHHHHHHHHHHHHHHHHHHHHHHHHT-S--BSS-TT-PPP--GGGS---HHHHHHHHHHHHHHHHHHHHHHHHHHHHHHTTSTT-STT-SHHHHHS-HHHHHHHHHHHHHHHHHHHHHHHHHHHHHHHHTSPPTTHHHHHHHHHHHHHHHHHHHHHHHHHHHHT--STTHHHHS---BTTB-S-HHHHHHHHHHHHHHHHHHHHHHHHHHHH--STTSHHHHHHHHHHHHHHHHGGGGG--TTS-HHHHHHHHHIIIIIIHHHIIIIIHHHHHHHHHHHTTSB-HHHHHHHHHHHHHHHHHHHTTGGGGGSSSSS--THHHHHHHHHHHTTHHHHHSSHHHHHHHHHHHHHS-TT-TTHHHHHHHHHHHHHIIIIIIIHHHHTTSHHHHHHHSSSTHHHHHHHHHIIIIIIHHHHHHHHHHHHHHB-GGG---HHHHHHHHHHHHHHHHHIIIIIHHHHHHHHHHHHHH-HHHHSSHHHHHSHHHHHHHHTTHHHHHHHHHHHHHHHHHHHTTGGGB---S-SSS--

Nearest PDB structures (foldseek):
  3ayf-assembly1_A  TM=1.001E+00  e=0.000E+00  Geobacillus stearothermophilus
  8bgw-assembly1_A  TM=9.207E-01  e=3.879E-49  Achromobacter xylosoxidans
  6qq6-assembly1_B  TM=9.256E-01  e=3.245E-47  Achromobacter xylosoxidans
  6l3h-assembly1_A  TM=9.167E-01  e=1.026E-46  Neisseria meningitidis alpha14
  6qq5-assembly1_B  TM=9.206E-01  e=6.291E-44  Achromobacter xylosoxidans

Radius of gyration: 26.79 Å; Cα contacts (8 Å, |Δi|>4): 1309; chains: 1; bounding box: 88×53×48 Å